Protein AF-A0A1G0YLA8-F1 (afdb_monomer)

Radius of gyration: 28.18 Å; Cα contacts (8 Å, |Δi|>4): 719; chains: 1; bounding box: 110×46×86 Å

pLDDT: mean 82.41, std 15.47, range [32.97, 98.0]

Foldseek 3Di:
DWKKKKWKWFDCVLPAFNLTFIKIFIWDADQFQFFFIWGPFMKGKAAFFDLDDCPDPVNVVCVVRVHRHAQDQFFIAIDGDWVSSAALLFRMWIAMEIADPVLSVVLVVVSVVLNVLVVVLVVVVCVVPVQDFDPDDDDDDRRSSCRSVSQVVQVVVCVVVVHDRSTHDAHQHWDQDPVGTDRLVGDARQLVVLVSCVVSDDPVVSCQQCVNSRRSHRNVPRHDIGRWHKRKDDDWDWDQDPVRWIFIDDGCPPTDMIMTGLAPDQNYDYPDPVVNLQRHDDCVCPCLLSLLLSLLSNVLRLLRTVVQCVLCVVPPCLSVLLNVVSCVLSSLNRGGDHDDPPPPPPPPDDPVVVVCCVPVPPPSSVVSNVSSVVSSVVSVVVLVLLLCCCAQVDPDPDDDSNVSSVSSSSTDPVSVCVSCVSSVHHRHHHDDPPPPPPPPPPPPDDDDDD

Mean predicted aligned error: 10.0 Å

Secondary structure (DSSP, 8-state):
-EEEEEEEEE-GGGT--TT-EEEEEEEEE-TTT-B--EEEEEEEEEEPPP-S-TTSHHHHHHHHHT--S-SSS-BEEEEPPPHHHHSSSSSEEEEEEEE-HHHHHHHHHHHHHHHHHHHHHHHHHHHHHTPPPPSS--SS-TTGGGHHHHHHHHHHHHHHTTS--SSPB-B---EEETTEEE-TT-B-HHHHHHHHHBTTB-HHHHHHHHTTTTSTT-GGGSSS-EEE-EEEES-EEEEE-TTS-EEEEE-TTTS--EEEESS--SSEE-S-HHHHHHHPPPGGGTTHHHHHHHHHHHHHHHHTBHHHHHHHTTSTTHHHHHHHHHHHHHHTTT-BPPP------S----HHHHHHHHHHS--HHHHHHHHHHHHHHHHHHHHHHHHHHHHH-------GGGHHHHTTTTS-HHHHHHHHHHHT----------------------PPP-

Sequence (450 aa):
MKYFVTFSAMDPNVEANRFWHASLLLSQWDEKAGGRIEVLDNYGFYGLPATDDPNSWSGQLKRKLRLDTDFQGNHGWLRHEEYRFLDRGIGLHGVTFEIDADRFSLLQAKCKQQCADQQQAVDDAVAEHNLKPKTEKIRIYPFEHHSADILKRELKKSAEQNRPARLFRFDLNVTLGLGGPSVATSHTCKSHIISLLNGILDEKHIARLTENDKHPTIPKHSGQMELISLHSEGPLCTHTKKNGEKIDFHDNYKDPIRLFWTMPPQELETESEETRAFFTIDAKYGNKPKNIVGKLQKLEWFFRNHAVYDDLKQYPGAIDQIVFQIQMHYKAFSEIPAKIENERSKDENTWGNWLKSLVLFPPAQNNLEAKLKENLRSSTLFLNMIYSAIVDGIERDLSGDDLAFSWFTHLSVANQKKVCTILERPYLEPLKPEVPDSAAVDFGLLSVNT

Nearest PDB structures (foldseek):
  6q6b-assembly1_A  TM=4.309E-01  e=7.742E+00  Streptomyces lividans 1326
  6r80-assembly1_A-2  TM=1.864E-01  e=5.655E+00  Homo sapiens

Structure (mmCIF, N/CA/C/O backbone):
data_AF-A0A1G0YLA8-F1
#
_entry.id   AF-A0A1G0YLA8-F1
#
loop_
_atom_site.group_PDB
_atom_site.id
_atom_site.type_symbol
_atom_site.label_atom_id
_atom_site.label_alt_id
_atom_site.label_comp_id
_atom_site.label_asym_id
_atom_site.label_entity_id
_atom_site.label_seq_id
_atom_site.pdbx_PDB_ins_code
_atom_site.Cartn_x
_atom_site.Cartn_y
_atom_site.Cartn_z
_atom_site.occupancy
_atom_site.B_iso_or_equiv
_atom_site.auth_seq_id
_atom_site.auth_comp_id
_atom_site.auth_asym_id
_atom_site.auth_atom_id
_atom_site.pdbx_PDB_model_num
ATOM 1 N N . MET A 1 1 ? -18.074 8.841 -12.638 1.00 91.06 1 MET A N 1
ATOM 2 C CA . MET A 1 1 ? -17.108 8.505 -11.575 1.00 91.06 1 MET A CA 1
ATOM 3 C C . MET A 1 1 ? -17.439 7.143 -11.006 1.00 91.06 1 MET A C 1
ATOM 5 O O . MET A 1 1 ? -18.612 6.856 -10.792 1.00 91.06 1 MET A O 1
ATOM 9 N N . LYS A 1 2 ? -16.413 6.323 -10.801 1.00 93.19 2 LYS A N 1
ATOM 10 C CA . LYS A 1 2 ? -16.452 5.034 -10.113 1.00 93.19 2 LYS A CA 1
ATOM 11 C C . LYS A 1 2 ? -15.596 5.130 -8.859 1.00 93.19 2 LYS A C 1
ATOM 13 O O . LYS A 1 2 ? -14.545 5.770 -8.901 1.00 93.19 2 LYS A O 1
ATOM 18 N N . TYR A 1 3 ? -16.048 4.507 -7.778 1.00 96.06 3 TYR A N 1
ATOM 19 C CA . TYR A 1 3 ? -15.391 4.560 -6.480 1.00 96.06 3 TYR A CA 1
ATOM 20 C C . TYR A 1 3 ? -15.054 3.154 -6.013 1.00 96.06 3 TYR A C 1
ATOM 22 O O . TYR A 1 3 ? -15.833 2.217 -6.185 1.00 96.06 3 TYR A O 1
ATOM 30 N N . PHE A 1 4 ? -13.872 3.017 -5.427 1.00 96.56 4 PHE A N 1
ATOM 31 C CA . PHE A 1 4 ? -13.353 1.736 -4.992 1.00 96.56 4 PHE A CA 1
ATOM 32 C C . PHE A 1 4 ? -12.800 1.840 -3.585 1.00 96.56 4 PHE A C 1
ATOM 34 O O . PHE A 1 4 ? -12.083 2.784 -3.245 1.00 96.56 4 PHE A O 1
ATOM 41 N N . VAL A 1 5 ? -13.071 0.811 -2.796 1.00 97.56 5 VAL A N 1
ATOM 42 C CA . VAL A 1 5 ? -12.388 0.572 -1.532 1.00 97.56 5 VAL A CA 1
ATOM 43 C C . VAL A 1 5 ? -11.569 -0.700 -1.656 1.00 97.56 5 VAL A C 1
ATOM 45 O O . VAL A 1 5 ? -12.052 -1.721 -2.136 1.00 97.56 5 VAL A O 1
ATOM 48 N N . THR A 1 6 ? -10.306 -0.644 -1.254 1.00 97.25 6 THR A N 1
ATOM 49 C CA . THR A 1 6 ? -9.424 -1.813 -1.251 1.00 97.25 6 THR A CA 1
ATOM 50 C C . THR A 1 6 ? -9.006 -2.118 0.168 1.00 97.25 6 THR A C 1
ATOM 52 O O . THR A 1 6 ? -8.390 -1.278 0.825 1.00 97.25 6 THR A O 1
ATOM 55 N N . PHE A 1 7 ? -9.327 -3.328 0.624 1.00 96.88 7 PHE A N 1
ATOM 56 C CA . PHE A 1 7 ? -8.646 -3.907 1.772 1.00 96.88 7 PHE A CA 1
ATOM 57 C C . PHE A 1 7 ? -7.283 -4.381 1.286 1.00 96.88 7 PHE A C 1
ATOM 59 O O . PHE A 1 7 ? -7.213 -5.229 0.393 1.00 96.88 7 PHE A O 1
ATOM 66 N N . SER A 1 8 ? -6.214 -3.848 1.863 1.00 95.38 8 SER A N 1
ATOM 67 C CA . SER A 1 8 ? -4.856 -4.226 1.505 1.00 95.38 8 SER A CA 1
ATOM 68 C C . SER A 1 8 ? -4.068 -4.730 2.708 1.00 95.38 8 SER A C 1
ATOM 70 O O . SER A 1 8 ? -4.379 -4.446 3.864 1.00 95.38 8 SER A O 1
ATOM 72 N N . ALA A 1 9 ? -3.045 -5.532 2.435 1.00 94.69 9 ALA A N 1
ATOM 73 C CA . ALA A 1 9 ? -2.135 -6.077 3.419 1.00 94.69 9 ALA A CA 1
ATOM 74 C C . ALA A 1 9 ? -0.690 -6.023 2.905 1.00 94.69 9 ALA A C 1
ATOM 76 O O . ALA A 1 9 ? -0.375 -6.500 1.817 1.00 94.69 9 ALA A O 1
ATOM 77 N N . MET A 1 10 ? 0.187 -5.447 3.717 1.00 94.25 10 MET A N 1
ATOM 78 C CA . MET A 1 10 ? 1.615 -5.293 3.476 1.00 94.25 10 MET A CA 1
ATOM 79 C C . MET A 1 10 ? 2.388 -6.470 4.064 1.00 94.25 10 MET A C 1
ATOM 81 O O . MET A 1 10 ? 2.298 -6.743 5.264 1.00 94.25 10 MET A O 1
ATOM 85 N N . ASP A 1 11 ? 3.163 -7.155 3.232 1.00 92.44 11 ASP A N 1
ATOM 86 C CA . ASP A 1 11 ? 3.988 -8.298 3.607 1.00 92.44 11 ASP A CA 1
ATOM 87 C C . ASP A 1 11 ? 5.435 -7.888 3.994 1.00 92.44 11 ASP A C 1
ATOM 89 O O . ASP A 1 11 ? 5.808 -6.711 3.941 1.00 92.44 11 ASP A O 1
ATOM 93 N N . PRO A 1 12 ? 6.299 -8.831 4.415 1.00 88.44 12 PRO A N 1
ATOM 94 C CA . PRO A 1 12 ? 7.670 -8.512 4.810 1.00 88.44 12 PRO A CA 1
ATOM 95 C C . PRO A 1 12 ? 8.563 -7.911 3.714 1.00 88.44 12 PRO A C 1
ATOM 97 O O . PRO A 1 12 ? 9.603 -7.344 4.050 1.00 88.44 12 PRO A O 1
ATOM 100 N N . ASN A 1 13 ? 8.198 -8.009 2.431 1.00 85.44 13 ASN A N 1
ATOM 101 C CA . ASN A 1 13 ? 8.942 -7.382 1.334 1.00 85.44 13 ASN A CA 1
ATOM 102 C C . ASN A 1 13 ? 8.842 -5.850 1.374 1.00 85.44 13 ASN A C 1
ATOM 104 O O . ASN A 1 13 ? 9.732 -5.172 0.864 1.00 85.44 13 ASN A O 1
ATOM 108 N N . VAL A 1 14 ? 7.812 -5.304 2.028 1.00 82.75 14 VAL A N 1
ATOM 109 C CA . VAL A 1 14 ? 7.660 -3.865 2.307 1.00 82.75 14 VAL A CA 1
ATOM 110 C C . VAL A 1 14 ? 7.956 -3.521 3.765 1.00 82.75 14 VAL A C 1
ATOM 112 O O . VAL A 1 14 ? 7.496 -2.509 4.274 1.00 82.75 14 VAL A O 1
ATOM 115 N N . GLU A 1 15 ? 8.778 -4.336 4.432 1.00 80.75 15 GLU A N 1
ATOM 116 C CA . GLU A 1 15 ? 9.233 -4.130 5.817 1.00 80.75 15 GLU A CA 1
ATOM 117 C C . GLU A 1 15 ? 8.149 -4.335 6.893 1.00 80.75 15 GLU A C 1
ATOM 119 O O . GLU A 1 15 ? 8.377 -4.025 8.066 1.00 80.75 15 GLU A O 1
ATOM 124 N N . ALA A 1 16 ? 7.011 -4.949 6.549 1.00 80.69 16 ALA A N 1
ATOM 125 C CA . ALA A 1 16 ? 6.030 -5.367 7.544 1.00 80.69 16 ALA A CA 1
ATOM 126 C C . ALA A 1 16 ? 6.533 -6.549 8.399 1.00 80.69 16 ALA A C 1
ATOM 128 O O . ALA A 1 16 ? 7.486 -7.267 8.071 1.00 80.69 16 ALA A O 1
ATOM 129 N N . ASN A 1 17 ? 5.868 -6.780 9.532 1.00 81.00 17 ASN A N 1
ATOM 130 C CA . ASN A 1 17 ? 6.161 -7.930 10.384 1.00 81.00 17 ASN A CA 1
ATOM 131 C C . ASN A 1 17 ? 5.614 -9.246 9.775 1.00 81.00 17 ASN A C 1
ATOM 133 O O . ASN A 1 17 ? 4.960 -9.271 8.733 1.00 81.00 17 ASN A O 1
ATOM 137 N N . ARG A 1 18 ? 5.866 -10.383 10.439 1.00 83.00 18 ARG A N 1
ATOM 138 C CA . ARG A 1 18 ? 5.463 -11.717 9.942 1.00 83.00 18 ARG A CA 1
ATOM 139 C C . ARG A 1 18 ? 3.949 -11.946 9.866 1.00 83.00 18 ARG A C 1
ATOM 141 O O . ARG A 1 18 ? 3.530 -12.857 9.154 1.00 83.00 18 ARG A O 1
ATOM 148 N N . PHE A 1 19 ? 3.161 -11.161 10.594 1.00 84.38 19 PHE A N 1
ATOM 149 C CA . PHE A 1 19 ? 1.699 -11.190 10.570 1.00 84.38 19 PHE A CA 1
ATOM 150 C C . PHE A 1 19 ? 1.105 -10.252 9.519 1.00 84.38 19 PHE A C 1
ATOM 152 O O . PHE A 1 19 ? -0.110 -10.283 9.329 1.00 84.38 19 PHE A O 1
ATOM 159 N N . TRP A 1 20 ? 1.964 -9.513 8.806 1.00 89.50 20 TRP A N 1
ATOM 160 C CA . TRP A 1 20 ? 1.614 -8.483 7.831 1.00 89.50 20 TRP A CA 1
ATOM 161 C C . TRP A 1 20 ? 0.941 -7.276 8.500 1.00 89.50 20 TRP A C 1
ATOM 163 O O . TRP A 1 20 ? 0.703 -7.265 9.710 1.00 89.50 20 TRP A O 1
ATOM 173 N N . HIS A 1 21 ? 0.678 -6.229 7.724 1.00 92.69 21 HIS A N 1
ATOM 174 C CA . HIS A 1 21 ? -0.008 -5.024 8.191 1.00 92.69 21 HIS A CA 1
ATOM 175 C C . HIS A 1 21 ? -1.179 -4.696 7.271 1.00 92.69 21 HIS A C 1
ATOM 177 O O . HIS A 1 21 ? -0.975 -4.581 6.070 1.00 92.69 21 HIS A O 1
ATOM 183 N N . ALA A 1 22 ? -2.393 -4.597 7.813 1.00 94.19 22 ALA A N 1
ATOM 184 C CA . ALA A 1 22 ? -3.578 -4.263 7.030 1.00 94.19 22 ALA A CA 1
ATOM 185 C C . ALA A 1 22 ? -3.758 -2.749 6.908 1.00 94.19 22 ALA A C 1
ATOM 187 O O . ALA A 1 22 ? -3.607 -2.021 7.893 1.00 94.19 22 ALA A O 1
ATOM 188 N N . SER A 1 23 ? -4.167 -2.317 5.723 1.00 95.56 23 SER A N 1
ATOM 189 C CA . SER A 1 23 ? -4.509 -0.939 5.415 1.00 95.56 23 SER A CA 1
ATOM 190 C C . SER A 1 23 ? -5.706 -0.857 4.468 1.00 95.56 23 SER A C 1
ATOM 192 O O . SER A 1 23 ? -6.270 -1.864 4.028 1.00 95.56 23 SER A O 1
ATOM 194 N N . LEU A 1 24 ? -6.154 0.369 4.242 1.00 96.62 24 LEU A N 1
ATOM 195 C CA . LEU A 1 24 ? -7.304 0.718 3.430 1.00 96.62 24 LEU A CA 1
ATOM 196 C C . LEU A 1 24 ? -6.857 1.689 2.343 1.00 96.62 24 LEU A C 1
ATOM 198 O O . LEU A 1 24 ? -6.179 2.667 2.655 1.00 96.62 24 LEU A O 1
ATOM 202 N N . LEU A 1 25 ? -7.277 1.459 1.099 1.00 97.56 25 LEU A N 1
ATOM 203 C CA . LEU A 1 25 ? -7.098 2.408 -0.003 1.00 97.56 25 LEU A CA 1
ATOM 204 C C . LEU A 1 25 ? -8.462 2.848 -0.530 1.00 97.56 25 LEU A C 1
ATOM 206 O O . LEU A 1 25 ? -9.317 2.010 -0.821 1.00 97.56 25 LEU A O 1
ATOM 210 N N . LEU A 1 26 ? -8.641 4.155 -0.692 1.00 98.00 26 LEU A N 1
ATOM 211 C CA . LEU A 1 26 ? -9.841 4.774 -1.247 1.00 98.00 26 LEU A CA 1
ATOM 212 C C . LEU A 1 26 ? -9.492 5.350 -2.610 1.00 98.00 26 LEU A C 1
ATOM 214 O O . LEU A 1 26 ? -8.713 6.295 -2.705 1.00 98.00 26 LEU A O 1
ATOM 218 N N . SER A 1 27 ? -10.028 4.748 -3.669 1.00 97.50 27 SER A N 1
ATOM 219 C CA . SER A 1 27 ? -9.677 5.096 -5.046 1.00 97.50 27 SER A CA 1
ATOM 220 C C . SER A 1 27 ? -10.876 5.570 -5.855 1.00 97.50 27 SER A C 1
ATOM 222 O O . SER A 1 27 ? -12.009 5.168 -5.593 1.00 97.50 27 SER A O 1
ATOM 224 N N . GLN A 1 28 ? -10.616 6.385 -6.873 1.00 96.12 28 GLN A N 1
ATOM 225 C CA . GLN A 1 28 ? -11.614 6.798 -7.851 1.00 96.12 28 GLN A CA 1
ATOM 226 C C . GLN A 1 28 ? -11.110 6.634 -9.282 1.00 96.12 28 GLN A C 1
ATOM 228 O O . GLN A 1 28 ? -9.906 6.635 -9.547 1.00 96.12 28 GLN A O 1
ATOM 233 N N . TRP A 1 29 ? -12.053 6.547 -10.212 1.00 94.31 29 TRP A N 1
ATOM 234 C CA . TRP A 1 29 ? -11.780 6.528 -11.642 1.00 94.31 29 TRP A CA 1
ATOM 235 C C . TRP A 1 29 ? -12.892 7.224 -12.427 1.00 94.31 29 TRP A C 1
ATOM 237 O O . TRP A 1 29 ? -14.084 7.023 -12.163 1.00 94.31 29 TRP A O 1
ATOM 247 N N . ASP A 1 30 ? -12.509 8.034 -13.412 1.00 90.81 30 ASP A N 1
ATOM 248 C CA . ASP A 1 30 ? -13.449 8.616 -14.363 1.00 90.81 30 ASP A CA 1
ATOM 249 C C . ASP A 1 30 ? -13.557 7.743 -15.616 1.00 90.81 30 ASP A C 1
ATOM 251 O O . ASP A 1 30 ? -12.760 7.840 -16.544 1.00 90.81 30 ASP A O 1
ATOM 255 N N . GLU A 1 31 ? -14.589 6.906 -15.660 1.00 84.31 31 GLU A N 1
ATOM 256 C CA . GLU A 1 31 ? -14.886 6.054 -16.814 1.00 84.31 31 GLU A CA 1
ATOM 257 C C . GLU A 1 31 ? -15.073 6.849 -18.124 1.00 84.31 31 GLU A C 1
ATOM 259 O O . GLU A 1 31 ? -14.728 6.354 -19.200 1.00 84.31 31 GLU A O 1
ATOM 264 N N . LYS A 1 32 ? -15.594 8.085 -18.059 1.00 81.56 32 LYS A N 1
ATOM 265 C CA . LYS A 1 32 ? -15.853 8.901 -19.257 1.00 81.56 32 LYS A CA 1
ATOM 266 C C . LYS A 1 32 ? -14.589 9.562 -19.784 1.00 81.56 32 LYS A C 1
ATOM 268 O O . LYS A 1 32 ? -14.397 9.612 -20.994 1.00 81.56 32 LYS A O 1
ATOM 273 N N . ALA A 1 33 ? -13.737 10.063 -18.895 1.00 82.88 33 ALA A N 1
ATOM 274 C CA . ALA A 1 33 ? -12.461 10.655 -19.290 1.00 82.88 33 ALA A CA 1
ATOM 275 C C . ALA A 1 33 ? -11.392 9.593 -19.600 1.00 82.88 33 ALA A C 1
ATOM 277 O O . ALA A 1 33 ? -10.444 9.867 -20.335 1.00 82.88 33 ALA A O 1
ATOM 278 N N . GLY A 1 34 ? -11.543 8.378 -19.065 1.00 83.75 34 GLY A N 1
ATOM 279 C CA . GLY A 1 34 ? -10.475 7.389 -19.042 1.00 83.75 34 GLY A CA 1
ATOM 280 C C . GLY A 1 34 ? -9.343 7.824 -18.108 1.00 83.75 34 GLY A C 1
ATOM 281 O O . GLY A 1 34 ? -9.552 8.524 -17.118 1.00 83.75 34 GLY A O 1
ATOM 282 N N . GLY A 1 35 ? -8.126 7.393 -18.415 1.00 88.31 35 GLY A N 1
ATOM 283 C CA . GLY A 1 35 ? -6.933 7.682 -17.627 1.00 88.31 35 GLY A CA 1
ATOM 284 C C . GLY A 1 35 ? -6.700 6.649 -16.529 1.00 88.31 35 GLY A C 1
ATOM 285 O O . GLY A 1 35 ? -6.950 5.461 -16.717 1.00 88.31 35 GLY A O 1
ATOM 286 N N . ARG A 1 36 ? -6.179 7.094 -15.385 1.00 93.31 36 ARG A N 1
ATOM 287 C CA . ARG A 1 36 ? -5.680 6.218 -14.316 1.00 93.31 36 ARG A CA 1
ATOM 288 C C . ARG A 1 36 ? -6.646 6.156 -13.141 1.00 93.31 36 ARG A C 1
ATOM 290 O O . ARG A 1 36 ? -7.355 7.120 -12.860 1.00 93.31 36 ARG A O 1
ATOM 297 N N . ILE A 1 37 ? -6.621 5.041 -12.418 1.00 95.44 37 ILE A N 1
ATOM 298 C CA . ILE A 1 37 ? -7.291 4.934 -11.119 1.00 95.44 37 ILE A CA 1
ATOM 299 C C . ILE A 1 37 ? -6.402 5.623 -10.080 1.00 95.44 37 ILE A C 1
ATOM 301 O O . ILE A 1 37 ? -5.259 5.210 -9.867 1.00 95.44 37 ILE A O 1
ATOM 305 N N . GLU A 1 38 ? -6.921 6.665 -9.438 1.00 96.56 38 GLU A N 1
ATOM 306 C CA . GLU A 1 38 ? -6.209 7.454 -8.429 1.00 96.56 38 GLU A CA 1
ATOM 307 C C . GLU A 1 38 ? -6.627 7.023 -7.025 1.00 96.56 38 GLU A C 1
ATOM 309 O O . GLU A 1 38 ? -7.818 6.919 -6.735 1.00 96.56 38 GLU A O 1
ATOM 314 N N . VAL A 1 39 ? -5.651 6.792 -6.150 1.00 96.38 39 VAL A N 1
ATOM 315 C CA . VAL A 1 39 ? -5.849 6.596 -4.714 1.00 96.38 39 VAL A CA 1
ATOM 316 C C . VAL A 1 39 ? -5.931 7.977 -4.072 1.00 96.38 39 VAL A C 1
ATOM 318 O O . VAL A 1 39 ? -4.925 8.669 -3.938 1.00 96.38 39 VAL A O 1
ATOM 321 N N . LEU A 1 40 ? -7.139 8.380 -3.689 1.00 95.38 40 LEU A N 1
ATOM 322 C CA . LEU A 1 40 ? -7.403 9.680 -3.072 1.00 95.38 40 LEU A CA 1
ATOM 323 C C . LEU A 1 40 ? -6.984 9.729 -1.611 1.00 95.38 40 LEU A C 1
ATOM 325 O O . LEU A 1 40 ? -6.645 10.793 -1.101 1.00 95.38 40 LEU A O 1
ATOM 329 N N . ASP A 1 41 ? -7.101 8.597 -0.926 1.00 94.62 41 ASP A N 1
ATOM 330 C CA . ASP A 1 41 ? -6.847 8.523 0.501 1.00 94.62 41 ASP A CA 1
ATOM 331 C C . ASP A 1 41 ? -6.454 7.100 0.908 1.00 94.62 41 ASP A C 1
ATOM 333 O O . ASP A 1 41 ? -6.781 6.121 0.226 1.00 94.62 41 ASP A O 1
ATOM 337 N N . ASN A 1 42 ? -5.731 6.979 2.013 1.00 95.12 42 ASN A N 1
ATOM 338 C CA . ASN A 1 42 ? -5.277 5.699 2.533 1.00 95.12 42 ASN A CA 1
ATOM 339 C C . ASN A 1 42 ? -5.133 5.739 4.054 1.00 95.12 42 ASN A C 1
ATOM 341 O O . ASN A 1 42 ? -4.752 6.758 4.621 1.00 95.12 42 ASN A O 1
ATOM 345 N N . TYR A 1 43 ? -5.415 4.618 4.715 1.00 95.81 43 TYR A N 1
ATOM 346 C CA . TYR A 1 43 ? -5.355 4.535 6.173 1.00 95.81 43 TYR A CA 1
ATOM 347 C C . TYR A 1 43 ? -4.780 3.208 6.651 1.00 95.81 43 TYR A C 1
ATOM 349 O O . TYR A 1 43 ? -5.189 2.137 6.207 1.00 95.81 43 TYR A O 1
ATOM 357 N N . GLY A 1 44 ? -3.888 3.296 7.630 1.00 95.06 44 GLY A N 1
ATOM 358 C CA . GLY A 1 44 ? -3.366 2.192 8.416 1.00 95.06 44 GLY A CA 1
ATOM 359 C C . GLY A 1 44 ? -3.676 2.372 9.890 1.00 95.06 44 GLY A C 1
ATOM 360 O O . GLY A 1 44 ? -3.678 3.492 10.407 1.00 95.06 44 GLY A O 1
ATOM 361 N N . PHE A 1 45 ? -3.896 1.261 10.589 1.00 93.81 45 PHE A N 1
ATOM 362 C CA . PHE A 1 45 ? -4.093 1.273 12.035 1.00 93.81 45 PHE A CA 1
ATOM 363 C C . PHE A 1 45 ? -2.894 0.660 12.750 1.00 93.81 45 PHE A C 1
ATOM 365 O O . PHE A 1 45 ? -2.614 -0.530 12.624 1.00 93.81 45 PHE A O 1
ATOM 372 N N . TYR A 1 46 ? -2.174 1.485 13.501 1.00 90.06 46 TYR A N 1
ATOM 373 C CA . TYR A 1 46 ? -0.874 1.143 14.061 1.00 90.06 46 TYR A CA 1
ATOM 374 C C . TYR A 1 46 ? -0.935 0.978 15.571 1.00 90.06 46 TYR A C 1
ATOM 376 O O . TYR A 1 46 ? -1.341 1.898 16.272 1.00 90.06 46 TYR A O 1
ATOM 384 N N . GLY A 1 47 ? -0.468 -0.159 16.084 1.00 87.31 47 GLY A N 1
ATOM 385 C CA . GLY A 1 47 ? -0.245 -0.324 17.518 1.00 87.31 47 GLY A CA 1
ATOM 386 C C . GLY A 1 47 ? 0.882 0.580 18.013 1.00 87.31 47 GLY A C 1
ATOM 387 O O . GLY A 1 47 ? 1.899 0.753 17.331 1.00 87.31 47 GLY A O 1
ATOM 388 N N . LEU A 1 48 ? 0.695 1.154 19.199 1.00 85.31 48 LEU A N 1
ATOM 389 C CA . LEU A 1 48 ? 1.706 1.983 19.850 1.00 85.31 48 LEU A CA 1
ATOM 390 C C . LEU A 1 48 ? 2.839 1.123 20.433 1.00 85.31 48 LEU A C 1
ATOM 392 O O . LEU A 1 48 ? 2.625 -0.070 20.681 1.00 85.31 48 LEU A O 1
ATOM 396 N N . PRO A 1 49 ? 4.049 1.700 20.612 1.00 75.56 49 PRO A N 1
ATOM 397 C CA . PRO A 1 49 ? 5.186 0.989 21.190 1.00 75.56 49 PRO A CA 1
ATOM 398 C C . PRO A 1 49 ? 4.818 0.285 22.488 1.00 75.56 49 PRO A C 1
ATOM 400 O O . PRO A 1 49 ? 4.040 0.817 23.285 1.00 75.56 49 PRO A O 1
ATOM 403 N N . ALA A 1 50 ? 5.412 -0.888 22.699 1.00 67.94 50 ALA A N 1
ATOM 404 C CA . ALA A 1 50 ? 5.181 -1.637 23.920 1.00 67.94 50 ALA A CA 1
ATOM 405 C C . ALA A 1 50 ? 5.596 -0.818 25.155 1.00 67.94 50 ALA A C 1
ATOM 407 O O . ALA A 1 50 ? 6.682 -0.235 25.186 1.00 67.94 50 ALA A O 1
ATOM 408 N N . THR A 1 51 ? 4.734 -0.799 26.166 1.00 63.38 51 THR A N 1
ATOM 409 C CA . THR A 1 51 ? 4.983 -0.178 27.477 1.00 63.38 51 THR A CA 1
ATOM 410 C C . THR A 1 51 ? 5.499 -1.180 28.518 1.00 63.38 51 THR A C 1
ATOM 412 O O . THR A 1 51 ? 5.977 -0.780 29.579 1.00 63.38 51 THR A O 1
ATOM 415 N N . ASP A 1 52 ? 5.460 -2.477 28.196 1.00 67.50 52 ASP A N 1
ATOM 416 C CA . ASP A 1 52 ? 5.967 -3.569 29.034 1.00 67.50 52 ASP A CA 1
ATOM 417 C C . ASP A 1 52 ? 7.511 -3.591 29.163 1.00 67.50 52 ASP A C 1
ATOM 419 O O . ASP A 1 52 ? 8.237 -3.228 28.235 1.00 67.50 52 ASP A O 1
ATOM 423 N N . ASP A 1 53 ? 8.029 -4.135 30.276 1.00 68.44 53 ASP A N 1
ATOM 424 C CA . ASP A 1 53 ? 9.473 -4.333 30.504 1.00 68.44 53 ASP A CA 1
ATOM 425 C C . ASP A 1 53 ? 10.111 -5.230 29.410 1.00 68.44 53 ASP A C 1
ATOM 427 O O . ASP A 1 53 ? 9.752 -6.413 29.298 1.00 68.44 53 ASP A O 1
ATOM 431 N N . PRO A 1 54 ? 11.104 -4.736 28.638 1.00 68.94 54 PRO A N 1
ATOM 432 C CA . PRO A 1 54 ? 11.791 -5.502 27.595 1.00 68.94 54 PRO A CA 1
ATOM 433 C C . PRO A 1 54 ? 12.485 -6.780 28.088 1.00 68.94 54 PRO A C 1
ATOM 435 O O . PRO A 1 54 ? 12.710 -7.702 27.291 1.00 68.94 54 PRO A O 1
ATOM 438 N N . ASN A 1 55 ? 12.860 -6.836 29.369 1.00 74.12 55 ASN A N 1
ATOM 439 C CA . ASN A 1 55 ? 13.590 -7.958 29.965 1.00 74.12 55 ASN A CA 1
ATOM 440 C C . ASN A 1 55 ? 12.681 -9.101 30.424 1.00 74.12 55 ASN A C 1
ATOM 442 O O . ASN A 1 55 ? 13.169 -10.209 30.660 1.00 74.12 55 ASN A O 1
ATOM 446 N N . SER A 1 56 ? 11.370 -8.867 30.482 1.00 75.56 56 SER A N 1
ATOM 447 C CA . SER A 1 56 ? 10.375 -9.898 30.767 1.00 75.56 56 SER A CA 1
ATOM 448 C C . SER A 1 56 ? 10.374 -11.013 29.709 1.00 75.56 56 SER A C 1
ATOM 450 O O . SER A 1 56 ? 10.782 -10.824 28.557 1.00 75.56 56 SER A O 1
ATOM 452 N N . TRP A 1 57 ? 9.872 -12.196 30.076 1.00 74.81 57 TRP A N 1
ATOM 453 C CA . TRP A 1 57 ? 9.702 -13.311 29.135 1.00 74.81 57 TRP A CA 1
ATOM 454 C C . TRP A 1 57 ? 8.823 -12.923 27.932 1.00 74.81 57 TRP A C 1
ATOM 456 O O . TRP A 1 57 ? 9.157 -13.230 26.785 1.00 74.81 57 TRP A O 1
ATOM 466 N N . SER A 1 58 ? 7.742 -12.176 28.177 1.00 71.75 58 SER A N 1
ATOM 467 C CA . SER A 1 58 ? 6.874 -11.619 27.136 1.00 71.75 58 SER A CA 1
ATOM 468 C C . SER A 1 58 ? 7.639 -10.645 26.232 1.00 71.75 58 SER A C 1
ATOM 470 O O . SER A 1 58 ? 7.526 -10.739 25.009 1.00 71.75 58 SER A O 1
ATOM 472 N N . GLY A 1 59 ? 8.486 -9.778 26.794 1.00 71.19 59 GLY A N 1
ATOM 473 C CA . GLY A 1 59 ? 9.374 -8.884 26.043 1.00 71.19 59 GLY A CA 1
ATOM 474 C C . GLY A 1 59 ? 10.393 -9.621 25.162 1.00 71.19 59 GLY A C 1
ATOM 475 O O . GLY A 1 59 ? 10.647 -9.224 24.020 1.00 71.19 59 GLY A O 1
ATOM 476 N N . GLN A 1 60 ? 10.949 -10.742 25.631 1.00 73.81 60 GLN A N 1
ATOM 477 C CA . GLN A 1 60 ? 11.845 -11.589 24.832 1.00 73.81 60 GLN A CA 1
ATOM 478 C C . GLN A 1 60 ? 11.113 -12.274 23.665 1.00 73.81 60 GLN A C 1
ATOM 480 O O . GLN A 1 60 ? 11.622 -12.296 22.538 1.00 73.81 60 GLN A O 1
ATOM 485 N N . LEU A 1 61 ? 9.899 -12.782 23.900 1.00 74.12 61 LEU A N 1
ATOM 486 C CA . LEU A 1 61 ? 9.065 -13.386 22.858 1.00 74.12 61 LEU A CA 1
ATOM 487 C C . LEU A 1 61 ? 8.652 -12.360 21.788 1.00 74.12 61 LEU A C 1
ATOM 489 O O . LEU A 1 61 ? 8.791 -12.638 20.594 1.00 74.12 61 LEU A O 1
ATOM 493 N N . LYS A 1 62 ? 8.224 -11.157 22.200 1.00 73.12 62 LYS A N 1
ATO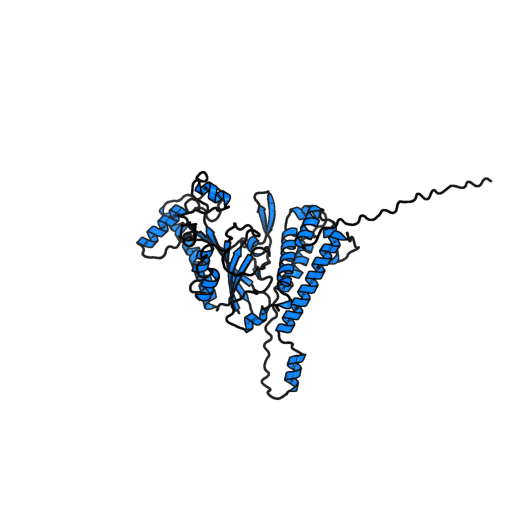M 494 C CA . LYS A 1 62 ? 7.902 -10.035 21.299 1.00 73.12 62 LYS A CA 1
ATOM 495 C C . LYS A 1 62 ? 9.079 -9.694 20.383 1.00 73.12 62 LYS A C 1
ATOM 497 O O . LYS A 1 62 ? 8.913 -9.653 19.163 1.00 73.12 62 LYS A O 1
ATOM 502 N N . ARG A 1 63 ? 10.292 -9.571 20.941 1.00 73.94 63 ARG A N 1
ATOM 503 C CA . ARG A 1 63 ? 11.525 -9.321 20.167 1.00 73.94 63 ARG A CA 1
ATOM 504 C C . ARG A 1 63 ? 11.799 -10.410 19.131 1.00 73.94 63 ARG A C 1
ATOM 506 O O . ARG A 1 63 ? 12.089 -10.091 17.979 1.00 73.94 63 ARG A O 1
ATOM 513 N N . LYS A 1 64 ? 11.651 -11.689 19.498 1.00 74.50 64 LYS A N 1
ATOM 514 C CA . LYS A 1 64 ? 11.824 -12.820 18.566 1.00 74.50 64 LYS A CA 1
ATOM 515 C C . LYS A 1 64 ? 10.827 -12.774 17.402 1.00 74.50 64 LYS A C 1
ATOM 517 O O . LYS A 1 64 ? 11.177 -13.137 16.279 1.00 74.50 64 LYS A O 1
ATOM 522 N N . LEU A 1 65 ? 9.601 -12.320 17.658 1.00 70.19 65 LEU A N 1
ATOM 523 C CA . LEU A 1 65 ? 8.537 -12.199 16.658 1.00 70.19 65 LEU A CA 1
ATOM 524 C C . LEU A 1 65 ? 8.532 -10.850 15.919 1.00 70.19 65 LEU A C 1
ATOM 526 O O . LEU A 1 65 ? 7.727 -10.676 15.006 1.00 70.19 65 LEU A O 1
ATOM 530 N N . ARG A 1 66 ? 9.444 -9.926 16.266 1.00 70.00 66 ARG A N 1
ATOM 531 C CA . ARG A 1 66 ? 9.467 -8.532 15.784 1.00 70.00 66 ARG A CA 1
ATOM 532 C C . ARG A 1 66 ? 8.137 -7.803 16.026 1.00 70.00 66 ARG A C 1
ATOM 534 O O . ARG A 1 66 ? 7.682 -7.035 15.182 1.00 70.00 66 ARG A O 1
ATOM 541 N N . LEU A 1 67 ? 7.513 -8.075 17.168 1.00 71.19 67 LEU A N 1
ATOM 542 C CA . LEU A 1 67 ? 6.329 -7.372 17.645 1.00 71.19 67 LEU A CA 1
ATOM 543 C C . LEU A 1 67 ? 6.770 -6.222 18.550 1.00 71.19 67 LEU A C 1
ATOM 545 O O . LEU A 1 67 ? 7.519 -6.440 19.498 1.00 71.19 67 LEU A O 1
ATOM 549 N N . ASP A 1 68 ? 6.300 -5.016 18.251 1.00 67.25 68 ASP A N 1
ATOM 550 C CA . ASP A 1 68 ? 6.542 -3.802 19.041 1.00 67.25 68 ASP A CA 1
ATOM 551 C C . ASP A 1 68 ? 5.202 -3.197 19.479 1.00 67.25 68 ASP A C 1
ATOM 553 O O . ASP A 1 68 ? 4.885 -2.051 19.162 1.00 67.25 68 ASP A O 1
ATOM 557 N N . THR A 1 69 ? 4.372 -4.046 20.093 1.00 68.25 69 THR A N 1
ATOM 558 C CA . THR A 1 69 ? 3.032 -3.731 20.605 1.00 68.25 69 THR A CA 1
ATOM 559 C C . THR A 1 69 ? 2.788 -4.483 21.909 1.00 68.25 69 THR A C 1
ATOM 561 O O . THR A 1 69 ? 3.386 -5.541 22.155 1.00 68.25 69 THR A O 1
ATOM 564 N N . ASP A 1 70 ? 1.905 -3.960 22.755 1.00 65.88 70 ASP A N 1
ATOM 565 C CA . ASP A 1 70 ? 1.537 -4.636 23.997 1.00 65.88 70 ASP A CA 1
ATOM 566 C C . ASP A 1 70 ? 0.644 -5.853 23.766 1.00 65.88 70 ASP A C 1
ATOM 568 O O . ASP A 1 70 ? -0.123 -5.929 22.803 1.00 65.88 70 ASP A O 1
ATOM 572 N N . PHE A 1 71 ? 0.784 -6.851 24.644 1.00 64.62 71 PHE A N 1
ATOM 573 C CA . PHE A 1 71 ? -0.111 -8.007 24.615 1.00 64.62 71 PHE A CA 1
ATOM 574 C C . PHE A 1 71 ? -1.494 -7.643 25.153 1.00 64.62 71 PHE A C 1
ATOM 576 O O . PHE A 1 71 ? -2.460 -8.281 24.753 1.00 64.62 71 PHE A O 1
ATOM 583 N N . GLN A 1 72 ? -1.589 -6.628 26.023 1.00 69.56 72 GLN A N 1
ATOM 584 C CA . GLN A 1 72 ? -2.833 -6.124 26.604 1.00 69.56 72 GLN A CA 1
ATOM 585 C C . GLN A 1 72 ? -2.719 -4.633 26.941 1.00 69.56 72 GLN A C 1
ATOM 587 O O . GLN A 1 72 ? -1.642 -4.145 27.263 1.00 69.56 72 GLN A O 1
ATOM 592 N N . GLY A 1 73 ? -3.855 -3.930 26.945 1.00 70.19 73 GLY A N 1
ATOM 593 C CA . GLY A 1 73 ? -3.983 -2.638 27.632 1.00 70.19 73 GLY A CA 1
ATOM 594 C C . GLY A 1 73 ? -3.456 -1.413 26.886 1.00 70.19 73 GLY A C 1
ATOM 595 O O . GLY A 1 73 ? -3.383 -0.346 27.489 1.00 70.19 73 GLY A O 1
ATOM 596 N N . ASN A 1 74 ? -3.147 -1.533 25.594 1.00 86.94 74 ASN A N 1
ATOM 597 C CA . ASN A 1 74 ? -2.722 -0.414 24.755 1.00 86.94 74 ASN A CA 1
ATOM 598 C C . ASN A 1 74 ? -3.729 -0.152 23.618 1.00 86.94 74 ASN A C 1
ATOM 600 O O . ASN A 1 74 ? -4.664 -0.928 23.395 1.00 86.94 74 ASN A O 1
ATOM 604 N N . HIS A 1 75 ? -3.584 0.981 22.937 1.00 91.06 75 HIS A N 1
ATOM 605 C CA . HIS A 1 75 ? -4.439 1.414 21.841 1.00 91.06 75 HIS A CA 1
ATOM 606 C C . HIS A 1 75 ? -3.664 1.529 20.531 1.00 91.06 75 HIS A C 1
ATOM 608 O O . HIS A 1 75 ? -2.431 1.543 20.501 1.00 91.06 75 HIS A O 1
ATOM 614 N N . GLY A 1 76 ? -4.410 1.571 19.433 1.00 92.38 76 GLY A N 1
ATOM 615 C CA . GLY A 1 76 ? -3.853 1.828 18.116 1.00 92.38 76 GLY A CA 1
ATOM 616 C C . GLY A 1 76 ? -4.195 3.225 17.622 1.00 92.38 76 GLY A C 1
ATOM 617 O O . GLY A 1 76 ? -5.066 3.909 18.164 1.00 92.38 76 GLY A O 1
ATOM 618 N N . TRP A 1 77 ? -3.507 3.629 16.565 1.00 94.62 77 TRP A N 1
ATOM 619 C CA . TRP A 1 77 ? -3.602 4.949 15.968 1.00 94.62 77 TRP A CA 1
ATOM 620 C C . TRP A 1 77 ? -3.927 4.836 14.484 1.00 94.62 77 TRP A C 1
ATOM 622 O O . TRP A 1 77 ? -3.192 4.171 13.747 1.00 94.62 77 TRP A O 1
ATOM 632 N N . LEU A 1 78 ? -5.020 5.466 14.049 1.00 95.81 78 LEU A N 1
ATOM 633 C CA . LEU A 1 78 ? -5.378 5.529 12.638 1.00 95.81 78 LEU A CA 1
ATOM 634 C C . LEU A 1 78 ? -4.620 6.694 12.003 1.00 95.81 78 LEU A C 1
ATOM 636 O O . LEU A 1 78 ? -4.682 7.827 12.480 1.00 95.81 78 LEU A O 1
ATOM 640 N N . ARG A 1 79 ? -3.879 6.418 10.935 1.00 93.62 79 ARG A N 1
ATOM 641 C CA . ARG A 1 79 ? -3.118 7.432 10.201 1.00 93.62 79 ARG A CA 1
ATOM 642 C C . ARG A 1 79 ? -2.960 7.034 8.7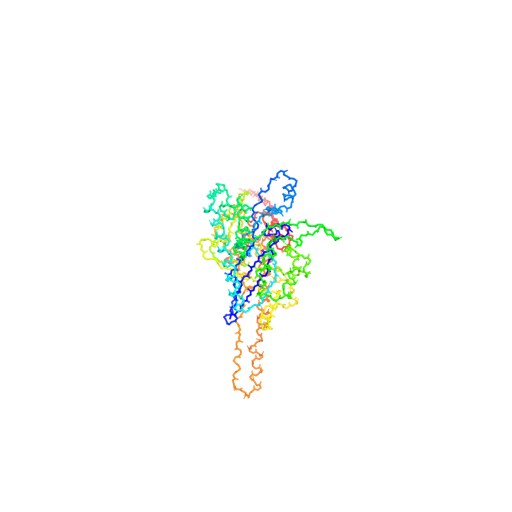47 1.00 93.62 79 ARG A C 1
ATOM 644 O O . ARG A 1 79 ? -3.071 5.857 8.417 1.00 93.62 79 ARG A O 1
ATOM 651 N N . HIS A 1 80 ? -2.620 8.006 7.915 1.00 93.25 80 HIS A N 1
ATOM 652 C CA . HIS A 1 80 ? -2.188 7.737 6.553 1.00 93.25 80 HIS A CA 1
ATOM 653 C C . HIS A 1 80 ? -0.927 6.866 6.543 1.00 93.25 80 HIS A C 1
ATOM 655 O O . HIS A 1 80 ? -0.041 7.011 7.399 1.00 93.25 80 HIS A O 1
ATOM 661 N N . GLU A 1 81 ? -0.878 5.963 5.572 1.00 91.50 81 GLU A N 1
ATOM 662 C CA . GLU A 1 81 ? 0.297 5.173 5.243 1.00 91.50 81 GLU A CA 1
ATOM 663 C C . GLU A 1 81 ? 1.378 6.051 4.616 1.00 91.50 81 GLU A C 1
ATOM 665 O O . GLU A 1 81 ? 1.108 7.045 3.939 1.00 91.50 81 GLU A O 1
ATOM 670 N N . GLU A 1 82 ? 2.635 5.669 4.822 1.00 86.75 82 GLU A N 1
ATOM 671 C CA . GLU A 1 82 ? 3.739 6.324 4.128 1.00 86.75 82 GLU A CA 1
ATOM 672 C C . GLU A 1 82 ? 3.807 5.802 2.685 1.00 86.75 82 GLU A C 1
ATOM 674 O O . GLU A 1 82 ? 3.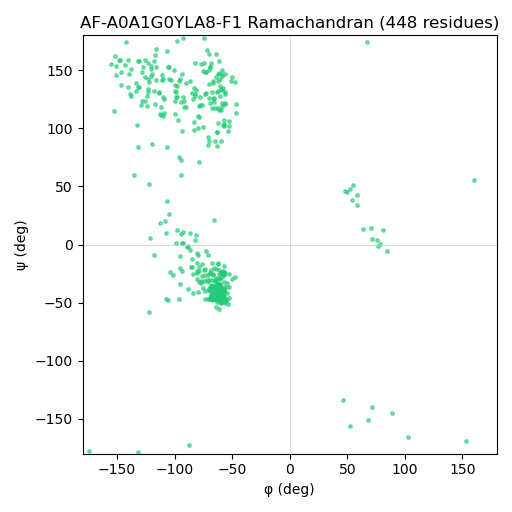916 4.594 2.455 1.00 86.75 82 GLU A O 1
ATOM 679 N N . TYR A 1 83 ? 3.800 6.712 1.704 1.00 87.75 83 TYR A N 1
ATOM 680 C CA . TYR A 1 83 ? 3.775 6.365 0.276 1.00 87.75 83 TYR A CA 1
ATOM 681 C C . TYR A 1 83 ? 4.909 5.425 -0.146 1.00 87.75 83 TYR A C 1
ATOM 683 O O . TYR A 1 83 ? 4.665 4.526 -0.945 1.00 87.75 83 TYR A O 1
ATOM 691 N N . ARG A 1 84 ? 6.093 5.536 0.476 1.00 83.44 84 ARG A N 1
ATOM 692 C CA . ARG A 1 84 ? 7.243 4.641 0.237 1.00 83.44 84 ARG A CA 1
ATOM 693 C C . ARG A 1 84 ? 6.973 3.154 0.469 1.00 83.44 84 ARG A C 1
ATOM 695 O O . ARG A 1 84 ? 7.786 2.323 0.075 1.00 83.44 84 ARG A O 1
ATOM 702 N N . PHE A 1 85 ? 5.917 2.806 1.203 1.00 86.38 85 PHE A N 1
ATOM 703 C CA . PHE A 1 85 ? 5.507 1.414 1.401 1.00 86.38 85 PHE A CA 1
ATOM 704 C C . PHE A 1 85 ? 4.421 0.987 0.410 1.00 86.38 85 PHE A C 1
ATOM 706 O O . PHE A 1 85 ? 4.262 -0.206 0.165 1.00 86.38 85 PHE A O 1
ATOM 713 N N . LEU A 1 86 ? 3.705 1.947 -0.180 1.00 90.06 86 LEU A N 1
ATOM 714 C CA . LEU A 1 86 ? 2.622 1.723 -1.135 1.00 90.06 86 LEU A CA 1
ATOM 715 C C . LEU A 1 86 ? 3.121 1.631 -2.583 1.00 90.06 86 LEU A C 1
ATOM 717 O O . LEU A 1 86 ? 2.618 0.816 -3.351 1.00 90.06 86 LEU A O 1
ATOM 721 N N . ASP A 1 87 ? 4.114 2.439 -2.958 1.00 84.62 87 ASP A N 1
ATOM 722 C CA . ASP A 1 87 ? 4.603 2.581 -4.339 1.00 84.62 87 ASP A CA 1
ATOM 723 C C . ASP A 1 87 ? 5.791 1.670 -4.703 1.00 84.62 87 ASP A C 1
ATOM 725 O O . ASP A 1 87 ? 6.268 1.675 -5.837 1.00 84.62 87 ASP A O 1
ATOM 729 N N . ARG A 1 88 ? 6.241 0.828 -3.765 1.00 75.19 88 ARG A N 1
ATOM 730 C CA . ARG A 1 88 ? 7.369 -0.107 -3.938 1.00 75.19 88 ARG A CA 1
ATOM 731 C C . ARG A 1 88 ? 7.164 -1.172 -5.018 1.00 75.19 88 ARG A C 1
ATOM 733 O O . ARG A 1 88 ? 8.119 -1.848 -5.400 1.00 75.19 88 ARG A O 1
ATOM 740 N N . GLY A 1 89 ? 5.923 -1.375 -5.458 1.00 64.56 89 GLY A N 1
ATOM 741 C CA . GLY A 1 89 ? 5.566 -2.322 -6.517 1.00 64.56 89 GLY A CA 1
ATOM 742 C C . GLY A 1 89 ? 5.662 -3.805 -6.154 1.00 64.56 89 GLY A C 1
ATOM 743 O O . GLY A 1 89 ? 5.455 -4.665 -7.010 1.00 64.56 89 GLY A O 1
ATOM 744 N N . ILE A 1 90 ? 5.962 -4.122 -4.894 1.00 76.31 90 ILE A N 1
ATOM 745 C CA . ILE A 1 90 ? 5.941 -5.474 -4.340 1.00 76.31 90 ILE A CA 1
ATOM 746 C C . ILE A 1 90 ? 5.387 -5.469 -2.933 1.00 76.31 90 ILE A C 1
ATOM 748 O O . ILE A 1 90 ? 5.446 -4.457 -2.254 1.00 76.31 90 ILE A O 1
ATOM 752 N N . GLY A 1 91 ? 4.903 -6.626 -2.488 1.00 86.56 91 GLY A N 1
ATOM 753 C CA . GLY A 1 91 ? 4.561 -6.871 -1.091 1.00 86.56 91 GLY A CA 1
ATOM 754 C C . GLY A 1 91 ? 3.249 -6.259 -0.616 1.00 86.56 91 GLY A C 1
ATOM 755 O O . GLY A 1 91 ? 2.874 -6.479 0.531 1.00 86.56 91 GLY A O 1
ATOM 756 N N . LEU A 1 92 ? 2.532 -5.544 -1.483 1.00 93.19 92 LEU A N 1
ATOM 757 C CA . LEU A 1 92 ? 1.167 -5.110 -1.235 1.00 93.19 92 LEU A CA 1
ATOM 758 C C . LEU A 1 92 ? 0.197 -6.124 -1.842 1.00 93.19 92 LEU A C 1
ATOM 760 O O . LEU A 1 92 ? 0.238 -6.400 -3.039 1.00 93.19 92 LEU A O 1
ATOM 764 N N . HIS A 1 93 ? -0.678 -6.671 -1.011 1.00 94.06 93 HIS A N 1
ATOM 765 C CA . HIS A 1 93 ? -1.727 -7.602 -1.414 1.00 94.06 93 HIS A CA 1
ATOM 766 C C . HIS A 1 93 ? -3.084 -6.973 -1.142 1.00 94.06 93 HIS A C 1
ATOM 768 O O . HIS A 1 93 ? -3.182 -6.166 -0.224 1.00 94.06 93 HIS A O 1
ATOM 774 N N . GLY A 1 94 ? -4.139 -7.329 -1.865 1.00 94.50 94 GLY A N 1
ATOM 775 C CA . GLY A 1 94 ? -5.474 -6.881 -1.480 1.00 94.50 94 GLY A CA 1
ATOM 776 C C . GLY A 1 94 ? -6.623 -7.441 -2.298 1.00 94.50 94 GLY A C 1
ATOM 777 O O . GLY A 1 94 ? -6.443 -8.286 -3.172 1.00 94.50 94 GLY A O 1
ATOM 778 N N . VAL A 1 95 ? -7.816 -6.970 -1.943 1.00 94.69 95 VAL A N 1
ATOM 779 C CA . VAL A 1 95 ? -9.084 -7.218 -2.636 1.00 94.69 95 VAL A CA 1
ATOM 780 C C . VAL A 1 95 ? -9.794 -5.882 -2.765 1.00 94.69 95 VAL A C 1
ATOM 782 O O . VAL A 1 95 ? -9.900 -5.138 -1.781 1.00 94.69 95 VAL A O 1
ATOM 785 N N . THR A 1 96 ? -10.273 -5.582 -3.966 1.00 95.81 96 THR A N 1
ATOM 786 C CA . THR A 1 96 ? -10.956 -4.326 -4.257 1.00 95.81 96 THR A CA 1
ATOM 787 C C . THR A 1 96 ? -12.457 -4.554 -4.383 1.00 95.81 96 THR A C 1
ATOM 789 O O . THR A 1 96 ? -12.912 -5.561 -4.922 1.00 95.81 96 THR A O 1
ATOM 792 N N . PHE A 1 97 ? -13.230 -3.593 -3.891 1.00 95.50 97 PHE A N 1
ATOM 793 C CA . PHE A 1 97 ? -14.684 -3.572 -3.951 1.00 95.50 97 PHE A CA 1
ATOM 794 C C . PHE A 1 97 ? -15.122 -2.277 -4.633 1.00 95.50 97 PHE A C 1
ATOM 796 O O . PHE A 1 97 ? -14.686 -1.191 -4.238 1.00 95.50 97 PHE A O 1
ATOM 803 N N . GLU A 1 98 ? -15.964 -2.388 -5.659 1.00 95.44 98 GLU A N 1
ATOM 804 C CA . GLU A 1 98 ? -16.683 -1.234 -6.204 1.00 95.44 98 GLU A CA 1
ATOM 805 C C . GLU A 1 98 ? -17.770 -0.830 -5.204 1.00 95.44 98 GLU A C 1
ATOM 807 O O . GLU A 1 98 ? -18.523 -1.678 -4.729 1.00 95.44 98 GLU A O 1
ATOM 812 N N . ILE A 1 99 ? -17.829 0.457 -4.862 1.00 95.38 99 ILE A N 1
ATOM 813 C CA . ILE A 1 99 ? -18.853 1.015 -3.973 1.00 95.38 99 ILE A CA 1
ATOM 814 C C . ILE A 1 99 ? -19.453 2.279 -4.586 1.00 95.38 99 ILE A C 1
ATOM 816 O O . ILE A 1 99 ? -18.842 2.931 -5.436 1.00 95.38 99 ILE A O 1
ATOM 820 N N . ASP A 1 100 ? -20.657 2.638 -4.151 1.00 94.50 100 ASP A N 1
ATOM 821 C CA . ASP A 1 100 ? -21.286 3.895 -4.545 1.00 94.50 100 ASP A CA 1
ATOM 822 C C . ASP A 1 100 ? -20.622 5.122 -3.880 1.00 94.50 100 ASP A C 1
ATOM 824 O O . ASP A 1 100 ? -19.806 5.023 -2.954 1.00 94.50 100 ASP A O 1
ATOM 828 N N . ALA A 1 101 ? -20.967 6.308 -4.385 1.00 96.12 101 ALA A N 1
ATOM 829 C CA . ALA A 1 101 ? -20.403 7.577 -3.933 1.00 96.12 101 ALA A CA 1
ATOM 830 C C . ALA A 1 101 ? -20.762 7.919 -2.475 1.00 96.12 101 ALA A C 1
ATOM 832 O O . ALA A 1 101 ? -19.962 8.558 -1.781 1.00 96.12 101 ALA A O 1
ATOM 833 N N . ASP A 1 102 ? -21.938 7.494 -2.008 1.00 97.00 102 ASP A N 1
ATOM 834 C CA . ASP A 1 102 ? -22.438 7.787 -0.665 1.00 97.00 102 ASP A CA 1
ATOM 835 C C . ASP A 1 102 ? -21.677 6.950 0.367 1.00 97.00 102 ASP A C 1
ATOM 837 O O . ASP A 1 102 ? -21.152 7.488 1.343 1.00 97.00 102 ASP A O 1
ATOM 841 N N . ARG A 1 103 ? -21.520 5.646 0.110 1.00 96.69 103 ARG A N 1
ATOM 842 C CA . ARG A 1 103 ? -20.689 4.712 0.883 1.00 96.69 103 ARG A CA 1
ATOM 843 C C . ARG A 1 103 ? -19.227 5.150 0.898 1.00 96.69 103 ARG A C 1
ATOM 845 O O . ARG A 1 103 ? -18.591 5.113 1.953 1.00 96.69 103 ARG A O 1
ATOM 852 N N . PHE A 1 104 ? -18.701 5.610 -0.237 1.00 97.62 104 PHE A N 1
ATOM 853 C CA . PHE A 1 104 ? -17.335 6.127 -0.329 1.00 97.62 104 PHE A CA 1
ATOM 854 C C . PHE A 1 104 ? -17.141 7.383 0.533 1.00 97.62 104 PHE A C 1
ATOM 856 O O . PHE A 1 104 ? -16.222 7.444 1.353 1.00 97.62 104 PHE A O 1
ATOM 863 N N . SER A 1 105 ? -18.045 8.358 0.404 1.00 97.81 105 SER A N 1
ATOM 864 C CA . SER A 1 105 ? -18.016 9.607 1.178 1.00 97.81 105 SER A CA 1
ATOM 865 C C . SER A 1 105 ? -18.214 9.355 2.675 1.00 97.81 105 SER A C 1
ATOM 867 O O . SER A 1 105 ? -17.533 9.958 3.507 1.00 97.81 105 SER A O 1
ATOM 869 N N . LEU A 1 106 ? -19.097 8.418 3.034 1.00 97.81 106 LEU A N 1
ATOM 870 C CA . LEU A 1 106 ? -19.311 7.981 4.411 1.00 97.81 106 LEU A CA 1
ATOM 871 C C . LEU A 1 106 ? -18.042 7.364 5.004 1.00 97.81 106 LEU A C 1
ATOM 873 O O . LEU A 1 106 ? -17.686 7.682 6.137 1.00 97.81 106 LEU A O 1
ATOM 877 N N . LEU A 1 107 ? -17.341 6.506 4.258 1.00 98.00 107 LEU A N 1
ATOM 878 C CA . LEU A 1 107 ? -16.091 5.901 4.718 1.00 98.00 107 LEU A CA 1
ATOM 879 C C . LEU A 1 107 ? -14.992 6.955 4.918 1.00 98.00 107 LEU A C 1
ATOM 881 O O . LEU A 1 107 ? -14.342 6.957 5.962 1.00 98.00 107 LEU A O 1
ATOM 885 N N . GLN A 1 108 ? -14.843 7.907 3.992 1.00 97.50 108 GLN A N 1
ATOM 886 C CA . GLN A 1 108 ? -13.922 9.037 4.172 1.00 97.50 108 GLN A CA 1
ATOM 887 C C . GLN A 1 108 ? -14.249 9.850 5.431 1.00 97.50 108 GLN A C 1
ATOM 889 O O . GLN A 1 108 ? -13.350 10.189 6.204 1.00 97.50 108 GLN A O 1
ATOM 894 N N . ALA A 1 109 ? -15.530 10.152 5.657 1.00 97.19 109 ALA A N 1
ATOM 895 C CA . ALA A 1 109 ? -15.972 10.875 6.843 1.00 97.19 109 ALA A CA 1
ATOM 896 C C . ALA A 1 109 ? -15.690 10.083 8.129 1.00 97.19 109 ALA A C 1
ATOM 898 O O . ALA A 1 109 ? -15.161 10.655 9.080 1.00 97.19 109 ALA A O 1
ATOM 899 N N . LYS A 1 110 ? -15.964 8.768 8.144 1.00 96.44 110 LYS A N 1
ATOM 900 C CA . LYS A 1 110 ? -15.650 7.879 9.276 1.00 96.44 110 LYS A CA 1
ATOM 901 C C . LYS A 1 110 ? -14.159 7.911 9.617 1.00 96.44 110 LYS A C 1
ATOM 903 O O . LYS A 1 110 ? -13.817 8.107 10.779 1.00 96.44 110 LYS A O 1
ATOM 908 N N . CYS A 1 111 ? -13.276 7.763 8.628 1.00 97.12 111 CYS A N 1
ATOM 909 C CA . CYS A 1 111 ? -11.829 7.773 8.856 1.00 97.12 111 CYS A CA 1
ATOM 910 C C . CYS A 1 111 ? -11.344 9.122 9.408 1.00 97.12 111 CYS A C 1
ATOM 912 O O . CYS A 1 111 ? -10.645 9.155 10.422 1.00 97.12 111 CYS A O 1
ATOM 914 N N . LYS A 1 112 ? -11.770 10.239 8.801 1.00 96.44 112 LYS A N 1
ATOM 915 C CA . LYS A 1 112 ? -11.408 11.593 9.255 1.00 96.44 112 LYS A CA 1
ATOM 916 C C . LYS A 1 112 ? -11.908 11.886 10.665 1.00 96.44 112 LYS A C 1
ATOM 918 O O . LYS A 1 112 ? -11.140 12.381 11.490 1.00 96.44 112 LYS A O 1
ATOM 923 N N . GLN A 1 113 ? -13.169 11.554 10.942 1.00 96.56 113 GLN A N 1
ATOM 924 C CA . GLN A 1 113 ? -13.756 11.720 12.267 1.00 96.56 113 GLN A CA 1
ATOM 925 C C . GLN A 1 113 ? -12.978 10.909 13.298 1.00 96.56 113 GLN A C 1
ATOM 927 O O . GLN A 1 113 ? -12.636 11.435 14.349 1.00 96.56 113 GLN A O 1
ATOM 932 N N . GLN A 1 114 ? -12.621 9.666 12.979 1.00 96.00 114 GLN A N 1
ATOM 933 C CA . GLN A 1 114 ? -11.887 8.832 13.916 1.00 96.00 114 GLN A CA 1
ATOM 934 C C . GLN A 1 114 ? -10.483 9.373 14.212 1.00 96.00 114 GLN A C 1
ATOM 936 O O . GLN A 1 114 ? -10.074 9.381 15.370 1.00 96.00 114 GLN A O 1
ATOM 941 N N . CYS A 1 115 ? -9.748 9.862 13.209 1.00 95.69 115 CYS A N 1
ATOM 942 C CA . CYS A 1 115 ? -8.463 10.524 13.448 1.00 95.69 115 CYS A CA 1
ATOM 943 C C . CYS A 1 115 ? -8.620 11.747 14.371 1.00 95.69 115 CYS A C 1
ATOM 945 O O . CYS A 1 115 ? -7.822 11.926 15.293 1.00 95.69 115 CYS A O 1
ATOM 947 N N . ALA A 1 116 ? -9.659 12.562 14.157 1.00 96.62 116 ALA A N 1
ATOM 948 C CA . ALA A 1 116 ? -9.955 13.716 15.004 1.00 96.62 116 ALA A CA 1
ATOM 949 C C . ALA A 1 116 ? -10.331 13.301 16.438 1.00 96.62 116 ALA A C 1
ATOM 951 O O . ALA A 1 116 ? -9.805 13.858 17.400 1.00 96.62 116 ALA A O 1
ATOM 952 N N . ASP A 1 117 ? -11.171 12.279 16.586 1.00 96.56 117 ASP A N 1
ATOM 953 C CA . ASP A 1 117 ? -11.602 11.733 17.873 1.00 96.56 117 ASP A CA 1
ATOM 954 C C . ASP A 1 117 ? -10.427 11.161 18.673 1.00 96.56 117 ASP A C 1
ATOM 956 O O . ASP A 1 117 ? -10.327 11.387 19.882 1.00 96.56 117 ASP A O 1
ATOM 960 N N . GLN A 1 118 ? -9.518 10.440 18.007 1.00 96.06 118 GLN A N 1
ATOM 961 C CA . GLN A 1 118 ? -8.304 9.903 18.623 1.00 96.06 118 GLN A CA 1
ATOM 962 C C . GLN A 1 118 ? -7.395 11.022 19.126 1.00 96.06 118 GLN A C 1
ATOM 964 O O . GLN A 1 118 ? -6.938 10.971 20.271 1.00 96.06 118 GLN A O 1
ATOM 969 N N . GLN A 1 119 ? -7.176 12.052 18.303 1.00 96.00 119 GLN A N 1
ATOM 970 C CA . GLN A 1 119 ? -6.392 13.220 18.693 1.00 96.00 119 GLN A CA 1
ATOM 971 C C . GLN A 1 119 ? -7.023 13.932 19.893 1.00 96.00 119 GLN A C 1
ATOM 973 O O . GLN A 1 119 ? -6.353 14.158 20.898 1.00 96.00 119 GLN A O 1
ATOM 978 N N . GLN A 1 120 ? -8.331 14.184 19.846 1.00 95.88 120 GLN A N 1
ATOM 979 C CA . GLN A 1 120 ? -9.037 14.864 20.925 1.00 95.88 120 GLN A CA 1
ATOM 980 C C . GLN A 1 120 ? -9.038 14.059 22.232 1.00 95.88 120 GLN A C 1
ATOM 982 O O . GLN A 1 120 ? -8.940 14.632 23.314 1.00 95.88 120 GLN A O 1
ATOM 987 N N . ALA A 1 121 ? -9.118 12.728 22.164 1.00 95.31 121 ALA A N 1
ATOM 988 C CA . ALA A 1 121 ? -9.024 11.881 23.350 1.00 95.31 121 ALA A CA 1
ATOM 989 C C . ALA A 1 121 ? -7.645 11.955 24.023 1.00 95.31 121 ALA A C 1
ATOM 991 O O . ALA A 1 121 ? -7.564 11.947 25.254 1.00 95.31 121 ALA A O 1
ATOM 992 N N . VAL A 1 122 ? -6.571 12.048 23.233 1.00 94.44 122 VAL A N 1
ATOM 993 C CA . VAL A 1 122 ? -5.216 12.268 23.756 1.00 94.44 122 VAL A CA 1
ATOM 994 C C . VAL A 1 122 ? -5.097 13.663 24.362 1.00 94.44 122 VAL A C 1
ATOM 996 O O . VAL A 1 122 ? -4.624 13.779 25.490 1.00 94.44 122 VAL A O 1
ATOM 999 N N . ASP A 1 123 ? -5.556 14.698 23.661 1.00 94.31 123 ASP A N 1
ATOM 1000 C CA . ASP A 1 123 ? -5.453 16.087 24.120 1.00 94.31 123 ASP A CA 1
ATOM 1001 C C . ASP A 1 123 ? -6.215 16.311 25.435 1.00 94.31 123 ASP A C 1
ATOM 1003 O O . ASP A 1 123 ? -5.674 16.910 26.367 1.00 94.31 123 ASP A O 1
ATOM 1007 N N . ASP A 1 124 ? -7.420 15.739 25.560 1.00 93.38 124 ASP A N 1
ATOM 1008 C CA . ASP A 1 124 ? -8.194 15.726 26.806 1.00 93.38 124 ASP A CA 1
ATOM 1009 C C . ASP A 1 124 ? -7.379 15.116 27.961 1.00 93.38 124 ASP A C 1
ATOM 1011 O O . ASP A 1 124 ? -7.294 15.693 29.045 1.00 93.38 124 ASP A O 1
ATOM 1015 N N . ALA A 1 125 ? -6.766 13.949 27.735 1.00 92.69 125 ALA A N 1
ATOM 1016 C CA . ALA A 1 125 ? -6.006 13.238 28.761 1.00 92.69 125 ALA A CA 1
ATOM 1017 C C . ALA A 1 125 ? -4.717 13.979 29.156 1.00 92.69 125 ALA A C 1
ATOM 1019 O O . ALA A 1 125 ? -4.319 13.955 30.325 1.00 92.69 125 ALA A O 1
ATOM 1020 N N . VAL A 1 126 ? -4.066 14.641 28.196 1.00 91.25 126 VAL A N 1
ATOM 1021 C CA . VAL A 1 126 ? -2.878 15.471 28.426 1.00 91.25 126 VAL A CA 1
ATOM 1022 C C . VAL A 1 126 ? -3.234 16.691 29.268 1.00 91.25 126 VAL A C 1
ATOM 1024 O O . VAL A 1 126 ? -2.539 16.961 30.249 1.00 91.25 126 VAL A O 1
ATOM 1027 N N . ALA A 1 127 ? -4.319 17.390 28.925 1.00 91.06 127 ALA A N 1
ATOM 1028 C CA . ALA A 1 127 ? -4.774 18.579 29.638 1.00 91.06 127 ALA A CA 1
ATOM 1029 C C . ALA A 1 127 ? -5.235 18.259 31.069 1.00 91.06 127 ALA A C 1
ATOM 1031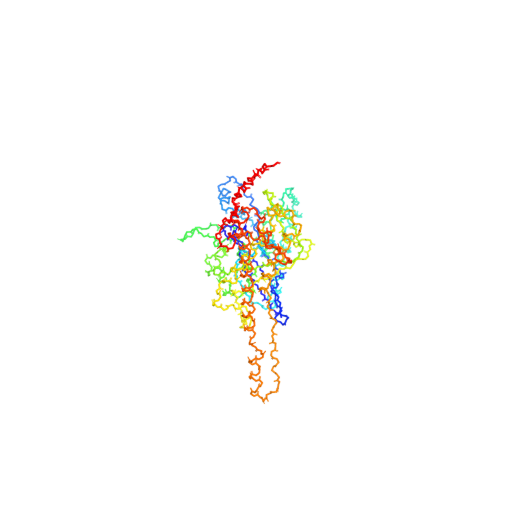 O O . ALA A 1 127 ? -4.884 18.972 32.006 1.00 91.06 127 ALA A O 1
ATOM 1032 N N . GLU A 1 128 ? -5.976 17.165 31.260 1.00 91.31 128 GLU A N 1
ATOM 1033 C CA . GLU A 1 128 ? -6.518 16.780 32.569 1.00 91.31 128 GLU A CA 1
ATOM 1034 C C . GLU A 1 128 ? -5.424 16.370 33.571 1.00 91.31 128 GLU A C 1
ATOM 1036 O O . GLU A 1 128 ? -5.569 16.552 34.782 1.00 91.31 128 GLU A O 1
ATOM 1041 N N . HIS A 1 129 ? -4.309 15.818 33.083 1.00 86.06 129 HIS A N 1
ATOM 1042 C CA . HIS A 1 129 ? -3.285 15.213 33.940 1.00 86.06 129 HIS A CA 1
ATOM 1043 C C . HIS A 1 129 ? -1.892 15.822 33.808 1.00 86.06 129 HIS A C 1
ATOM 1045 O O . HIS A 1 129 ? -0.961 15.320 34.437 1.00 86.06 129 HIS A O 1
ATOM 1051 N N . ASN A 1 130 ? -1.742 16.903 33.038 1.00 88.50 130 ASN A N 1
ATOM 1052 C CA . ASN A 1 130 ? -0.460 17.563 32.787 1.00 88.50 130 ASN A CA 1
ATOM 1053 C C . ASN A 1 130 ? 0.631 16.563 32.360 1.00 88.50 130 ASN A C 1
ATOM 1055 O O . ASN A 1 130 ? 1.752 16.576 32.882 1.00 88.50 130 ASN A O 1
ATOM 1059 N N . LEU A 1 131 ? 0.277 15.652 31.442 1.00 89.81 131 LEU A N 1
ATOM 1060 C CA . LEU A 1 131 ? 1.207 14.640 30.940 1.00 89.81 131 LEU A CA 1
ATOM 1061 C C . LEU A 1 131 ? 2.381 15.321 30.237 1.00 89.81 131 LEU A C 1
ATOM 1063 O O . LEU A 1 131 ? 2.210 16.309 29.520 1.00 89.81 131 LEU A O 1
ATOM 1067 N N . LYS A 1 132 ? 3.588 14.787 30.430 1.00 88.88 132 LYS A N 1
ATOM 1068 C CA . LYS A 1 132 ? 4.786 15.340 29.798 1.00 88.88 132 LYS A CA 1
ATOM 1069 C C . LYS A 1 132 ? 5.019 14.667 28.449 1.00 88.88 132 LYS A C 1
ATOM 1071 O O . LYS A 1 132 ? 4.854 13.454 28.344 1.00 88.88 132 LYS A O 1
ATOM 1076 N N . PRO A 1 133 ? 5.403 15.424 27.411 1.00 88.81 133 PRO A N 1
ATOM 1077 C CA . PRO A 1 133 ? 5.763 14.827 26.139 1.00 88.81 133 PRO A CA 1
ATOM 1078 C C . PRO A 1 133 ? 7.075 14.052 26.276 1.00 88.81 133 PRO A C 1
ATOM 1080 O O . PRO A 1 133 ? 7.939 14.373 27.096 1.00 88.81 133 PRO A O 1
ATOM 1083 N N . LYS A 1 134 ? 7.233 13.037 25.430 1.00 85.31 134 LYS A N 1
ATOM 1084 C CA . LYS A 1 134 ? 8.480 12.295 25.279 1.00 85.31 134 LYS A CA 1
ATOM 1085 C C . LYS A 1 134 ? 9.556 13.246 24.755 1.00 85.31 134 LYS A C 1
ATOM 1087 O O . LYS A 1 134 ? 9.333 13.957 23.781 1.00 85.31 134 LYS A O 1
ATOM 1092 N N . THR A 1 135 ? 10.720 13.249 25.395 1.00 79.75 135 THR A N 1
ATOM 1093 C CA . THR A 1 135 ? 11.883 14.054 24.978 1.00 79.75 135 THR A CA 1
ATOM 1094 C C . THR A 1 135 ? 12.728 13.361 23.907 1.00 79.75 135 THR A C 1
ATOM 1096 O O . THR A 1 135 ? 13.509 14.002 23.211 1.00 79.75 135 THR A O 1
ATOM 1099 N N . GLU A 1 136 ? 12.578 12.046 23.781 1.00 82.31 136 GLU A N 1
ATOM 1100 C CA . GLU A 1 136 ? 13.263 11.209 22.801 1.00 82.31 136 GLU A CA 1
ATOM 1101 C C . GLU A 1 136 ? 12.500 11.129 21.468 1.00 82.31 136 GLU A C 1
ATOM 1103 O O . GLU A 1 136 ? 11.487 11.792 21.249 1.00 82.31 136 GLU A O 1
ATOM 1108 N N . LYS A 1 137 ? 12.969 10.261 20.562 1.00 78.44 137 LYS A N 1
ATOM 1109 C CA . LYS A 1 137 ? 12.333 10.024 19.264 1.00 78.44 137 LYS A CA 1
ATOM 1110 C C . LYS A 1 137 ? 10.863 9.604 19.425 1.00 78.44 137 LYS A C 1
ATOM 1112 O O . LYS A 1 137 ? 10.566 8.567 20.021 1.00 78.44 137 LYS A O 1
ATOM 1117 N N . ILE A 1 138 ? 9.980 10.391 18.816 1.00 83.00 138 ILE A N 1
ATOM 1118 C CA . ILE A 1 138 ? 8.543 10.132 18.688 1.00 83.00 138 ILE A CA 1
ATOM 1119 C C . ILE A 1 138 ? 8.316 9.169 17.515 1.00 83.00 138 ILE A C 1
ATOM 1121 O O . ILE A 1 138 ? 8.891 9.369 16.440 1.00 83.00 138 ILE A O 1
ATOM 1125 N N . ARG A 1 139 ? 7.503 8.121 17.705 1.00 81.19 139 ARG A N 1
ATOM 1126 C CA . ARG A 1 139 ? 7.113 7.191 16.631 1.00 81.19 139 ARG A CA 1
ATOM 1127 C C . ARG A 1 139 ? 5.763 7.568 16.022 1.00 81.19 139 ARG A C 1
ATOM 1129 O O . ARG A 1 139 ? 5.647 7.583 14.798 1.00 81.19 139 ARG A O 1
ATOM 1136 N N . ILE A 1 140 ? 4.757 7.848 16.851 1.00 85.88 140 ILE A N 1
ATOM 1137 C CA . ILE A 1 140 ? 3.396 8.180 16.400 1.00 85.88 140 ILE A CA 1
ATOM 1138 C C . ILE A 1 140 ? 2.963 9.555 16.913 1.00 85.88 140 ILE A C 1
ATOM 1140 O O . ILE A 1 140 ? 2.677 10.423 16.096 1.00 85.88 140 ILE A O 1
ATOM 1144 N N . TYR A 1 141 ? 2.947 9.778 18.230 1.00 88.69 141 TYR A N 1
ATOM 1145 C CA . TYR A 1 141 ? 2.570 11.069 18.819 1.00 88.69 141 TYR A CA 1
ATOM 1146 C C . TYR A 1 141 ? 3.351 11.348 20.120 1.00 88.69 141 TYR A C 1
ATOM 1148 O O . TYR A 1 141 ? 3.864 10.410 20.740 1.00 88.69 141 TYR A O 1
ATOM 1156 N N . PRO A 1 142 ? 3.470 12.616 20.570 1.00 89.81 142 PRO A N 1
ATOM 1157 C CA . PRO A 1 142 ? 4.393 13.000 21.647 1.00 89.81 142 PRO A CA 1
ATOM 1158 C C . PRO A 1 142 ? 4.183 12.293 22.996 1.00 89.81 142 PRO A C 1
ATOM 1160 O O . PRO A 1 142 ? 5.121 12.183 23.782 1.00 89.81 142 PRO A O 1
ATOM 1163 N N . PHE A 1 143 ? 2.982 11.783 23.273 1.00 90.06 143 PHE A N 1
ATOM 1164 C CA . PHE A 1 143 ? 2.624 11.145 24.547 1.00 90.06 143 PHE A CA 1
ATOM 1165 C C . PHE A 1 143 ? 2.462 9.617 24.428 1.00 90.06 143 PHE A C 1
ATOM 1167 O O . PHE A 1 143 ? 1.844 8.992 25.284 1.00 90.06 143 PHE A O 1
ATOM 1174 N N . GLU A 1 144 ? 3.034 8.995 23.388 1.00 87.38 144 GLU A N 1
ATOM 1175 C CA . GLU A 1 144 ? 2.927 7.547 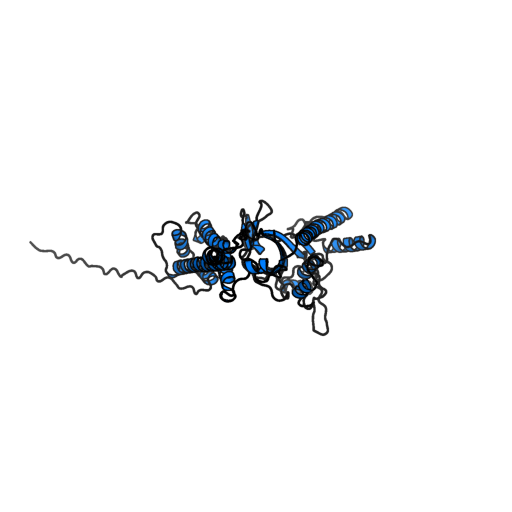23.109 1.00 87.38 144 GLU A CA 1
ATOM 1176 C C . GLU A 1 144 ? 3.396 6.634 24.259 1.00 87.38 144 GLU A C 1
ATOM 1178 O O . GLU A 1 144 ? 2.942 5.500 24.379 1.00 87.38 144 GLU A O 1
ATOM 1183 N N . HIS A 1 145 ? 4.275 7.122 25.138 1.00 86.75 145 HIS A N 1
ATOM 1184 C CA . HIS A 1 145 ? 4.756 6.390 26.316 1.00 86.75 145 HIS A CA 1
ATOM 1185 C C . HIS A 1 145 ? 3.729 6.338 27.463 1.00 86.75 145 HIS A C 1
ATOM 1187 O O . HIS A 1 145 ? 3.838 5.491 28.341 1.00 86.75 145 HIS A O 1
ATOM 1193 N N . HIS A 1 146 ? 2.709 7.201 27.434 1.00 89.06 146 HIS A N 1
ATOM 1194 C CA . HIS A 1 146 ? 1.555 7.176 28.339 1.00 89.06 146 HIS A CA 1
ATOM 1195 C C . HIS A 1 146 ? 0.335 6.480 27.710 1.00 89.06 146 HIS A C 1
ATOM 1197 O O . HIS A 1 146 ? -0.780 6.590 28.215 1.00 89.06 146 HIS A O 1
ATOM 1203 N N . SER A 1 147 ? 0.516 5.783 26.587 1.00 90.44 147 SER A N 1
ATOM 1204 C CA . SER A 1 147 ? -0.574 5.253 25.761 1.00 90.44 147 SER A CA 1
ATOM 1205 C C . SER A 1 147 ? -1.539 4.317 26.496 1.00 90.44 147 SER A C 1
ATOM 1207 O O . SER A 1 147 ? -2.755 4.441 26.321 1.00 90.44 147 SER A O 1
ATOM 1209 N N . ALA A 1 148 ? -1.028 3.440 27.361 1.00 89.19 148 ALA A N 1
ATOM 1210 C CA . ALA A 1 148 ? -1.850 2.555 28.184 1.00 89.19 148 ALA A CA 1
ATOM 1211 C C . ALA A 1 148 ? -2.704 3.328 29.211 1.00 89.19 148 ALA A C 1
ATOM 1213 O O . ALA A 1 148 ? -3.903 3.074 29.360 1.00 89.19 148 ALA A O 1
ATOM 1214 N N . ASP A 1 149 ? -2.114 4.325 29.878 1.00 90.25 149 ASP A N 1
ATOM 1215 C CA . ASP A 1 149 ? -2.816 5.167 30.853 1.00 90.25 149 ASP A CA 1
ATOM 1216 C C . ASP A 1 149 ? -3.895 6.025 30.189 1.00 90.25 149 ASP A C 1
ATOM 1218 O O . ASP A 1 149 ? -5.009 6.133 30.707 1.00 90.25 149 ASP A O 1
ATOM 1222 N N . ILE A 1 150 ? -3.580 6.612 29.030 1.00 92.81 150 ILE A N 1
ATOM 1223 C CA . ILE A 1 150 ? -4.520 7.406 28.233 1.00 92.81 150 ILE A CA 1
ATOM 1224 C C . ILE A 1 150 ? -5.721 6.540 27.829 1.00 92.81 150 ILE A C 1
ATOM 1226 O O . ILE A 1 150 ? -6.865 6.937 28.059 1.00 92.81 150 ILE A O 1
ATOM 1230 N N . LEU A 1 151 ? -5.485 5.329 27.309 1.00 93.94 151 LEU A N 1
ATOM 1231 C CA . LEU A 1 151 ? -6.566 4.408 26.951 1.00 93.94 151 LEU A CA 1
ATOM 1232 C C . LEU A 1 151 ? -7.436 4.060 28.164 1.00 93.94 151 LEU A C 1
ATOM 1234 O O . LEU A 1 151 ? -8.662 4.115 28.082 1.00 93.94 151 LEU A O 1
ATOM 1238 N N . LYS A 1 152 ? -6.825 3.702 29.299 1.00 92.88 152 LYS A N 1
ATOM 1239 C CA . LYS A 1 152 ? -7.562 3.333 30.516 1.00 92.88 152 LYS A CA 1
ATOM 1240 C C . LYS A 1 152 ? -8.501 4.453 30.972 1.00 92.88 152 LYS A C 1
ATOM 1242 O O . LYS A 1 152 ? -9.628 4.181 31.389 1.00 92.88 152 LYS A O 1
ATOM 1247 N N . ARG A 1 153 ? -8.044 5.704 30.880 1.00 91.94 153 ARG A N 1
ATOM 1248 C CA . ARG A 1 153 ? -8.827 6.896 31.232 1.00 91.94 153 ARG A CA 1
ATOM 1249 C C . ARG A 1 153 ? -9.962 7.139 30.248 1.00 91.94 153 ARG A C 1
ATOM 1251 O O . ARG A 1 153 ? -11.093 7.322 30.685 1.00 91.94 153 ARG A O 1
ATOM 1258 N N . GLU A 1 154 ? -9.692 7.067 28.948 1.00 95.38 154 GLU A N 1
ATOM 1259 C CA . GLU A 1 154 ? -10.724 7.221 27.919 1.00 95.38 154 GLU A CA 1
ATOM 1260 C C . GLU A 1 154 ? -11.815 6.153 28.055 1.00 95.38 154 GLU A C 1
ATOM 1262 O O . GLU A 1 154 ? -12.997 6.484 28.006 1.00 95.38 154 GLU A O 1
ATOM 1267 N N . LEU A 1 155 ? -11.449 4.893 28.314 1.00 94.69 155 LEU A N 1
ATOM 1268 C CA . LEU A 1 155 ? -12.422 3.825 28.563 1.00 94.69 155 LEU A CA 1
ATOM 1269 C C . LEU A 1 155 ? -13.297 4.135 29.784 1.00 94.69 155 LEU A C 1
ATOM 1271 O O . LEU A 1 155 ? -14.519 4.027 29.698 1.00 94.69 155 LEU A O 1
ATOM 1275 N N . LYS A 1 156 ? -12.698 4.584 30.895 1.00 93.69 156 LYS A N 1
ATOM 1276 C CA . LYS A 1 156 ? -13.442 4.983 32.099 1.00 93.69 156 LYS A CA 1
ATOM 1277 C C . LYS A 1 156 ? -14.399 6.149 31.814 1.00 93.69 156 LYS A C 1
ATOM 1279 O O . LYS A 1 156 ? -15.582 6.047 32.119 1.00 93.69 156 LYS A O 1
ATOM 1284 N N . LYS A 1 157 ? -13.909 7.210 31.167 1.00 93.81 157 LYS A N 1
ATOM 1285 C CA . LYS A 1 157 ? -14.693 8.403 30.810 1.00 93.81 157 LYS A CA 1
ATOM 1286 C C . LYS A 1 157 ? -15.836 8.064 29.853 1.00 93.81 157 LYS A C 1
ATOM 1288 O O . LYS A 1 157 ? -16.951 8.538 30.033 1.00 93.81 157 LYS A O 1
ATOM 1293 N N . SER A 1 158 ? -15.576 7.217 28.857 1.00 95.00 158 SER A N 1
ATOM 1294 C CA . SER A 1 158 ? -16.593 6.767 27.901 1.00 95.00 158 SER A CA 1
ATOM 1295 C C . SER A 1 158 ? -17.718 5.980 28.584 1.00 95.00 158 SER A C 1
ATOM 1297 O O . SER A 1 158 ? -18.887 6.213 28.284 1.00 95.00 158 SER A O 1
ATOM 1299 N N . ALA A 1 159 ? -17.384 5.146 29.576 1.00 94.69 159 ALA A N 1
ATOM 1300 C CA . ALA A 1 159 ? -18.360 4.418 30.381 1.00 94.69 159 ALA A CA 1
ATOM 1301 C C . ALA A 1 159 ? -19.181 5.352 31.287 1.00 94.69 159 ALA A C 1
ATOM 1303 O O . ALA A 1 159 ? -20.401 5.234 31.335 1.00 94.69 159 ALA A O 1
ATOM 1304 N N . GLU A 1 160 ? -18.538 6.313 31.960 1.00 94.44 160 GLU A N 1
ATOM 1305 C CA . GLU A 1 160 ? -19.217 7.312 32.805 1.00 94.44 160 GLU A CA 1
ATOM 1306 C C . GLU A 1 160 ? -20.171 8.211 32.003 1.00 94.44 160 GLU A C 1
ATOM 1308 O O . GLU A 1 160 ? -21.223 8.607 32.499 1.00 94.44 160 GLU A O 1
ATOM 1313 N N . GLN A 1 161 ? -19.821 8.512 30.751 1.00 94.12 161 GLN A N 1
ATOM 1314 C CA . GLN A 1 161 ? -20.601 9.360 29.845 1.00 94.12 161 GLN A CA 1
ATOM 1315 C C . GLN A 1 161 ? -21.570 8.573 28.947 1.00 94.12 161 GLN A C 1
ATOM 1317 O O . GLN A 1 161 ? -22.244 9.178 28.117 1.00 94.12 161 GLN A O 1
ATOM 1322 N N . ASN A 1 162 ? -21.630 7.244 29.088 1.00 93.94 162 ASN A N 1
ATOM 1323 C CA . ASN A 1 162 ? -22.426 6.340 28.253 1.00 93.94 162 ASN A CA 1
ATOM 1324 C C . ASN A 1 162 ? -22.262 6.592 26.737 1.00 93.94 162 ASN A C 1
ATOM 1326 O O . ASN A 1 162 ? -23.237 6.669 25.987 1.00 93.94 162 ASN A O 1
ATOM 1330 N N . ARG A 1 163 ? -21.013 6.747 26.288 1.00 93.94 163 ARG A N 1
ATOM 1331 C CA . ARG A 1 163 ? -20.648 6.959 24.879 1.00 93.94 163 ARG A CA 1
ATOM 1332 C C . ARG A 1 163 ? -19.624 5.916 24.421 1.00 93.94 163 ARG A C 1
ATOM 1334 O O . ARG A 1 163 ? -18.911 5.368 25.263 1.00 93.94 163 ARG A O 1
ATOM 1341 N N . PRO A 1 164 ? -19.478 5.658 23.110 1.00 92.06 164 PRO A N 1
ATOM 1342 C CA . PRO A 1 164 ? -18.367 4.853 22.617 1.00 92.06 164 PRO A CA 1
ATOM 1343 C C . PRO A 1 164 ? -17.018 5.511 22.940 1.00 92.06 164 PRO A C 1
ATOM 1345 O O . PRO A 1 164 ? -16.887 6.742 22.977 1.00 92.06 164 PRO A O 1
ATOM 1348 N N . ALA A 1 165 ? -16.007 4.678 23.179 1.00 94.31 165 ALA A N 1
ATOM 1349 C CA . ALA A 1 165 ? -14.634 5.132 23.347 1.00 94.31 165 ALA A CA 1
ATOM 1350 C C . ALA A 1 165 ? -14.073 5.632 22.010 1.00 94.31 165 ALA A C 1
ATOM 1352 O O . ALA A 1 165 ? -14.270 5.002 20.974 1.00 94.31 165 ALA A O 1
ATOM 1353 N N . ARG A 1 166 ? -13.341 6.747 22.053 1.00 95.38 166 ARG A N 1
ATOM 1354 C CA . ARG A 1 166 ? -12.667 7.336 20.884 1.00 95.38 166 ARG A CA 1
ATOM 1355 C C . ARG A 1 166 ? -11.347 6.633 20.556 1.00 95.38 166 ARG A C 1
ATOM 1357 O O . ARG A 1 166 ? -10.880 6.663 19.422 1.00 95.38 166 ARG A O 1
ATOM 1364 N N . LEU A 1 167 ? -10.741 5.991 21.558 1.00 94.25 167 LEU A N 1
ATOM 1365 C CA . LEU A 1 167 ? -9.520 5.205 21.411 1.00 94.25 167 LEU A CA 1
ATOM 1366 C C . LEU A 1 167 ? -9.851 3.718 21.312 1.00 94.25 167 LEU A C 1
ATOM 1368 O O . LEU A 1 167 ? -10.513 3.149 22.181 1.00 94.25 167 LEU A O 1
ATOM 1372 N N . PHE A 1 168 ? -9.333 3.086 20.263 1.00 92.88 168 PHE A N 1
ATOM 1373 C CA . PHE A 1 168 ? -9.538 1.672 19.976 1.00 92.88 168 PHE A CA 1
ATOM 1374 C C . PHE A 1 168 ? -8.353 0.858 20.466 1.00 92.88 168 PHE A C 1
ATOM 1376 O O . PHE A 1 168 ? -7.199 1.231 20.250 1.00 92.88 168 PHE A O 1
ATOM 1383 N N . ARG A 1 169 ? -8.636 -0.278 21.101 1.00 91.38 169 ARG A N 1
ATOM 1384 C CA . ARG A 1 169 ? -7.598 -1.189 21.588 1.00 91.38 169 ARG A CA 1
ATOM 1385 C C . ARG A 1 169 ? -6.714 -1.675 20.443 1.00 91.38 169 ARG A C 1
ATOM 1387 O O . ARG A 1 169 ? -7.192 -1.909 19.335 1.00 91.38 169 ARG A O 1
ATOM 1394 N N . PHE A 1 170 ? -5.436 -1.856 20.748 1.00 90.44 170 PHE A N 1
ATOM 1395 C CA . PHE A 1 170 ? -4.510 -2.612 19.922 1.00 90.44 170 PHE A CA 1
ATOM 1396 C C . PHE A 1 170 ? -3.749 -3.563 20.836 1.00 90.44 170 PHE A C 1
ATOM 1398 O O . PHE A 1 170 ? -2.858 -3.151 21.578 1.00 90.44 170 PHE A O 1
ATOM 1405 N N . ASP A 1 171 ? -4.139 -4.830 20.807 1.00 86.19 171 ASP A N 1
ATOM 1406 C CA . ASP A 1 171 ? -3.605 -5.871 21.668 1.00 86.19 171 ASP A CA 1
ATOM 1407 C C . ASP A 1 171 ? -3.576 -7.231 20.956 1.00 86.19 171 ASP A C 1
ATOM 1409 O O . ASP A 1 171 ? -4.392 -7.535 20.085 1.00 86.19 171 ASP A O 1
ATOM 1413 N N . LEU A 1 172 ? -2.590 -8.054 21.312 1.00 80.62 172 LEU A N 1
ATOM 1414 C CA . LEU A 1 172 ? -2.445 -9.422 20.814 1.00 80.62 172 LEU A CA 1
ATOM 1415 C C . LEU A 1 172 ? -2.812 -10.411 21.924 1.00 80.62 172 LEU A C 1
ATOM 1417 O O . LEU A 1 172 ? -1.949 -10.939 22.627 1.00 80.62 172 LEU A O 1
ATOM 1421 N N . ASN A 1 173 ? -4.110 -10.668 22.060 1.00 81.31 173 ASN A N 1
ATOM 1422 C CA . ASN A 1 173 ? -4.660 -11.637 23.001 1.00 81.31 173 ASN A CA 1
ATOM 1423 C C . ASN A 1 173 ? -4.506 -13.063 22.463 1.00 81.31 173 ASN A C 1
ATOM 1425 O O . ASN A 1 173 ? -5.211 -13.464 21.536 1.00 81.31 173 ASN A O 1
ATOM 1429 N N . VAL A 1 174 ? -3.620 -13.847 23.081 1.00 78.38 174 VAL A N 1
ATOM 1430 C CA . VAL A 1 174 ? -3.484 -15.285 22.815 1.00 78.38 174 VAL A CA 1
ATOM 1431 C C . VAL A 1 174 ? -4.369 -16.057 23.792 1.00 78.38 174 VAL A C 1
ATOM 1433 O O . VAL A 1 174 ? -4.166 -16.007 25.002 1.00 78.38 174 VAL A O 1
ATOM 1436 N N . THR A 1 175 ? -5.339 -16.793 23.265 1.00 78.75 175 THR A N 1
ATOM 1437 C CA . THR A 1 175 ? -6.227 -17.686 24.020 1.00 78.75 175 THR A CA 1
ATOM 1438 C C . THR A 1 175 ? -5.922 -19.138 23.666 1.00 78.75 175 THR A C 1
ATOM 1440 O O . THR A 1 175 ? -5.543 -19.436 22.538 1.00 78.75 175 THR A O 1
ATOM 1443 N N . LEU A 1 176 ? -6.052 -20.061 24.618 1.00 74.75 176 LEU A N 1
ATOM 1444 C CA . LEU A 1 176 ? -5.911 -21.499 24.368 1.00 74.75 176 LEU A CA 1
ATOM 1445 C C . LEU A 1 176 ? -7.304 -22.102 24.189 1.00 74.75 176 LEU A C 1
ATOM 1447 O O . LEU A 1 176 ? -8.056 -22.222 25.153 1.00 74.75 176 LEU A O 1
ATOM 1451 N N . GLY A 1 177 ? -7.649 -22.446 22.950 1.00 70.06 177 GLY A N 1
ATOM 1452 C CA . GLY A 1 177 ? -8.876 -23.165 22.624 1.00 70.06 177 GLY A CA 1
ATOM 1453 C C . GLY A 1 177 ? -8.636 -24.665 22.453 1.00 70.06 177 GLY A C 1
ATOM 1454 O O . GLY A 1 177 ? -7.501 -25.138 22.437 1.00 70.06 177 GLY A O 1
ATOM 1455 N N . LEU A 1 178 ? -9.720 -25.417 22.244 1.00 73.25 178 LEU A N 1
ATOM 1456 C CA . LEU A 1 178 ? -9.673 -26.863 21.970 1.00 73.25 178 LEU A CA 1
ATOM 1457 C C . LEU A 1 178 ? -8.861 -27.218 20.706 1.00 73.25 178 LEU A C 1
ATOM 1459 O O . LEU A 1 178 ? -8.349 -28.326 20.602 1.00 73.25 178 LEU A O 1
ATOM 1463 N N . GLY A 1 179 ? -8.713 -26.277 19.767 1.00 72.81 179 GLY A N 1
ATOM 1464 C CA . GLY A 1 179 ? -7.893 -26.414 18.555 1.00 72.81 179 GLY A CA 1
ATOM 1465 C C . GLY A 1 179 ? -6.465 -25.863 18.673 1.00 72.81 179 GLY A C 1
ATOM 1466 O O . GLY A 1 179 ? -5.785 -25.751 17.657 1.00 72.81 179 GLY A O 1
ATOM 1467 N N . GLY A 1 180 ? -6.014 -25.489 19.876 1.00 78.31 180 GLY A N 1
ATOM 1468 C CA . GLY A 1 180 ? -4.709 -24.868 20.114 1.00 78.31 180 GLY A CA 1
ATOM 1469 C C . GLY A 1 180 ? -4.776 -23.349 20.347 1.00 78.31 180 GLY A C 1
ATOM 1470 O O . GLY A 1 180 ? -5.847 -22.805 20.636 1.00 78.31 180 GLY A O 1
ATOM 1471 N N . PRO A 1 181 ? -3.628 -22.648 20.287 1.00 76.56 181 PRO A N 1
ATOM 1472 C CA . PRO A 1 181 ? -3.565 -21.209 20.520 1.00 76.56 181 PRO A CA 1
ATOM 1473 C C . PRO A 1 181 ? -4.287 -20.429 19.411 1.00 76.56 181 PRO A C 1
ATOM 1475 O O . PRO A 1 181 ? -4.045 -20.641 18.226 1.00 76.56 181 PRO A O 1
ATOM 1478 N N . SER A 1 182 ? -5.145 -19.492 19.807 1.00 79.44 182 SER A N 1
ATOM 1479 C CA . SER A 1 182 ? -5.930 -18.617 18.941 1.00 79.44 182 SER A CA 1
ATOM 1480 C C . SER A 1 182 ? -5.700 -17.155 19.306 1.00 79.44 182 SER A C 1
ATOM 1482 O O . SER A 1 182 ? -5.579 -16.804 20.477 1.00 79.44 182 SER A O 1
ATOM 1484 N N . VAL A 1 183 ? -5.683 -16.292 18.293 1.00 82.19 183 VAL A N 1
ATOM 1485 C CA . VAL A 1 183 ? -5.627 -14.830 18.453 1.00 82.19 183 VAL A CA 1
ATOM 1486 C C . VAL A 1 183 ? -6.914 -14.147 17.992 1.00 82.19 183 VAL A C 1
ATOM 1488 O O . VAL A 1 183 ? -6.920 -12.949 17.719 1.00 82.19 183 VAL A O 1
ATOM 1491 N N . ALA A 1 184 ? -8.016 -14.895 17.884 1.00 82.56 184 ALA A N 1
ATOM 1492 C CA . ALA A 1 184 ? -9.286 -14.381 17.368 1.00 82.56 184 ALA A CA 1
ATOM 1493 C C . ALA A 1 184 ? -9.870 -13.228 18.208 1.00 82.56 184 ALA A C 1
ATOM 1495 O O . ALA A 1 184 ? -10.582 -12.388 17.675 1.00 82.56 184 ALA A O 1
ATOM 1496 N N . THR A 1 185 ? -9.523 -13.147 19.495 1.00 83.00 185 THR A N 1
ATOM 1497 C CA . THR A 1 185 ? -9.956 -12.084 20.421 1.00 83.00 185 THR A CA 1
ATOM 1498 C C . THR A 1 185 ? -8.971 -10.908 20.506 1.00 83.00 185 THR A C 1
ATOM 1500 O O . THR A 1 185 ? -9.038 -10.107 21.439 1.00 83.00 185 THR A O 1
ATOM 1503 N N . SER A 1 186 ? -7.986 -10.845 19.608 1.00 86.75 186 SER A N 1
ATOM 1504 C CA . SER A 1 186 ? -7.033 -9.730 19.523 1.00 86.75 186 SER A CA 1
ATOM 1505 C C . SER A 1 186 ? -7.662 -8.513 18.845 1.00 86.75 186 SER A C 1
ATOM 1507 O O . SER A 1 186 ? -8.556 -8.656 18.015 1.00 86.75 186 SER A O 1
ATOM 1509 N N . HIS A 1 187 ? -7.144 -7.323 19.134 1.00 89.88 187 HIS A N 1
ATOM 1510 C CA . HIS A 1 187 ? -7.477 -6.105 18.401 1.00 89.88 187 HIS A CA 1
ATOM 1511 C C . HIS A 1 187 ? -6.238 -5.654 17.631 1.00 89.88 187 HIS A C 1
ATOM 1513 O O . HIS A 1 187 ? -5.231 -5.271 18.217 1.00 89.88 187 HIS A O 1
ATOM 1519 N N . THR A 1 188 ? -6.276 -5.736 16.308 1.00 91.31 188 THR A N 1
ATOM 1520 C CA . THR A 1 188 ? -5.119 -5.481 15.442 1.00 91.31 188 THR A CA 1
ATOM 1521 C C . THR A 1 188 ? -5.490 -4.542 14.299 1.00 91.31 188 THR A C 1
ATOM 1523 O O . THR A 1 188 ? -6.637 -4.109 14.169 1.00 91.31 188 THR A O 1
ATOM 1526 N N . CYS A 1 189 ? -4.522 -4.258 13.422 1.00 92.31 189 CYS A N 1
ATOM 1527 C CA . CYS A 1 189 ? -4.769 -3.521 12.188 1.00 92.31 189 CYS A CA 1
ATOM 1528 C C . CYS A 1 189 ? -5.908 -4.142 11.367 1.00 92.31 189 CYS A C 1
ATOM 1530 O O . CYS A 1 189 ? -6.826 -3.427 10.980 1.00 92.31 189 CYS A O 1
ATOM 1532 N N . LYS A 1 190 ? -5.925 -5.471 11.183 1.00 94.38 190 LYS A N 1
ATOM 1533 C CA . LYS A 1 190 ? -6.978 -6.148 10.411 1.00 94.38 190 LYS A CA 1
ATOM 1534 C C . LYS A 1 190 ? -8.354 -5.954 11.033 1.00 94.38 190 LYS A C 1
ATOM 1536 O O . LYS A 1 190 ? -9.249 -5.469 10.351 1.00 94.38 190 LYS A O 1
ATOM 1541 N N . SER A 1 191 ? -8.530 -6.315 12.305 1.00 93.06 191 SER A N 1
ATOM 1542 C CA . SER A 1 191 ? -9.851 -6.244 12.943 1.00 93.06 191 SER A CA 1
ATOM 1543 C C . SER A 1 191 ? -10.396 -4.816 12.944 1.00 93.06 191 SER A C 1
ATOM 1545 O O . SER A 1 191 ? -11.596 -4.609 12.795 1.00 93.06 191 SER A O 1
ATOM 1547 N N . HIS A 1 192 ? -9.509 -3.825 13.067 1.00 94.88 192 HIS A N 1
ATOM 1548 C CA . HIS A 1 192 ? -9.894 -2.426 13.016 1.00 94.88 192 HIS A CA 1
ATOM 1549 C C . HIS A 1 192 ? -10.306 -1.969 11.609 1.00 94.88 192 HIS A C 1
ATOM 1551 O O . HIS A 1 192 ? -11.368 -1.368 11.462 1.00 94.88 192 HIS A O 1
ATOM 1557 N N . ILE A 1 193 ? -9.535 -2.300 10.565 1.00 95.75 193 ILE A N 1
ATOM 1558 C CA . ILE A 1 193 ? -9.932 -1.997 9.179 1.00 95.75 193 ILE A CA 1
ATOM 1559 C C . ILE A 1 193 ? -11.266 -2.679 8.837 1.00 95.75 193 ILE A C 1
ATOM 1561 O O . ILE A 1 193 ? -12.142 -2.047 8.254 1.00 95.75 193 ILE A O 1
ATOM 1565 N N . ILE A 1 194 ? -11.478 -3.928 9.266 1.00 94.69 194 ILE A N 1
ATOM 1566 C CA . ILE A 1 194 ? -12.772 -4.612 9.111 1.00 94.69 194 ILE A CA 1
ATOM 1567 C C . ILE A 1 194 ? -13.896 -3.854 9.831 1.00 94.69 194 ILE A C 1
ATOM 1569 O O . ILE A 1 194 ? -14.969 -3.667 9.265 1.00 94.69 194 ILE A O 1
ATOM 1573 N N . SER A 1 195 ? -13.646 -3.343 11.039 1.00 94.06 195 SER A N 1
ATOM 1574 C CA . SER A 1 195 ? -14.620 -2.515 11.759 1.00 94.06 195 SER A CA 1
ATOM 1575 C C . SER A 1 195 ? -14.984 -1.224 11.018 1.00 94.06 195 SER A C 1
ATOM 1577 O O . SER A 1 195 ? -16.128 -0.788 11.120 1.00 94.06 195 SER A O 1
ATOM 1579 N N . LEU A 1 196 ? -14.048 -0.606 10.291 1.00 95.69 196 LEU A N 1
ATOM 1580 C CA . LEU A 1 196 ? -14.326 0.573 9.458 1.00 95.69 196 LEU A CA 1
ATOM 1581 C C . LEU A 1 196 ? -15.176 0.217 8.231 1.00 95.69 196 LEU A C 1
ATOM 1583 O O . LEU A 1 196 ? -16.063 0.982 7.848 1.00 95.69 196 LEU A O 1
ATOM 1587 N N . LEU A 1 197 ? -14.917 -0.953 7.644 1.00 96.25 197 LEU A N 1
ATOM 1588 C CA . LEU A 1 197 ? -15.644 -1.481 6.489 1.00 96.25 197 LEU A CA 1
ATOM 1589 C C . LEU A 1 197 ? -17.051 -1.983 6.843 1.00 96.25 197 LEU A C 1
ATOM 1591 O O . LEU A 1 197 ? -17.910 -2.047 5.963 1.00 96.25 197 LEU A O 1
ATOM 1595 N N . ASN A 1 198 ? -17.323 -2.294 8.113 1.00 93.69 198 ASN A N 1
ATOM 1596 C CA . ASN A 1 198 ? -18.663 -2.659 8.565 1.00 93.69 198 ASN A CA 1
ATOM 1597 C C . ASN A 1 198 ? -19.666 -1.517 8.317 1.00 93.69 198 ASN A C 1
ATOM 1599 O O . ASN A 1 198 ? -19.463 -0.355 8.692 1.00 93.69 198 ASN A O 1
ATOM 1603 N N . GLY A 1 199 ? -20.773 -1.863 7.658 1.00 91.81 199 GLY A N 1
ATOM 1604 C CA . GLY A 1 199 ? -21.783 -0.907 7.201 1.00 91.81 199 GLY A CA 1
ATOM 1605 C C . GLY A 1 199 ? -21.378 -0.102 5.960 1.00 91.81 199 GLY A C 1
ATOM 1606 O O . GLY A 1 199 ? -22.118 0.794 5.572 1.00 91.81 199 GLY A O 1
ATOM 1607 N N . ILE A 1 200 ? -20.215 -0.390 5.363 1.00 96.06 200 ILE A N 1
ATOM 1608 C CA . ILE A 1 200 ? -19.822 0.075 4.024 1.00 96.06 200 ILE A CA 1
ATOM 1609 C C . ILE A 1 200 ? -19.903 -1.087 3.034 1.00 96.06 200 ILE A C 1
ATOM 1611 O O . ILE A 1 200 ? -20.481 -0.943 1.962 1.00 96.06 200 ILE A O 1
ATOM 1615 N N . LEU A 1 201 ? -19.337 -2.234 3.411 1.00 95.12 201 LEU A N 1
ATOM 1616 C CA . LEU A 1 201 ? -19.414 -3.478 2.656 1.00 95.12 201 LEU A CA 1
ATOM 1617 C C . LEU A 1 201 ? -20.474 -4.408 3.251 1.00 95.12 201 LEU A C 1
ATOM 1619 O O . LEU A 1 201 ? -20.701 -4.414 4.463 1.00 95.12 201 LEU A O 1
ATOM 1623 N N . ASP A 1 202 ? -21.069 -5.231 2.392 1.00 92.44 202 ASP A N 1
ATOM 1624 C CA . ASP A 1 202 ? -22.008 -6.273 2.804 1.00 92.44 202 ASP A CA 1
ATOM 1625 C C . ASP A 1 202 ? -21.310 -7.391 3.599 1.00 92.44 202 ASP A C 1
ATOM 1627 O O . ASP A 1 202 ? -20.118 -7.667 3.424 1.00 92.44 202 ASP A O 1
ATOM 1631 N N . GLU A 1 203 ? -22.075 -8.111 4.425 1.00 92.00 203 GLU A N 1
ATOM 1632 C CA . GLU A 1 203 ? -21.565 -9.170 5.312 1.00 92.00 203 GLU A CA 1
ATOM 1633 C C . GLU A 1 203 ? -20.774 -10.254 4.566 1.00 92.00 203 GLU A C 1
ATOM 1635 O O . GLU A 1 203 ? -19.748 -10.726 5.052 1.00 92.00 203 GLU A O 1
ATOM 1640 N N . LYS A 1 204 ? -21.195 -10.607 3.344 1.00 91.88 204 LYS A N 1
ATOM 1641 C CA . LYS A 1 204 ? -20.489 -11.572 2.488 1.00 91.88 204 LYS A CA 1
ATOM 1642 C C . LYS A 1 204 ? -19.066 -11.108 2.151 1.00 91.88 204 LYS A C 1
ATOM 1644 O O . LYS A 1 204 ? -18.137 -11.916 2.156 1.00 91.88 204 LYS A O 1
ATOM 1649 N N . HIS A 1 205 ? -18.890 -9.820 1.857 1.00 92.31 205 HIS A N 1
ATOM 1650 C CA . HIS A 1 205 ? -17.583 -9.244 1.541 1.00 92.31 205 HIS A CA 1
ATOM 1651 C C . HIS A 1 205 ? -16.695 -9.185 2.786 1.00 92.31 205 HIS A C 1
ATOM 1653 O O . HIS A 1 205 ? -15.516 -9.524 2.711 1.00 92.31 205 HIS A O 1
ATOM 1659 N N . ILE A 1 206 ? -17.269 -8.856 3.947 1.00 92.56 206 ILE A N 1
ATOM 1660 C CA . ILE A 1 206 ? -16.554 -8.893 5.228 1.00 92.56 206 ILE A CA 1
ATOM 1661 C C . ILE A 1 206 ? -16.104 -10.320 5.577 1.00 92.56 206 ILE A C 1
ATOM 1663 O O . ILE A 1 206 ? -14.930 -10.533 5.887 1.00 92.56 206 ILE A O 1
ATOM 1667 N N . ALA A 1 207 ? -16.990 -11.311 5.449 1.00 90.25 207 ALA A N 1
ATOM 1668 C CA . ALA A 1 207 ? -16.693 -12.714 5.743 1.00 90.25 207 ALA A CA 1
ATOM 1669 C C . ALA A 1 207 ? -15.558 -13.279 4.869 1.00 90.25 207 ALA A C 1
ATOM 1671 O O . ALA A 1 207 ? -14.734 -14.068 5.345 1.00 90.25 207 ALA A O 1
ATOM 1672 N N . ARG A 1 208 ? -15.455 -12.838 3.604 1.00 89.81 208 ARG A N 1
ATOM 1673 C CA . ARG A 1 208 ? -14.327 -13.180 2.718 1.00 89.81 208 ARG A CA 1
ATOM 1674 C C . ARG A 1 208 ? -12.993 -12.718 3.310 1.00 89.81 208 ARG A C 1
ATOM 1676 O O . ARG A 1 208 ? -12.018 -13.466 3.265 1.00 89.81 208 ARG A O 1
ATOM 1683 N N . LEU A 1 209 ? -12.946 -11.520 3.892 1.00 90.38 209 LEU A N 1
ATOM 1684 C CA . LEU A 1 209 ? -11.722 -10.955 4.463 1.00 90.38 209 LEU A CA 1
ATOM 1685 C C . LEU A 1 209 ? -11.327 -11.615 5.794 1.00 90.38 209 LEU A C 1
ATOM 1687 O O . LEU A 1 209 ? -10.155 -11.569 6.167 1.00 90.38 209 LEU A O 1
ATOM 1691 N N . THR A 1 210 ? -12.256 -12.256 6.511 1.00 85.00 210 THR A N 1
ATOM 1692 C CA . THR A 1 210 ? -11.987 -12.954 7.787 1.00 85.00 210 THR A CA 1
ATOM 1693 C C . THR A 1 210 ? -11.810 -14.472 7.648 1.00 85.00 210 THR A C 1
ATOM 1695 O O . THR A 1 210 ? -11.566 -15.144 8.654 1.00 85.00 210 THR A O 1
ATOM 1698 N N . GLU A 1 211 ? -11.881 -15.008 6.422 1.00 81.69 211 GLU A N 1
ATOM 1699 C CA . GLU A 1 211 ? -11.970 -16.449 6.133 1.00 81.69 211 GLU A CA 1
ATOM 1700 C C . GLU A 1 211 ? -13.110 -17.136 6.905 1.00 81.69 211 GLU A C 1
ATOM 1702 O O . GLU A 1 211 ? -12.921 -18.192 7.514 1.00 81.69 211 GLU A O 1
ATOM 1707 N N . ASN A 1 212 ? -14.305 -16.533 6.883 1.00 79.06 212 ASN A N 1
ATOM 1708 C CA . ASN A 1 212 ? -15.456 -16.946 7.695 1.00 79.06 212 ASN A CA 1
ATOM 1709 C C . ASN A 1 212 ? -15.098 -16.994 9.192 1.00 79.06 212 ASN A C 1
ATOM 1711 O O . ASN A 1 212 ? -15.261 -18.018 9.856 1.00 79.06 212 ASN A O 1
ATOM 1715 N N . ASP A 1 213 ? -14.527 -15.894 9.686 1.00 79.06 213 ASP A N 1
ATOM 1716 C CA . ASP A 1 213 ? -14.166 -15.649 11.090 1.00 79.06 213 ASP A CA 1
ATOM 1717 C C . ASP A 1 213 ? -13.100 -16.573 11.693 1.00 79.06 213 ASP A C 1
ATOM 1719 O O . ASP A 1 213 ? -12.852 -16.552 12.901 1.00 79.06 213 ASP A O 1
ATOM 1723 N N . LYS A 1 214 ? -12.383 -17.335 10.861 1.00 77.56 214 LYS A N 1
ATOM 1724 C CA . LYS A 1 214 ? -11.253 -18.161 11.316 1.00 77.56 214 LYS A CA 1
ATOM 1725 C C . LYS A 1 214 ? -10.053 -17.321 11.735 1.00 77.56 214 LYS A C 1
ATOM 1727 O O . LYS A 1 214 ? -9.378 -17.645 12.714 1.00 77.56 214 LYS A O 1
ATOM 1732 N N . HIS A 1 215 ? -9.779 -16.244 11.000 1.00 80.12 215 HIS A N 1
ATOM 1733 C CA . HIS A 1 215 ? -8.588 -15.420 11.206 1.00 80.12 215 HIS A CA 1
ATOM 1734 C C . HIS A 1 215 ? -8.899 -13.917 11.171 1.00 80.12 215 HIS A C 1
ATOM 1736 O O . HIS A 1 215 ? -8.322 -13.183 10.363 1.00 80.12 215 HIS A O 1
ATOM 1742 N N . PRO A 1 216 ? -9.770 -13.413 12.063 1.00 84.19 216 PRO A N 1
ATOM 1743 C CA . PRO A 1 216 ? -10.254 -12.032 12.003 1.00 84.19 216 PRO A CA 1
ATOM 1744 C C . PRO A 1 216 ? -9.166 -10.983 12.286 1.00 84.19 216 PRO A C 1
ATOM 1746 O O . PRO A 1 216 ? -9.337 -9.811 11.967 1.00 84.19 216 PRO A O 1
ATOM 1749 N N . THR A 1 217 ? -8.026 -11.389 12.851 1.00 85.88 217 THR A N 1
ATOM 1750 C CA . THR A 1 217 ? -7.025 -10.475 13.423 1.00 85.88 217 THR A CA 1
ATOM 1751 C C . THR A 1 217 ? -5.656 -10.530 12.746 1.00 85.88 217 THR A C 1
ATOM 1753 O O . THR A 1 217 ? -4.819 -9.670 13.011 1.00 85.88 217 THR A O 1
ATOM 1756 N N . ILE A 1 218 ? -5.400 -11.489 11.851 1.00 88.25 218 ILE A N 1
ATOM 1757 C CA . ILE A 1 218 ? -4.112 -11.607 11.149 1.00 88.25 218 ILE A CA 1
ATOM 1758 C C . ILE A 1 218 ? -4.303 -11.316 9.648 1.00 88.25 218 ILE A C 1
ATOM 1760 O O . ILE A 1 218 ? -4.929 -12.129 8.963 1.00 88.25 218 ILE A O 1
ATOM 1764 N N . PRO A 1 219 ? -3.748 -10.207 9.112 1.00 88.69 219 PRO A N 1
ATOM 1765 C CA . PRO A 1 219 ? -3.848 -9.849 7.689 1.00 88.69 219 PRO A CA 1
ATOM 1766 C C . PRO A 1 219 ? -3.325 -10.919 6.726 1.00 88.69 219 PRO A C 1
ATOM 1768 O O . PRO A 1 219 ? -3.908 -11.142 5.673 1.00 88.69 219 PRO A O 1
ATOM 1771 N N . LYS A 1 220 ? -2.255 -11.631 7.096 1.00 88.75 220 LYS A N 1
ATOM 1772 C CA . LYS A 1 220 ? -1.701 -12.728 6.284 1.00 88.75 220 LYS A CA 1
ATOM 1773 C C . LYS A 1 220 ? -2.714 -13.845 5.971 1.00 88.75 220 LYS A C 1
ATOM 1775 O O . LYS A 1 220 ? -2.553 -14.554 4.985 1.00 88.75 220 LYS A O 1
ATOM 1780 N N . HIS A 1 221 ? -3.726 -14.017 6.816 1.00 87.81 221 HIS A N 1
ATOM 1781 C CA . HIS A 1 221 ? -4.769 -15.036 6.682 1.00 87.81 221 HIS A CA 1
ATOM 1782 C C . HIS A 1 221 ? -6.098 -14.405 6.238 1.00 87.81 221 HIS A C 1
ATOM 1784 O O . HIS A 1 221 ? -7.165 -14.713 6.765 1.00 87.81 221 HIS A O 1
ATOM 1790 N N . SER A 1 222 ? -6.025 -13.409 5.355 1.00 84.75 222 SER A N 1
ATOM 1791 C CA . SER A 1 222 ? -7.187 -12.768 4.738 1.00 84.75 222 SER A CA 1
ATOM 1792 C C . SER A 1 222 ? -7.514 -13.412 3.390 1.00 84.75 222 SER A C 1
ATOM 1794 O O . SER A 1 222 ? -7.475 -12.731 2.376 1.00 84.75 222 SER A O 1
ATOM 1796 N N . GLY A 1 223 ? -7.815 -14.711 3.348 1.00 84.62 223 GLY A N 1
ATOM 1797 C CA . GLY A 1 223 ? -8.290 -15.382 2.134 1.00 84.62 223 GLY A CA 1
ATOM 1798 C C . GLY A 1 223 ? -7.398 -15.166 0.903 1.00 84.62 223 GLY A C 1
ATOM 1799 O O . GLY A 1 223 ? -6.202 -14.888 1.004 1.00 84.62 223 GLY A O 1
ATOM 1800 N N . GLN A 1 224 ? -7.985 -15.306 -0.287 1.00 88.75 224 GLN A N 1
ATOM 1801 C CA . GLN A 1 224 ? -7.294 -14.996 -1.537 1.00 88.75 224 GLN A CA 1
ATOM 1802 C C . GLN A 1 224 ? -7.259 -13.479 -1.766 1.00 88.75 224 GLN A C 1
ATOM 1804 O O . GLN A 1 224 ? -8.308 -12.843 -1.903 1.00 88.75 224 GLN A O 1
ATOM 1809 N N . MET A 1 225 ? -6.041 -12.942 -1.855 1.00 91.25 225 MET A N 1
ATOM 1810 C CA . MET A 1 225 ? -5.733 -11.554 -2.203 1.00 91.25 225 MET A CA 1
ATOM 1811 C C . MET A 1 225 ? -4.801 -11.528 -3.416 1.00 91.25 225 MET A C 1
ATOM 1813 O O . MET A 1 225 ? -3.899 -12.363 -3.522 1.00 91.25 225 MET A O 1
ATOM 1817 N N . GLU A 1 226 ? -4.991 -10.571 -4.322 1.00 91.19 226 GLU A N 1
ATOM 1818 C CA . GLU A 1 226 ? -4.044 -10.355 -5.416 1.00 91.19 226 GLU A CA 1
ATOM 1819 C C . GLU A 1 226 ? -2.848 -9.519 -4.975 1.00 91.19 226 GLU A C 1
ATOM 1821 O O . GLU A 1 226 ? -2.959 -8.699 -4.070 1.00 91.19 226 GLU A O 1
ATOM 1826 N N . LEU A 1 227 ? -1.724 -9.662 -5.683 1.00 91.50 227 LEU A N 1
ATOM 1827 C CA . LEU A 1 227 ? -0.645 -8.680 -5.626 1.00 91.50 227 LEU A CA 1
ATOM 1828 C C . LEU A 1 227 ? -1.096 -7.386 -6.317 1.00 91.50 227 LEU A C 1
ATOM 1830 O O . LEU A 1 227 ? -1.487 -7.412 -7.488 1.00 91.50 227 LEU A O 1
ATOM 1834 N N . ILE A 1 228 ? -0.990 -6.277 -5.592 1.00 92.75 228 ILE A N 1
ATOM 1835 C CA . ILE A 1 228 ? -1.316 -4.927 -6.045 1.00 92.75 228 ILE A CA 1
ATOM 1836 C C . ILE A 1 228 ? -0.021 -4.176 -6.359 1.00 92.75 228 ILE A C 1
ATOM 1838 O O . ILE A 1 228 ? 0.971 -4.275 -5.635 1.00 92.75 228 ILE A O 1
ATOM 1842 N N . SER A 1 229 ? -0.055 -3.382 -7.426 1.00 93.12 229 SER A N 1
ATOM 1843 C CA . SER A 1 229 ? 1.039 -2.504 -7.834 1.00 93.12 229 SER A CA 1
ATOM 1844 C C . SER A 1 229 ? 0.527 -1.075 -7.941 1.00 93.12 229 SER A C 1
ATOM 1846 O O . SER A 1 229 ? -0.355 -0.795 -8.754 1.00 93.12 229 SER A O 1
ATOM 1848 N N . LEU A 1 230 ? 1.097 -0.174 -7.143 1.00 95.25 230 LEU A N 1
ATOM 1849 C CA . LEU A 1 230 ? 0.820 1.261 -7.176 1.00 95.25 230 LEU A CA 1
ATOM 1850 C C . LEU A 1 230 ? 2.097 2.023 -7.530 1.00 95.25 230 LEU A C 1
ATOM 1852 O O . LEU A 1 230 ? 3.195 1.506 -7.327 1.00 95.25 230 LEU A O 1
ATOM 1856 N N . HIS A 1 231 ? 1.961 3.243 -8.036 1.00 94.00 231 HIS A N 1
ATOM 1857 C CA . HIS A 1 231 ? 3.069 4.173 -8.227 1.00 94.00 231 HIS A CA 1
ATOM 1858 C C . HIS A 1 231 ? 2.644 5.583 -7.844 1.00 94.00 231 HIS A C 1
ATOM 1860 O O . HIS A 1 231 ? 1.492 5.976 -8.030 1.00 94.00 231 HIS A O 1
ATOM 1866 N N . SER A 1 232 ? 3.590 6.343 -7.318 1.00 92.62 232 SER A N 1
ATOM 1867 C CA . SER A 1 232 ? 3.390 7.721 -6.898 1.00 92.62 232 SER A CA 1
ATOM 1868 C C . SER A 1 232 ? 4.035 8.697 -7.885 1.00 92.62 232 SER A C 1
ATOM 1870 O O . SER A 1 232 ? 4.983 8.368 -8.604 1.00 92.62 232 SER A O 1
ATOM 1872 N N . GLU A 1 233 ? 3.489 9.906 -7.945 1.00 91.06 233 GLU A N 1
ATOM 1873 C CA . GLU A 1 233 ? 4.011 11.024 -8.724 1.00 91.06 233 GLU A CA 1
ATOM 1874 C C . GLU A 1 233 ? 4.074 12.275 -7.848 1.00 91.06 233 GLU A C 1
ATOM 1876 O O . GLU A 1 233 ? 3.124 12.588 -7.127 1.00 91.06 233 GLU A O 1
ATOM 1881 N N . GLY A 1 234 ? 5.188 12.998 -7.926 1.00 88.75 234 GLY A N 1
ATOM 1882 C CA . GLY A 1 234 ? 5.420 14.220 -7.167 1.00 88.75 234 GLY A CA 1
ATOM 1883 C C . GLY A 1 234 ? 6.912 14.454 -6.928 1.00 88.75 234 GLY A C 1
ATOM 1884 O O . GLY A 1 234 ? 7.752 13.790 -7.539 1.00 88.75 234 GLY A O 1
ATOM 1885 N N . PRO A 1 235 ? 7.266 15.404 -6.055 1.00 87.50 235 PRO A N 1
ATOM 1886 C CA . PRO A 1 235 ? 8.648 15.616 -5.659 1.00 87.50 235 PRO A CA 1
ATOM 1887 C C . PRO A 1 235 ? 9.133 14.532 -4.690 1.00 87.50 235 PRO A C 1
ATOM 1889 O O . PRO A 1 235 ? 8.381 13.977 -3.886 1.00 87.50 235 PRO A O 1
ATOM 1892 N N . LEU A 1 236 ? 10.432 14.255 -4.766 1.00 86.06 236 LEU A N 1
ATOM 1893 C CA . LEU A 1 236 ? 11.105 13.258 -3.943 1.00 86.06 236 LEU A CA 1
ATOM 1894 C C . LEU A 1 236 ? 11.704 13.893 -2.687 1.00 86.06 236 LEU A C 1
ATOM 1896 O O . LEU A 1 236 ? 12.195 15.021 -2.693 1.00 86.06 236 LEU A O 1
ATOM 1900 N N . CYS A 1 237 ? 11.714 13.114 -1.616 1.00 84.62 237 CYS A N 1
ATOM 1901 C CA . CYS A 1 237 ? 12.399 13.374 -0.362 1.00 84.62 237 CYS A CA 1
ATOM 1902 C C . CYS A 1 237 ? 13.400 12.249 -0.081 1.00 84.62 237 CYS A C 1
ATOM 1904 O O . CYS A 1 237 ? 13.167 11.100 -0.438 1.00 84.62 237 CYS A O 1
ATOM 1906 N N . THR A 1 238 ? 14.488 12.548 0.629 1.00 85.94 238 THR A N 1
ATOM 1907 C CA . THR A 1 238 ? 15.488 11.535 0.999 1.00 85.94 238 THR A CA 1
ATOM 1908 C C . THR A 1 238 ? 15.289 11.074 2.443 1.00 85.94 238 THR A C 1
ATOM 1910 O O . THR A 1 238 ? 15.349 11.868 3.384 1.00 85.94 238 THR A O 1
ATOM 1913 N N . HIS A 1 239 ? 15.109 9.769 2.648 1.00 81.50 239 HIS A N 1
ATOM 1914 C CA . HIS A 1 239 ? 15.115 9.126 3.961 1.00 81.50 239 HIS A CA 1
ATOM 1915 C C . HIS A 1 239 ? 16.473 8.487 4.228 1.00 81.50 239 HIS A C 1
ATOM 1917 O O . HIS A 1 239 ? 16.962 7.706 3.418 1.00 81.50 239 HIS A O 1
ATOM 1923 N N . THR A 1 240 ? 17.048 8.738 5.405 1.00 85.12 240 THR A N 1
ATOM 1924 C CA . THR A 1 240 ? 18.229 8.002 5.876 1.00 85.12 240 THR A CA 1
ATOM 1925 C C . THR A 1 240 ? 17.790 6.924 6.863 1.00 85.12 240 THR A C 1
ATOM 1927 O O . THR A 1 240 ? 17.317 7.222 7.963 1.00 85.12 240 THR A O 1
ATOM 1930 N N . LYS A 1 241 ? 17.940 5.658 6.468 1.00 81.06 241 LYS A N 1
ATOM 1931 C CA . LYS A 1 241 ? 17.708 4.493 7.326 1.00 81.06 241 LYS A CA 1
ATOM 1932 C C . LYS A 1 241 ? 18.702 4.474 8.494 1.00 81.06 241 LYS A C 1
ATOM 1934 O O . LYS A 1 241 ? 19.763 5.092 8.463 1.00 81.06 241 LYS A O 1
ATOM 1939 N N . LYS A 1 242 ? 18.398 3.676 9.526 1.00 77.31 242 LYS A N 1
ATOM 1940 C CA . LYS A 1 242 ? 19.269 3.508 10.711 1.00 77.31 242 LYS A CA 1
ATOM 1941 C C . LYS A 1 242 ? 20.677 2.991 10.382 1.00 77.31 242 LYS A C 1
ATOM 1943 O O . LYS A 1 242 ? 21.604 3.270 11.127 1.00 77.31 242 LYS A O 1
ATOM 1948 N N . ASN A 1 243 ? 20.825 2.229 9.300 1.00 79.31 243 ASN A N 1
ATOM 1949 C CA . ASN A 1 243 ? 22.106 1.711 8.810 1.00 79.31 243 ASN A CA 1
ATOM 1950 C C . ASN A 1 243 ? 22.893 2.738 7.964 1.00 79.31 243 ASN A C 1
ATOM 1952 O O . ASN A 1 243 ? 23.928 2.380 7.415 1.00 79.31 243 ASN A O 1
ATOM 1956 N N . GLY A 1 244 ? 22.407 3.978 7.827 1.00 80.81 244 GLY A N 1
ATOM 1957 C CA . GLY A 1 244 ? 23.024 5.028 7.010 1.00 80.81 244 GLY A CA 1
ATOM 1958 C C . GLY A 1 244 ? 22.645 4.987 5.527 1.00 80.81 244 GLY A C 1
ATOM 1959 O O . GLY A 1 244 ? 22.990 5.906 4.790 1.00 80.81 244 GLY A O 1
ATOM 1960 N N . GLU A 1 245 ? 21.908 3.965 5.086 1.00 80.12 245 GLU A N 1
ATOM 1961 C CA . GLU A 1 245 ? 21.423 3.856 3.711 1.00 80.12 245 GLU A CA 1
ATOM 1962 C C . GLU A 1 245 ? 20.408 4.970 3.425 1.00 80.12 245 GLU A C 1
ATOM 1964 O O . GLU A 1 245 ? 19.426 5.139 4.155 1.00 80.12 245 GLU A O 1
ATOM 1969 N N . LYS A 1 246 ? 20.648 5.730 2.358 1.00 82.31 246 LYS A N 1
ATOM 1970 C CA . LYS A 1 246 ? 19.753 6.789 1.896 1.00 82.31 246 LYS A CA 1
ATOM 1971 C C . LYS A 1 246 ? 18.851 6.266 0.785 1.00 82.31 246 LYS A C 1
ATOM 1973 O O . LYS A 1 246 ? 19.305 5.505 -0.070 1.00 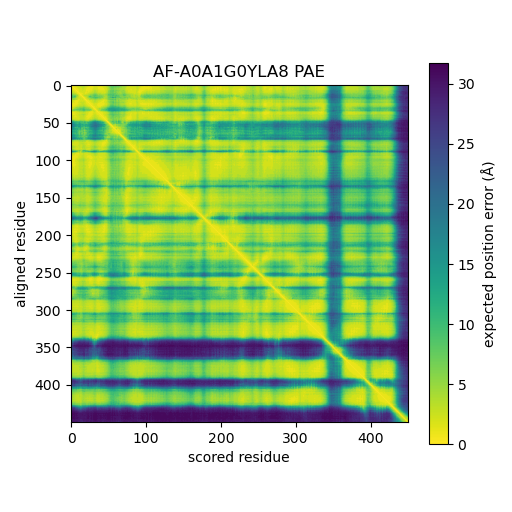82.31 246 LYS A O 1
ATOM 1978 N N . ILE A 1 247 ? 17.589 6.675 0.806 1.00 79.19 247 ILE A N 1
ATOM 1979 C CA . ILE A 1 247 ? 16.573 6.272 -0.167 1.00 79.19 247 ILE A CA 1
ATOM 1980 C C . ILE A 1 247 ? 15.728 7.483 -0.516 1.00 79.19 247 ILE A C 1
ATOM 1982 O O . ILE A 1 247 ? 15.196 8.125 0.391 1.00 79.19 247 ILE A O 1
ATOM 1986 N N . ASP A 1 248 ? 15.566 7.734 -1.809 1.00 83.31 248 ASP A N 1
ATOM 1987 C CA . ASP A 1 248 ? 14.627 8.734 -2.300 1.00 83.31 248 ASP A CA 1
ATOM 1988 C C . ASP A 1 248 ? 13.224 8.137 -2.419 1.00 83.31 248 ASP A C 1
ATOM 1990 O O . ASP A 1 248 ? 13.031 7.051 -2.968 1.00 83.31 248 ASP A O 1
ATOM 1994 N N . PHE A 1 249 ? 12.243 8.839 -1.862 1.00 83.44 249 PHE A N 1
ATOM 1995 C CA . PHE A 1 249 ? 10.851 8.417 -1.786 1.00 83.44 249 PHE A CA 1
ATOM 1996 C C . PHE A 1 249 ? 9.913 9.623 -1.835 1.00 83.44 249 PHE A C 1
ATOM 1998 O O . PHE A 1 249 ? 10.309 10.740 -1.514 1.00 83.44 249 PHE A O 1
ATOM 2005 N N . HIS A 1 250 ? 8.656 9.408 -2.207 1.00 83.38 250 HIS A N 1
ATOM 2006 C CA . HIS A 1 250 ? 7.647 10.461 -2.180 1.00 83.38 250 HIS A CA 1
ATOM 2007 C C . HIS A 1 250 ? 7.078 10.622 -0.763 1.00 83.38 250 HIS A C 1
ATOM 2009 O O . HIS A 1 250 ? 6.677 9.640 -0.134 1.00 83.38 250 HIS A O 1
ATOM 2015 N N . ASP A 1 251 ? 7.043 11.857 -0.261 1.00 80.19 251 ASP A N 1
ATOM 2016 C CA . ASP A 1 251 ? 6.514 12.194 1.061 1.00 80.19 251 ASP A CA 1
ATOM 2017 C C . ASP A 1 251 ? 5.492 13.341 1.028 1.00 80.19 251 ASP A C 1
ATOM 2019 O O . ASP A 1 251 ? 5.809 14.463 0.634 1.00 80.19 251 ASP A O 1
ATOM 2023 N N . ASN A 1 252 ? 4.266 13.075 1.478 1.00 72.44 252 ASN A N 1
ATOM 2024 C CA . ASN A 1 252 ? 3.130 14.000 1.375 1.00 72.44 252 ASN A CA 1
ATOM 2025 C C . ASN A 1 252 ? 3.109 15.074 2.478 1.00 72.44 252 ASN A C 1
ATOM 2027 O O . ASN A 1 252 ? 2.129 15.800 2.621 1.00 72.44 252 ASN A O 1
ATOM 2031 N N . TYR A 1 253 ? 4.167 15.175 3.291 1.00 68.38 253 TYR A N 1
ATOM 2032 C CA . TYR A 1 253 ? 4.277 16.218 4.316 1.00 68.38 253 TYR A CA 1
ATOM 2033 C C . TYR A 1 253 ? 4.637 17.602 3.755 1.00 68.38 253 TYR A C 1
ATOM 2035 O O . TYR A 1 253 ? 4.318 18.599 4.402 1.00 68.38 253 TYR A O 1
ATOM 2043 N N . LYS A 1 254 ? 5.327 17.684 2.608 1.00 65.81 254 LYS A N 1
ATOM 2044 C CA . LYS A 1 254 ? 5.824 18.964 2.062 1.00 65.81 254 LYS A CA 1
ATOM 2045 C C . LYS A 1 254 ? 5.050 19.442 0.846 1.00 65.81 254 LYS A C 1
ATOM 2047 O O . LYS A 1 254 ? 4.670 20.605 0.791 1.00 65.81 254 LYS A O 1
ATOM 2052 N N . ASP A 1 255 ? 4.823 18.538 -0.094 1.00 73.75 255 ASP A N 1
ATOM 2053 C CA . ASP A 1 255 ? 4.294 18.843 -1.414 1.00 73.75 255 ASP A CA 1
ATOM 2054 C C . ASP A 1 255 ? 3.247 17.795 -1.809 1.00 73.75 255 ASP A C 1
ATOM 2056 O O . ASP A 1 255 ? 3.339 16.644 -1.367 1.00 73.75 255 ASP A O 1
ATOM 2060 N N . PRO A 1 256 ? 2.256 18.162 -2.642 1.00 82.69 256 PRO A N 1
ATOM 2061 C CA . PRO A 1 256 ? 1.199 17.245 -3.033 1.00 82.69 256 PRO A CA 1
ATOM 2062 C C . PRO A 1 256 ? 1.766 16.093 -3.866 1.00 82.69 256 PRO A C 1
ATOM 2064 O O . PRO A 1 256 ? 2.355 16.302 -4.929 1.00 82.69 256 PRO A O 1
ATOM 2067 N N . ILE A 1 257 ? 1.538 14.871 -3.393 1.00 88.50 257 ILE A N 1
ATOM 2068 C CA . ILE A 1 257 ? 1.839 13.634 -4.117 1.00 88.50 257 ILE A CA 1
ATOM 2069 C C . ILE A 1 257 ? 0.543 12.959 -4.518 1.00 88.50 257 ILE A C 1
ATOM 2071 O O . ILE A 1 257 ? -0.428 12.934 -3.762 1.00 88.50 257 ILE A O 1
ATOM 2075 N N . ARG A 1 258 ? 0.549 12.386 -5.718 1.00 92.50 258 ARG A N 1
ATOM 2076 C CA . ARG A 1 258 ? -0.558 11.591 -6.245 1.00 92.50 258 ARG A CA 1
ATOM 2077 C C . ARG A 1 258 ? -0.140 10.135 -6.298 1.00 92.50 258 ARG A C 1
ATOM 2079 O O . ARG A 1 258 ? 1.008 9.836 -6.614 1.00 92.50 258 ARG A O 1
ATOM 2086 N N . LEU A 1 259 ? -1.061 9.232 -5.998 1.00 94.75 259 LEU A N 1
ATOM 2087 C CA . LEU A 1 259 ? -0.827 7.792 -6.019 1.00 94.75 259 LEU A CA 1
ATOM 2088 C C . LEU A 1 259 ? -1.828 7.143 -6.956 1.00 94.75 259 LEU A C 1
ATOM 2090 O O . LEU A 1 259 ? -3.026 7.388 -6.868 1.00 94.75 259 LEU A O 1
ATOM 2094 N N . PHE A 1 260 ? -1.330 6.301 -7.846 1.00 95.69 260 PHE A N 1
ATOM 2095 C CA . PHE A 1 260 ? -2.131 5.655 -8.869 1.00 95.69 260 PHE A CA 1
ATOM 2096 C C . PHE A 1 260 ? -1.926 4.155 -8.841 1.00 95.69 260 PHE A C 1
ATOM 2098 O O . PHE A 1 260 ? -0.849 3.653 -8.513 1.00 95.69 260 PHE A O 1
ATOM 2105 N N . TRP A 1 261 ? -2.948 3.436 -9.276 1.00 95.75 261 TRP A N 1
ATOM 2106 C CA . TRP A 1 261 ? -2.795 2.036 -9.628 1.00 95.75 261 TRP A CA 1
ATOM 2107 C C . TRP A 1 261 ? -1.902 1.918 -10.858 1.00 95.75 261 TRP A C 1
ATOM 2109 O O . TRP A 1 261 ? -2.173 2.529 -11.887 1.00 95.75 261 TRP A O 1
ATOM 2119 N N . THR A 1 262 ? -0.833 1.129 -10.771 1.00 94.75 262 THR A N 1
ATOM 2120 C CA . THR A 1 262 ? 0.008 0.806 -11.933 1.00 94.75 262 THR A CA 1
ATOM 2121 C C . THR A 1 262 ? -0.686 -0.186 -12.859 1.00 94.75 262 THR A C 1
ATOM 2123 O O . THR A 1 262 ? -0.497 -0.150 -14.067 1.00 94.75 262 THR A O 1
ATOM 2126 N N . MET A 1 263 ? -1.500 -1.063 -12.282 1.00 90.44 263 MET A N 1
ATOM 2127 C CA . MET A 1 263 ? -2.358 -2.013 -12.978 1.00 90.44 263 MET A CA 1
ATOM 2128 C C . MET A 1 263 ? -3.751 -1.924 -12.359 1.00 90.44 263 MET A C 1
ATOM 2130 O O . MET A 1 263 ? -3.824 -1.934 -11.132 1.00 90.44 263 MET A O 1
ATOM 2134 N N . PRO A 1 264 ? -4.841 -1.891 -13.142 1.00 90.38 264 PRO A N 1
ATOM 2135 C CA . PRO A 1 264 ? -6.188 -1.994 -12.588 1.00 90.38 264 PRO A CA 1
ATOM 2136 C C . PRO A 1 264 ? -6.363 -3.278 -11.754 1.00 90.38 264 PRO A C 1
ATOM 2138 O O . PRO A 1 264 ? -5.756 -4.304 -12.100 1.00 90.38 264 PRO A O 1
ATOM 2141 N N . PRO A 1 265 ? -7.181 -3.253 -10.685 1.00 90.81 265 PRO A N 1
ATOM 2142 C CA . PRO A 1 265 ? -7.407 -4.424 -9.840 1.00 90.81 265 PRO A CA 1
ATOM 2143 C C . PRO A 1 265 ? -8.016 -5.570 -10.655 1.00 90.81 265 PRO A C 1
ATOM 2145 O O . PRO A 1 265 ? -8.907 -5.353 -11.477 1.00 90.81 265 PRO A O 1
ATOM 2148 N N . GLN A 1 266 ? -7.514 -6.787 -10.447 1.00 88.12 266 GLN A N 1
ATOM 2149 C CA . GLN A 1 266 ? -8.014 -8.002 -11.103 1.00 88.12 266 GLN A CA 1
ATOM 2150 C C . GLN A 1 266 ? -8.911 -8.825 -10.170 1.00 88.12 266 GLN A C 1
ATOM 2152 O O . GLN A 1 266 ? -9.791 -9.539 -10.641 1.00 88.12 266 GLN A O 1
ATOM 2157 N N . GLU A 1 267 ? -8.718 -8.713 -8.854 1.00 88.62 267 GLU A N 1
ATOM 2158 C CA . GLU A 1 267 ? -9.610 -9.246 -7.820 1.00 88.62 267 GLU A CA 1
ATOM 2159 C C . GLU A 1 267 ? -10.573 -8.134 -7.393 1.00 88.62 267 GLU A C 1
ATOM 2161 O O . GLU A 1 267 ? -10.448 -7.540 -6.317 1.00 88.62 267 GLU A O 1
ATOM 2166 N N . LEU A 1 268 ? -11.519 -7.833 -8.285 1.00 88.94 268 LEU A N 1
ATOM 2167 C CA . LEU A 1 268 ? -12.527 -6.799 -8.090 1.00 88.94 268 LEU A CA 1
ATOM 2168 C C . LEU A 1 268 ? -13.924 -7.409 -7.933 1.00 88.94 268 LEU A C 1
ATOM 2170 O O . LEU A 1 268 ? -14.473 -8.004 -8.862 1.00 88.94 268 LEU A O 1
ATOM 2174 N N . GLU A 1 269 ? -14.529 -7.183 -6.772 1.00 89.25 269 GLU A N 1
ATOM 2175 C CA . GLU A 1 269 ? -15.953 -7.428 -6.547 1.00 89.25 269 GLU A CA 1
ATOM 2176 C C . GLU A 1 269 ? -16.733 -6.204 -7.053 1.00 89.25 269 GLU A C 1
ATOM 2178 O O . GLU A 1 269 ? -16.790 -5.158 -6.403 1.00 89.25 269 GLU A O 1
ATOM 2183 N N . THR A 1 270 ? -17.265 -6.318 -8.270 1.00 82.88 270 THR A N 1
ATOM 2184 C CA . THR A 1 270 ? -18.058 -5.273 -8.935 1.00 82.88 270 THR A CA 1
ATOM 2185 C C . THR A 1 270 ? -19.550 -5.483 -8.737 1.00 82.88 270 THR A C 1
ATOM 2187 O O . THR A 1 270 ? -20.040 -6.601 -8.913 1.00 82.88 270 THR A O 1
ATOM 2190 N N . GLU A 1 271 ? -20.292 -4.392 -8.565 1.00 71.81 271 GLU A N 1
ATOM 2191 C CA . GLU A 1 271 ? -21.746 -4.391 -8.776 1.00 71.81 271 GLU A CA 1
ATOM 2192 C C . GLU A 1 271 ? -22.102 -4.279 -10.272 1.00 71.81 271 GLU A C 1
ATOM 2194 O O . GLU A 1 271 ? -23.168 -4.724 -10.691 1.00 71.81 271 GLU A O 1
ATOM 2199 N N . SER A 1 272 ? -21.193 -3.743 -11.102 1.00 75.00 272 SER A N 1
ATOM 2200 C CA . SER A 1 272 ? -21.399 -3.543 -12.542 1.00 75.00 272 SER A CA 1
ATOM 2201 C C . SER A 1 272 ? -20.561 -4.491 -13.407 1.00 75.00 272 SER A C 1
ATOM 2203 O O . SER A 1 272 ? -19.329 -4.497 -13.339 1.00 75.00 272 SER A O 1
ATOM 2205 N N . GLU A 1 273 ? -21.217 -5.241 -14.300 1.00 75.62 273 GLU A N 1
ATOM 2206 C CA . GLU A 1 273 ? -20.537 -6.042 -15.332 1.00 75.62 273 GLU A CA 1
ATOM 2207 C C . GLU A 1 273 ? -19.688 -5.177 -16.277 1.00 75.62 273 GLU A C 1
ATOM 2209 O O . GLU A 1 273 ? -18.651 -5.621 -16.771 1.00 75.62 273 GLU A O 1
ATOM 2214 N N . GLU A 1 274 ? -20.084 -3.920 -16.487 1.00 75.69 274 GLU A N 1
ATOM 2215 C CA . GLU A 1 274 ? -19.356 -2.980 -17.340 1.00 75.69 274 GLU A CA 1
ATOM 2216 C C . GLU A 1 274 ? -17.998 -2.626 -16.730 1.00 75.69 274 GLU A C 1
ATOM 2218 O O . GLU A 1 274 ? -16.979 -2.712 -17.414 1.00 75.69 274 GLU A O 1
ATOM 2223 N N . THR A 1 275 ? -17.958 -2.314 -15.427 1.00 79.12 275 THR A N 1
ATOM 2224 C CA . THR A 1 275 ? -16.704 -2.037 -14.705 1.00 79.12 275 THR A CA 1
ATOM 2225 C C . THR A 1 275 ? -15.768 -3.243 -14.785 1.00 79.12 275 THR A C 1
ATOM 2227 O O . THR A 1 275 ? -14.574 -3.101 -15.055 1.00 79.12 275 THR A O 1
ATOM 2230 N N . ARG A 1 276 ? -16.317 -4.454 -14.627 1.00 80.44 276 ARG A N 1
ATOM 2231 C CA . ARG A 1 276 ? -15.549 -5.700 -14.721 1.00 80.44 276 ARG A CA 1
ATOM 2232 C C . ARG A 1 276 ? -14.904 -5.868 -16.096 1.00 80.44 276 ARG A C 1
ATOM 2234 O O . ARG A 1 276 ? -13.745 -6.278 -16.175 1.00 80.44 276 ARG A O 1
ATOM 2241 N N . ALA A 1 277 ? -15.614 -5.525 -17.168 1.00 77.62 277 ALA A N 1
ATOM 2242 C CA . ALA A 1 277 ? -15.107 -5.647 -18.532 1.00 77.62 277 ALA A CA 1
ATOM 2243 C C . ALA A 1 277 ? -13.898 -4.735 -18.819 1.00 77.62 277 ALA A C 1
ATOM 2245 O O . ALA A 1 277 ? -13.038 -5.113 -19.613 1.00 77.62 277 ALA A O 1
ATOM 2246 N N . PHE A 1 278 ? -13.794 -3.571 -18.163 1.00 77.12 278 PHE A N 1
ATOM 2247 C CA . PHE A 1 278 ? -12.652 -2.664 -18.335 1.00 77.12 278 PHE A CA 1
ATOM 2248 C C . PHE A 1 278 ? -11.358 -3.184 -17.711 1.00 77.12 278 PHE A C 1
ATOM 2250 O O . PHE A 1 278 ? -10.276 -2.875 -18.210 1.00 77.12 278 PHE A O 1
ATOM 2257 N N . PHE A 1 279 ? -11.451 -3.929 -16.608 1.00 82.12 279 PHE A N 1
ATOM 2258 C CA . PHE A 1 279 ? -10.266 -4.305 -15.833 1.00 82.12 279 PHE A CA 1
ATOM 2259 C C . PHE A 1 279 ? -9.843 -5.753 -16.042 1.00 82.12 279 PHE A C 1
ATOM 2261 O O . PHE A 1 279 ? -8.669 -6.059 -15.850 1.00 82.12 279 PHE A O 1
ATOM 2268 N N . THR A 1 280 ? -10.762 -6.634 -16.447 1.00 78.19 280 THR A N 1
ATOM 2269 C CA . THR A 1 280 ? -10.472 -8.066 -16.579 1.00 78.19 280 THR A CA 1
ATOM 2270 C C . THR A 1 280 ? -9.440 -8.321 -17.673 1.00 78.19 280 THR A C 1
ATOM 2272 O O . THR A 1 280 ? -9.689 -8.097 -18.859 1.00 78.19 280 THR A O 1
ATOM 2275 N N . ILE A 1 281 ? -8.292 -8.860 -17.276 1.00 81.69 281 ILE A N 1
ATOM 2276 C CA . ILE A 1 281 ? -7.285 -9.372 -18.200 1.00 81.69 281 ILE A CA 1
ATOM 2277 C C . ILE A 1 281 ? -7.661 -10.795 -18.615 1.00 81.69 281 ILE A C 1
ATOM 2279 O O . ILE A 1 281 ? -7.989 -11.640 -17.783 1.00 81.69 281 ILE A O 1
ATOM 2283 N N . ASP A 1 282 ? -7.572 -11.074 -19.915 1.00 77.81 282 ASP A N 1
ATOM 2284 C CA . ASP A 1 282 ? -7.788 -12.417 -20.451 1.00 77.81 282 ASP A CA 1
ATOM 2285 C C . ASP A 1 282 ? -6.841 -13.428 -19.777 1.00 77.81 282 ASP A C 1
ATOM 2287 O O . ASP A 1 282 ? -5.619 -13.231 -19.725 1.00 77.81 282 ASP A O 1
ATOM 2291 N N . ALA A 1 283 ? -7.411 -14.534 -19.291 1.00 80.62 283 ALA A N 1
ATOM 2292 C CA . ALA A 1 283 ? -6.701 -15.601 -18.595 1.00 80.62 283 ALA A CA 1
ATOM 2293 C C . ALA A 1 283 ? -5.490 -16.142 -19.379 1.00 80.62 283 ALA A C 1
ATOM 2295 O O . ALA A 1 283 ? -4.531 -16.606 -18.759 1.00 80.62 283 ALA A O 1
ATOM 2296 N N . LYS A 1 284 ? -5.469 -16.024 -20.718 1.00 82.06 284 LYS A N 1
ATOM 2297 C CA . LYS A 1 284 ? -4.319 -16.406 -21.560 1.00 82.06 284 LYS A CA 1
ATOM 2298 C C . LYS A 1 284 ? -3.029 -15.645 -21.233 1.00 82.06 284 LYS A C 1
ATOM 2300 O O . LYS A 1 284 ? -1.940 -16.149 -21.498 1.00 82.06 284 LYS A O 1
ATOM 2305 N N . TYR A 1 285 ? -3.129 -14.441 -20.666 1.00 79.88 285 TYR A N 1
ATOM 2306 C CA . TYR A 1 285 ? -1.970 -13.676 -20.198 1.00 79.88 285 TYR A CA 1
ATOM 2307 C C . TYR A 1 285 ? -1.552 -14.045 -18.775 1.00 79.88 285 TYR A C 1
ATOM 2309 O O . TYR A 1 285 ? -0.411 -13.773 -18.388 1.00 79.88 285 TYR A O 1
ATOM 2317 N N . GLY A 1 286 ? -2.454 -14.658 -18.004 1.00 80.56 286 GLY A N 1
ATOM 2318 C CA . GLY A 1 286 ? -2.256 -14.999 -16.600 1.00 80.56 286 GLY A CA 1
ATOM 2319 C C . GLY A 1 286 ? -1.663 -13.837 -15.798 1.00 80.56 286 GLY A C 1
ATOM 2320 O O . GLY A 1 286 ? -2.043 -12.679 -15.952 1.00 80.56 286 GLY A O 1
ATOM 2321 N N . ASN A 1 287 ? -0.649 -14.140 -14.985 1.00 86.69 287 ASN A N 1
ATOM 2322 C CA . ASN A 1 287 ? 0.049 -13.157 -14.149 1.00 86.69 287 ASN A CA 1
ATOM 2323 C C . ASN A 1 287 ? 1.203 -12.426 -14.864 1.00 86.69 287 ASN A C 1
ATOM 2325 O O . ASN A 1 287 ? 1.981 -11.726 -14.213 1.00 86.69 287 ASN A O 1
ATOM 2329 N N . LYS A 1 288 ? 1.349 -12.575 -16.190 1.00 90.56 288 LYS A N 1
ATOM 2330 C CA . LYS A 1 288 ? 2.476 -11.997 -16.942 1.00 90.56 288 LYS A CA 1
ATOM 2331 C C . LYS A 1 288 ? 2.566 -10.465 -16.827 1.00 90.56 288 LYS A C 1
ATOM 2333 O O . LYS A 1 288 ? 3.671 -9.990 -16.562 1.00 90.56 288 LYS A O 1
ATOM 2338 N N . PRO A 1 289 ? 1.470 -9.685 -16.958 1.00 91.69 289 PRO A N 1
ATOM 2339 C CA . PRO A 1 289 ? 1.530 -8.230 -16.790 1.00 91.69 289 PRO A CA 1
ATOM 2340 C C . PRO A 1 289 ? 2.011 -7.824 -15.393 1.00 91.69 289 PRO A C 1
ATOM 2342 O O . PRO A 1 289 ? 2.940 -7.031 -15.274 1.00 91.69 289 PRO A O 1
ATOM 2345 N N . LYS A 1 290 ? 1.462 -8.448 -14.340 1.00 90.19 290 LYS A N 1
ATOM 2346 C CA . LYS A 1 290 ? 1.857 -8.191 -12.945 1.00 90.19 290 LYS A CA 1
ATOM 2347 C C . LYS A 1 290 ? 3.328 -8.516 -12.690 1.00 90.19 290 LYS A C 1
ATOM 2349 O O . LYS A 1 290 ? 4.010 -7.754 -12.015 1.00 90.19 290 LYS A O 1
ATOM 2354 N N . ASN A 1 291 ? 3.838 -9.615 -13.254 1.00 90.94 291 ASN A N 1
ATOM 2355 C CA . ASN A 1 291 ? 5.257 -9.964 -13.141 1.00 90.94 291 ASN A CA 1
ATOM 2356 C C . ASN A 1 291 ? 6.150 -8.896 -13.799 1.00 90.94 291 ASN A C 1
ATOM 2358 O O . ASN A 1 291 ? 7.096 -8.434 -13.168 1.00 90.94 291 ASN A O 1
ATOM 2362 N N . ILE A 1 292 ? 5.828 -8.458 -15.022 1.00 94.06 292 ILE A N 1
ATOM 2363 C CA . ILE A 1 292 ? 6.603 -7.426 -15.732 1.00 94.06 292 ILE A CA 1
ATOM 2364 C C . ILE A 1 292 ? 6.572 -6.091 -14.983 1.00 94.06 292 ILE A C 1
ATOM 2366 O O . ILE A 1 292 ? 7.627 -5.501 -14.757 1.00 94.06 292 ILE A O 1
ATOM 2370 N N . VAL A 1 293 ? 5.391 -5.641 -14.552 1.00 93.94 293 VAL A N 1
ATOM 2371 C CA . VAL A 1 293 ? 5.241 -4.411 -13.761 1.00 93.94 293 VAL A CA 1
ATOM 2372 C C . VAL A 1 293 ? 6.037 -4.503 -12.460 1.00 93.94 293 VAL A C 1
ATOM 2374 O O . VAL A 1 293 ? 6.818 -3.603 -12.160 1.00 93.94 293 VAL A O 1
ATOM 2377 N N . GLY A 1 294 ? 5.938 -5.623 -11.740 1.00 91.81 294 GLY A N 1
ATOM 2378 C CA . GLY A 1 294 ? 6.713 -5.850 -10.522 1.00 91.81 294 GLY A CA 1
ATOM 2379 C C . GLY A 1 294 ? 8.227 -5.818 -10.760 1.00 91.81 294 GLY A C 1
ATOM 2380 O O . GLY A 1 294 ? 8.965 -5.297 -9.927 1.00 91.81 294 GLY A O 1
ATOM 2381 N N . LYS A 1 295 ? 8.718 -6.323 -11.901 1.00 93.56 295 LYS A N 1
ATOM 2382 C CA . LYS A 1 295 ? 10.138 -6.214 -12.284 1.00 93.56 295 LYS A CA 1
ATOM 2383 C C . LYS A 1 295 ? 10.548 -4.768 -12.534 1.00 93.56 295 LYS A C 1
ATOM 2385 O O . LYS A 1 295 ? 11.564 -4.338 -12.000 1.00 93.56 295 LYS A O 1
ATOM 2390 N N . LEU A 1 296 ? 9.756 -4.018 -13.297 1.00 95.31 296 LEU A N 1
ATOM 2391 C CA . LEU A 1 296 ? 10.026 -2.609 -13.597 1.00 95.31 296 LEU A CA 1
ATOM 2392 C C . LEU A 1 296 ? 10.060 -1.758 -12.320 1.00 95.31 296 LEU A C 1
ATOM 2394 O O . LEU A 1 296 ? 11.018 -1.026 -12.103 1.00 95.31 296 LEU A O 1
ATOM 2398 N N . GLN A 1 297 ? 9.087 -1.911 -11.424 1.00 92.88 297 GLN A N 1
ATOM 2399 C CA . GLN A 1 297 ? 9.053 -1.146 -10.173 1.00 92.88 297 GLN A CA 1
ATOM 2400 C C . GLN A 1 297 ? 10.193 -1.534 -9.214 1.00 92.88 297 GLN A C 1
ATOM 2402 O O . GLN A 1 297 ? 10.791 -0.666 -8.580 1.00 92.88 297 GLN A O 1
ATOM 2407 N N . LYS A 1 298 ? 10.585 -2.818 -9.165 1.00 90.56 298 LYS A N 1
ATOM 2408 C CA . LYS A 1 298 ? 11.805 -3.244 -8.453 1.00 90.56 298 LYS A CA 1
ATOM 2409 C C . LYS A 1 298 ? 13.068 -2.608 -9.035 1.00 90.56 298 LYS A C 1
ATOM 2411 O O . LYS A 1 298 ? 13.970 -2.280 -8.268 1.00 90.56 298 LYS A O 1
ATOM 2416 N N . LEU A 1 299 ? 13.159 -2.469 -10.361 1.00 92.62 299 LEU A N 1
ATOM 2417 C CA . LEU A 1 299 ? 14.288 -1.793 -11.006 1.00 92.62 299 LEU A CA 1
ATOM 2418 C C . LEU A 1 299 ? 14.315 -0.313 -10.639 1.00 92.62 299 LEU A C 1
ATOM 2420 O O . LEU A 1 299 ? 15.361 0.168 -10.221 1.00 92.62 299 LEU A O 1
ATOM 2424 N N . GLU A 1 300 ? 13.184 0.390 -10.718 1.00 91.44 300 GLU A N 1
ATOM 2425 C CA . GLU A 1 300 ? 13.105 1.782 -10.264 1.00 91.44 300 GLU A CA 1
ATOM 2426 C C . GLU A 1 300 ? 13.593 1.903 -8.817 1.00 91.44 300 GLU A C 1
ATOM 2428 O O . GLU A 1 300 ? 14.489 2.695 -8.533 1.00 91.44 300 GLU A O 1
ATOM 2433 N N . TRP A 1 301 ? 13.065 1.073 -7.913 1.00 87.56 301 TRP A N 1
ATOM 2434 C CA . TRP A 1 301 ? 13.476 1.078 -6.511 1.00 87.56 301 TRP A CA 1
ATOM 2435 C C . TRP A 1 301 ? 14.980 0.831 -6.337 1.00 87.56 301 TRP A C 1
ATOM 2437 O O . TRP A 1 301 ? 15.632 1.453 -5.498 1.00 87.56 301 TRP A O 1
ATOM 2447 N N . PHE A 1 302 ? 15.540 -0.083 -7.129 1.00 88.81 302 PHE A N 1
ATOM 2448 C CA . PHE A 1 302 ? 16.966 -0.370 -7.134 1.00 88.81 302 PHE A CA 1
ATOM 2449 C C . PHE A 1 302 ? 17.794 0.849 -7.565 1.00 88.81 302 PHE A C 1
ATOM 2451 O O . PHE A 1 302 ? 18.741 1.198 -6.866 1.00 88.81 302 PHE A O 1
ATOM 2458 N N . PHE A 1 303 ? 17.417 1.528 -8.651 1.00 89.31 303 PHE A N 1
ATOM 2459 C CA . PHE A 1 303 ? 18.133 2.708 -9.151 1.00 89.31 303 PHE A CA 1
ATOM 2460 C C . PHE A 1 303 ? 17.969 3.946 -8.266 1.00 89.31 303 PHE A C 1
ATOM 2462 O O . PHE A 1 303 ? 18.880 4.764 -8.193 1.00 89.31 303 PHE A O 1
ATOM 2469 N N . ARG A 1 304 ? 16.867 4.048 -7.518 1.00 84.25 304 ARG A N 1
ATOM 2470 C CA . ARG A 1 304 ? 16.671 5.077 -6.481 1.00 84.25 304 ARG A CA 1
ATOM 2471 C C . ARG A 1 304 ? 17.515 4.854 -5.222 1.00 84.25 304 ARG A C 1
ATOM 2473 O O . ARG A 1 304 ? 17.506 5.680 -4.311 1.00 84.25 304 ARG A O 1
ATOM 2480 N N . ASN A 1 305 ? 18.233 3.735 -5.126 1.00 78.44 305 ASN A N 1
ATOM 2481 C CA . ASN A 1 305 ? 19.122 3.468 -4.006 1.00 78.44 305 ASN A CA 1
ATOM 2482 C C . ASN A 1 305 ? 20.475 4.161 -4.207 1.00 78.44 305 ASN A C 1
ATOM 2484 O O . ASN A 1 305 ? 21.160 3.925 -5.202 1.00 78.44 305 ASN A O 1
ATOM 2488 N N . HIS A 1 306 ? 20.920 4.934 -3.214 1.00 70.31 306 HIS A N 1
ATOM 2489 C CA . HIS A 1 306 ? 22.185 5.670 -3.294 1.00 70.31 306 HIS A CA 1
ATOM 2490 C C . HIS A 1 306 ? 23.427 4.793 -3.533 1.00 70.31 306 HIS A C 1
ATOM 2492 O O . HIS A 1 306 ? 24.403 5.288 -4.083 1.00 70.31 306 HIS A O 1
ATOM 2498 N N . ALA A 1 307 ? 23.405 3.496 -3.206 1.00 75.12 307 ALA A N 1
ATOM 2499 C CA . ALA A 1 307 ? 24.524 2.601 -3.521 1.00 75.12 307 ALA A CA 1
ATOM 2500 C C . ALA A 1 307 ? 24.759 2.420 -5.036 1.00 75.12 307 ALA A C 1
ATOM 2502 O O . ALA A 1 307 ? 25.842 2.011 -5.442 1.00 75.12 307 ALA A O 1
ATOM 2503 N N . VAL A 1 308 ? 23.754 2.696 -5.873 1.00 83.00 308 VAL A N 1
ATOM 2504 C CA . VAL A 1 308 ? 23.876 2.667 -7.340 1.00 83.00 308 VAL A CA 1
ATOM 2505 C C . VAL A 1 308 ? 24.435 3.989 -7.877 1.00 83.00 308 VAL A C 1
ATOM 2507 O O . VAL A 1 308 ? 25.089 4.005 -8.916 1.00 83.00 308 VAL A O 1
ATOM 2510 N N . TYR A 1 309 ? 24.253 5.094 -7.145 1.00 83.12 309 TYR A N 1
ATOM 2511 C CA . TYR A 1 309 ? 24.775 6.405 -7.543 1.00 83.12 309 TYR A CA 1
ATOM 2512 C C . TYR A 1 309 ? 26.302 6.407 -7.589 1.00 83.12 309 TYR A C 1
ATOM 2514 O O . TYR A 1 309 ? 26.875 7.059 -8.454 1.00 83.12 309 TYR A O 1
ATOM 2522 N N . ASP A 1 310 ? 26.964 5.665 -6.699 1.00 84.62 310 ASP A N 1
ATOM 2523 C CA . ASP A 1 310 ? 28.426 5.583 -6.682 1.00 84.62 310 ASP A CA 1
ATOM 2524 C C . ASP A 1 310 ? 28.998 4.968 -7.970 1.00 84.62 310 ASP A C 1
ATOM 2526 O O . ASP A 1 310 ? 30.038 5.435 -8.445 1.00 84.62 310 ASP A O 1
ATOM 2530 N N . ASP A 1 311 ? 28.300 3.987 -8.556 1.00 86.06 311 ASP A N 1
ATOM 2531 C CA . ASP A 1 311 ? 28.680 3.353 -9.827 1.00 86.06 311 ASP A CA 1
ATOM 2532 C C . ASP A 1 311 ? 28.531 4.332 -11.005 1.00 86.06 311 ASP A C 1
ATOM 2534 O O . ASP A 1 311 ? 29.357 4.349 -11.914 1.00 86.06 311 ASP A O 1
ATOM 2538 N N . LEU A 1 312 ? 27.503 5.190 -10.975 1.00 87.38 312 LEU A N 1
ATOM 2539 C CA . LEU A 1 312 ? 27.137 6.074 -12.090 1.00 87.38 312 LEU A CA 1
ATOM 2540 C C . LEU A 1 312 ? 27.464 7.555 -11.864 1.00 87.38 312 LEU A C 1
ATOM 2542 O O . LEU A 1 312 ? 27.099 8.401 -12.676 1.00 87.38 312 LEU A O 1
ATOM 2546 N N . LYS A 1 313 ? 28.211 7.895 -10.808 1.00 85.69 313 LYS A N 1
ATOM 2547 C CA . LYS A 1 313 ? 28.536 9.285 -10.431 1.00 85.69 313 LYS A CA 1
ATOM 2548 C C . LYS A 1 313 ? 29.233 10.099 -11.526 1.00 85.69 313 LYS A C 1
ATOM 2550 O O . LYS A 1 313 ? 29.200 11.324 -11.489 1.00 85.69 313 LYS A O 1
ATOM 2555 N N . GLN A 1 314 ? 29.902 9.424 -12.463 1.00 85.50 314 GLN A N 1
ATOM 2556 C CA . GLN A 1 314 ? 30.615 10.048 -13.583 1.00 85.50 314 GLN A CA 1
ATOM 2557 C C . GLN A 1 314 ? 29.680 10.453 -14.734 1.00 85.50 314 GLN A C 1
ATOM 2559 O O . GLN A 1 314 ? 30.114 11.163 -15.637 1.00 85.50 314 GLN A O 1
ATOM 2564 N N . TYR A 1 315 ? 28.407 10.047 -14.683 1.00 86.19 315 TYR A N 1
ATOM 2565 C CA . TYR A 1 315 ? 27.399 10.293 -15.711 1.00 86.19 315 TYR A CA 1
ATOM 2566 C C . TYR A 1 315 ? 26.235 11.109 -15.117 1.00 86.19 315 TYR A C 1
ATOM 2568 O O . TYR A 1 315 ? 25.252 10.542 -14.629 1.00 86.19 315 TYR A O 1
ATOM 2576 N N . PRO A 1 316 ? 26.327 12.454 -15.110 1.00 83.62 316 PRO A N 1
ATOM 2577 C CA . PRO A 1 316 ? 25.272 13.309 -14.573 1.00 83.62 316 PRO A CA 1
ATOM 2578 C C . PRO A 1 316 ? 23.923 13.048 -15.257 1.00 83.62 316 PRO A C 1
ATOM 2580 O O . PRO A 1 316 ? 23.839 13.019 -16.482 1.00 83.62 316 PRO A O 1
ATOM 2583 N N . GLY A 1 317 ? 22.865 12.867 -14.464 1.00 85.88 317 GLY A N 1
ATOM 2584 C CA . GLY A 1 317 ? 21.510 12.604 -14.965 1.00 85.88 317 GLY A CA 1
ATOM 2585 C C . GLY A 1 317 ? 21.247 11.164 -15.422 1.00 85.88 317 GLY A C 1
ATOM 2586 O O . GLY A 1 317 ? 20.124 10.869 -15.827 1.00 85.88 317 GLY A O 1
ATOM 2587 N N . ALA A 1 318 ? 22.226 10.254 -15.328 1.00 88.06 318 ALA A N 1
ATOM 2588 C CA . ALA A 1 318 ? 22.053 8.867 -15.760 1.00 88.06 318 ALA A CA 1
ATOM 2589 C C . ALA A 1 318 ? 20.945 8.133 -14.995 1.00 88.06 318 ALA A C 1
ATOM 2591 O O . ALA A 1 318 ? 20.074 7.508 -15.596 1.00 88.06 318 ALA A O 1
ATOM 2592 N N . ILE A 1 319 ? 20.943 8.257 -13.664 1.00 88.81 319 ILE A N 1
ATOM 2593 C CA . ILE A 1 319 ? 19.915 7.648 -12.810 1.00 88.81 319 ILE A CA 1
ATOM 2594 C C . ILE A 1 319 ? 18.527 8.180 -13.166 1.00 88.81 319 ILE A C 1
ATOM 2596 O O . ILE A 1 319 ? 17.610 7.385 -13.351 1.00 88.81 319 ILE A O 1
ATOM 2600 N N . ASP A 1 320 ? 18.380 9.497 -13.317 1.00 88.44 320 ASP A N 1
ATOM 2601 C CA . ASP A 1 320 ? 17.090 10.120 -13.623 1.00 88.44 320 ASP A CA 1
ATOM 2602 C C . ASP A 1 320 ? 16.544 9.649 -14.974 1.00 88.44 320 ASP A C 1
ATOM 2604 O O . ASP A 1 320 ? 15.360 9.339 -15.086 1.00 88.44 320 ASP A O 1
ATOM 2608 N N . GLN A 1 321 ? 17.406 9.524 -15.986 1.00 89.44 321 GLN A N 1
ATOM 2609 C CA . GLN A 1 321 ? 17.022 9.015 -17.302 1.00 89.44 321 GLN A CA 1
ATOM 2610 C C . GLN A 1 321 ? 16.665 7.521 -17.273 1.00 89.44 321 GLN A C 1
ATOM 2612 O O . GLN A 1 321 ? 15.639 7.137 -17.833 1.00 89.44 321 GLN A O 1
ATOM 2617 N N . ILE A 1 322 ? 17.448 6.679 -16.586 1.00 91.19 322 ILE A N 1
ATOM 2618 C CA . ILE A 1 322 ? 17.127 5.250 -16.410 1.00 91.19 322 ILE A CA 1
ATOM 2619 C C . ILE A 1 322 ? 15.775 5.098 -15.711 1.00 91.19 322 ILE A C 1
ATOM 2621 O O . ILE A 1 322 ? 14.907 4.356 -16.175 1.00 91.19 322 ILE A O 1
ATOM 2625 N N . VAL A 1 323 ? 15.587 5.819 -14.604 1.00 91.19 323 VAL A N 1
ATOM 2626 C CA . VAL A 1 323 ? 14.339 5.817 -13.841 1.00 91.19 323 VAL A CA 1
ATOM 2627 C C . VAL A 1 323 ? 13.189 6.280 -14.728 1.00 91.19 323 VAL A C 1
ATOM 2629 O O . VAL A 1 323 ? 12.182 5.584 -14.794 1.00 91.19 323 VAL A O 1
ATOM 2632 N N . PHE A 1 324 ? 13.339 7.379 -15.468 1.00 91.62 324 PHE A N 1
ATOM 2633 C CA . PHE A 1 324 ? 12.312 7.875 -16.382 1.00 91.62 324 PHE A CA 1
ATOM 2634 C C . PHE A 1 324 ? 11.883 6.819 -17.414 1.00 91.62 324 PHE A C 1
ATOM 2636 O O . PHE A 1 324 ? 10.687 6.569 -17.563 1.00 91.62 324 PHE A O 1
ATOM 2643 N N . GLN A 1 325 ? 12.829 6.137 -18.066 1.00 92.56 325 GLN A N 1
ATOM 2644 C CA . GLN A 1 325 ? 12.519 5.076 -19.033 1.00 92.56 325 GLN A CA 1
ATOM 2645 C C . GLN A 1 325 ? 11.771 3.905 -18.374 1.00 92.56 325 GLN A C 1
ATOM 2647 O O . GLN A 1 325 ? 10.746 3.445 -18.882 1.00 92.56 325 GLN A O 1
ATOM 2652 N N . ILE A 1 326 ? 12.213 3.467 -17.189 1.00 94.44 326 ILE A N 1
ATOM 2653 C CA . ILE A 1 326 ? 11.510 2.439 -16.404 1.00 94.44 326 ILE A CA 1
ATOM 2654 C C . ILE A 1 326 ? 10.069 2.879 -16.100 1.00 94.44 326 ILE A C 1
ATOM 2656 O O . ILE A 1 326 ? 9.133 2.090 -16.276 1.00 94.44 326 ILE A O 1
ATOM 2660 N N . GLN A 1 327 ? 9.887 4.134 -15.677 1.00 93.69 327 GLN A N 1
ATOM 2661 C CA . GLN A 1 327 ? 8.582 4.711 -15.367 1.00 93.69 327 GLN A CA 1
ATOM 2662 C C . GLN A 1 327 ? 7.658 4.736 -16.578 1.00 93.69 327 GLN A C 1
ATOM 2664 O O . GLN A 1 327 ? 6.509 4.314 -16.462 1.00 93.69 327 GLN A O 1
ATOM 2669 N N . MET A 1 328 ? 8.148 5.160 -17.742 1.00 94.31 328 MET A N 1
ATOM 2670 C CA . MET A 1 328 ? 7.366 5.171 -18.980 1.00 94.31 328 MET A CA 1
ATOM 2671 C C . MET A 1 328 ? 6.774 3.792 -19.290 1.00 94.31 328 MET A C 1
ATOM 2673 O O . MET A 1 328 ? 5.592 3.682 -19.625 1.00 94.31 328 MET A O 1
ATOM 2677 N N . HIS A 1 329 ? 7.556 2.727 -19.100 1.00 95.44 329 HIS A N 1
ATOM 2678 C CA . HIS A 1 329 ? 7.104 1.367 -19.371 1.00 95.44 329 HIS A CA 1
ATOM 2679 C C . HIS A 1 329 ? 6.032 0.866 -18.402 1.00 95.44 329 HIS A C 1
ATOM 2681 O O . HIS A 1 329 ? 5.050 0.284 -18.862 1.00 95.44 329 HIS A O 1
ATOM 2687 N N . TYR A 1 330 ? 6.178 1.057 -17.085 1.00 94.94 330 TYR A N 1
ATOM 2688 C CA . TYR A 1 330 ? 5.148 0.561 -16.165 1.00 94.94 330 TYR A CA 1
ATOM 2689 C C . TYR A 1 330 ? 3.923 1.483 -16.110 1.00 94.94 330 TYR A C 1
ATOM 2691 O O . TYR A 1 330 ? 2.809 0.987 -15.961 1.00 94.94 330 TYR A O 1
ATOM 2699 N N . LYS A 1 331 ? 4.084 2.807 -16.267 1.00 95.00 331 LYS A N 1
ATOM 2700 C CA . LYS A 1 331 ? 2.957 3.758 -16.267 1.00 95.00 331 LYS A CA 1
ATOM 2701 C C . LYS A 1 331 ? 2.051 3.559 -17.478 1.00 95.00 331 LYS A C 1
ATOM 2703 O O . LYS A 1 331 ? 0.859 3.801 -17.385 1.00 95.00 331 LYS A O 1
ATOM 2708 N N . ALA A 1 332 ? 2.557 3.030 -18.591 1.00 93.88 332 ALA A N 1
ATOM 2709 C CA . ALA A 1 332 ? 1.712 2.688 -19.734 1.00 93.88 332 ALA A CA 1
ATOM 2710 C C . ALA A 1 332 ? 0.589 1.684 -19.390 1.00 93.88 332 ALA A C 1
ATOM 2712 O O . ALA A 1 332 ? -0.448 1.670 -20.061 1.00 93.88 332 ALA A O 1
ATOM 2713 N N . PHE A 1 333 ? 0.774 0.855 -18.354 1.00 93.25 333 PHE A N 1
ATOM 2714 C CA . PHE A 1 333 ? -0.225 -0.112 -17.891 1.00 93.25 333 PHE A CA 1
ATOM 2715 C C . PHE A 1 333 ? -1.343 0.496 -17.034 1.00 93.25 333 PHE A C 1
ATOM 2717 O O . PHE A 1 333 ? -2.406 -0.115 -16.929 1.00 93.25 333 PHE A O 1
ATOM 2724 N N . SER A 1 334 ? -1.138 1.682 -16.453 1.00 92.81 334 SER A N 1
ATOM 2725 C CA . SER A 1 334 ? -2.152 2.340 -15.617 1.00 92.81 334 SER A CA 1
ATOM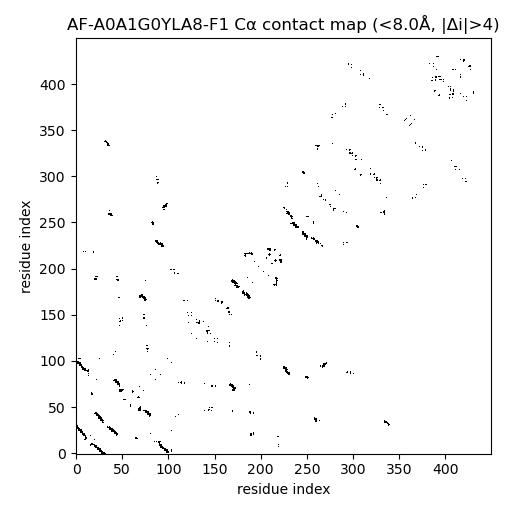 2726 C C . SER A 1 334 ? -3.209 3.074 -16.434 1.00 92.81 334 SER A C 1
ATOM 2728 O O . SER A 1 334 ? -4.263 3.428 -15.914 1.00 92.81 334 SER A O 1
ATOM 2730 N N . GLU A 1 335 ? -2.925 3.316 -17.712 1.00 90.88 335 GLU A N 1
ATOM 2731 C CA . GLU A 1 335 ? -3.765 4.102 -18.600 1.00 90.88 335 GLU A CA 1
ATOM 2732 C C . GLU A 1 335 ? -4.948 3.281 -19.129 1.00 90.88 335 GLU A C 1
ATOM 2734 O O . GLU A 1 335 ? -4.790 2.420 -20.004 1.00 90.88 335 GLU A O 1
ATOM 2739 N N . ILE A 1 336 ? -6.152 3.614 -18.681 1.00 87.06 336 ILE A N 1
ATOM 2740 C CA . ILE A 1 336 ? -7.410 2.997 -19.103 1.00 87.06 336 ILE A CA 1
ATOM 2741 C C . ILE A 1 336 ? -8.062 3.888 -20.174 1.00 87.06 336 ILE A C 1
ATOM 2743 O O . ILE A 1 336 ? -8.203 5.093 -19.968 1.00 87.06 336 ILE A O 1
ATOM 2747 N N . PRO A 1 337 ? -8.436 3.359 -21.351 1.00 81.88 337 PRO A N 1
ATOM 2748 C CA . PRO A 1 337 ? -9.136 4.134 -22.366 1.00 81.88 337 PRO A CA 1
ATOM 2749 C C . PRO A 1 337 ? -10.498 4.617 -21.855 1.00 81.88 337 PRO A C 1
ATOM 2751 O O . PRO A 1 337 ? -11.177 3.919 -21.103 1.00 81.88 337 PRO A O 1
ATOM 2754 N N . ALA A 1 338 ? -10.902 5.801 -22.312 1.00 79.69 338 ALA A N 1
ATOM 2755 C CA . ALA A 1 338 ? -12.234 6.340 -22.078 1.00 79.69 338 ALA A CA 1
ATOM 2756 C C . ALA A 1 338 ? -13.321 5.406 -22.629 1.00 79.69 338 ALA A C 1
ATOM 2758 O O . ALA A 1 338 ? -13.140 4.767 -23.675 1.00 79.69 338 ALA A O 1
ATOM 2759 N N . LYS A 1 339 ? -14.477 5.366 -21.959 1.00 71.62 339 LYS A N 1
ATOM 2760 C CA . LYS A 1 339 ? -15.667 4.706 -22.498 1.00 71.62 339 LYS A CA 1
ATOM 2761 C C . LYS A 1 339 ? -16.089 5.412 -23.781 1.00 71.62 339 LYS A C 1
ATOM 2763 O O . LYS A 1 339 ? -16.462 6.581 -23.771 1.00 71.62 339 LYS A O 1
ATOM 2768 N N . ILE A 1 340 ? -16.063 4.675 -24.886 1.00 65.19 340 ILE A N 1
ATOM 2769 C CA . ILE A 1 340 ? -16.676 5.127 -26.130 1.00 65.19 340 ILE A CA 1
ATOM 2770 C C . ILE A 1 340 ? -18.183 4.948 -25.943 1.00 65.19 340 ILE A C 1
ATOM 2772 O O . ILE A 1 340 ? -18.693 3.827 -26.008 1.00 65.19 340 ILE A O 1
ATOM 2776 N N . GLU A 1 341 ? -18.896 6.037 -25.648 1.00 55.28 341 GLU A N 1
ATOM 2777 C CA . GLU A 1 341 ? -20.348 6.049 -25.789 1.00 55.28 341 GLU A CA 1
ATOM 2778 C C . GLU A 1 341 ? -20.635 5.817 -27.274 1.00 55.28 341 GLU A C 1
ATOM 2780 O O . GLU A 1 341 ? -20.425 6.689 -28.114 1.00 55.28 341 GLU A O 1
ATOM 2785 N N . ASN A 1 342 ? -21.071 4.604 -27.619 1.00 48.88 342 ASN A N 1
ATOM 2786 C CA . ASN A 1 342 ? -21.724 4.399 -28.897 1.00 48.88 342 ASN A CA 1
ATOM 2787 C C . ASN A 1 342 ? -22.991 5.246 -28.838 1.00 48.88 342 ASN A C 1
ATOM 2789 O O . ASN A 1 342 ? -23.999 4.807 -28.278 1.00 48.88 342 ASN A O 1
ATOM 2793 N N . GLU A 1 343 ? -22.947 6.454 -29.398 1.00 40.31 343 GLU A N 1
ATOM 2794 C CA . GLU A 1 343 ? -24.154 7.112 -29.859 1.00 40.31 343 GLU A CA 1
ATOM 2795 C C . GLU A 1 343 ? -24.824 6.103 -30.792 1.00 40.31 343 GLU A C 1
ATOM 2797 O O . GLU A 1 343 ? -24.441 5.925 -31.951 1.00 40.31 343 GLU A O 1
ATOM 2802 N N . ARG A 1 344 ? -25.808 5.366 -30.265 1.00 41.69 344 ARG A N 1
ATOM 2803 C CA . ARG A 1 344 ? -26.839 4.766 -31.097 1.00 41.69 344 ARG A CA 1
ATOM 2804 C C . ARG A 1 344 ? -27.492 5.957 -31.773 1.00 41.69 344 ARG A C 1
ATOM 2806 O O . ARG A 1 344 ? -28.410 6.558 -31.216 1.00 41.69 344 ARG A O 1
ATOM 2813 N N . SER A 1 345 ? -26.958 6.342 -32.929 1.00 38.91 345 SER A N 1
ATOM 2814 C CA . SER A 1 345 ? -27.652 7.216 -33.853 1.00 38.91 345 SER A CA 1
ATOM 2815 C C . SER A 1 345 ? -29.058 6.646 -33.962 1.00 38.91 345 SER A C 1
ATOM 2817 O O . SER A 1 345 ? -29.251 5.466 -34.258 1.00 38.91 345 SER A O 1
ATOM 2819 N N . LYS A 1 346 ? -30.045 7.470 -33.617 1.00 40.81 346 LYS A N 1
ATOM 2820 C CA . LYS A 1 346 ? -31.477 7.152 -33.667 1.00 40.81 346 LYS A CA 1
ATOM 2821 C C . LYS A 1 346 ? -31.984 6.930 -35.104 1.00 40.81 346 LYS A C 1
ATOM 2823 O O . LYS A 1 346 ? -33.181 7.010 -35.339 1.00 40.81 346 LYS A O 1
ATOM 2828 N N . ASP A 1 347 ? -31.095 6.615 -36.039 1.00 42.69 347 ASP A N 1
ATOM 2829 C CA . ASP A 1 347 ? -31.422 6.215 -37.396 1.00 42.69 347 ASP A CA 1
ATOM 2830 C C . ASP A 1 347 ? -31.417 4.686 -37.464 1.00 42.69 347 ASP A C 1
ATOM 2832 O O . ASP A 1 347 ? -30.504 4.024 -37.966 1.00 42.69 347 ASP A O 1
ATOM 2836 N N . GLU A 1 348 ? -32.486 4.112 -36.914 1.00 47.38 348 GLU A N 1
ATOM 2837 C CA . GLU A 1 348 ? -32.939 2.779 -37.288 1.00 47.38 348 GLU A CA 1
ATOM 2838 C C . GLU A 1 348 ? -33.201 2.789 -38.800 1.00 47.38 348 GLU A C 1
ATOM 2840 O O . GLU A 1 348 ? -34.182 3.386 -39.233 1.00 47.38 348 GLU A O 1
ATOM 2845 N N . ASN A 1 349 ? -32.296 2.213 -39.607 1.00 48.94 349 ASN A N 1
ATOM 2846 C CA . ASN A 1 349 ? -32.592 1.451 -40.841 1.00 48.94 349 ASN A CA 1
ATOM 2847 C C . ASN A 1 349 ? -31.393 1.323 -41.797 1.00 48.94 349 ASN A C 1
ATOM 2849 O O . ASN A 1 349 ? -31.493 1.633 -42.987 1.00 48.94 349 ASN A O 1
ATOM 2853 N N . THR A 1 350 ? -30.240 0.809 -41.359 1.00 48.66 350 THR A N 1
ATOM 2854 C CA . THR A 1 350 ? -29.286 0.280 -42.352 1.00 48.66 350 THR A CA 1
ATOM 2855 C C . THR A 1 350 ? -28.382 -0.812 -41.794 1.00 48.66 350 THR A C 1
ATOM 2857 O O . THR A 1 350 ? -27.500 -0.559 -40.979 1.00 48.66 350 THR A O 1
ATOM 2860 N N . TRP A 1 351 ? -28.534 -2.033 -42.318 1.00 53.56 351 TRP A N 1
ATOM 2861 C CA . TRP A 1 351 ? -27.618 -3.168 -42.109 1.00 53.56 351 TRP A CA 1
ATOM 2862 C C . TRP A 1 351 ? -26.138 -2.805 -42.362 1.00 53.56 351 TRP A C 1
ATOM 2864 O O . TRP A 1 351 ? -25.236 -3.339 -41.719 1.00 53.56 351 TRP A O 1
ATOM 2874 N N . GLY A 1 352 ? -25.883 -1.844 -43.258 1.00 53.72 352 GLY A N 1
ATOM 2875 C CA . GLY A 1 352 ? -24.543 -1.324 -43.544 1.00 53.72 352 GLY A CA 1
ATOM 2876 C C . GLY A 1 352 ? -23.891 -0.554 -42.388 1.00 53.72 352 GLY A C 1
ATOM 2877 O O . GLY A 1 352 ? -22.666 -0.539 -42.304 1.00 53.72 352 GLY A O 1
ATOM 2878 N N . ASN A 1 353 ? -24.668 0.034 -41.471 1.00 51.88 353 ASN A N 1
ATOM 2879 C CA . ASN A 1 353 ? -24.124 0.736 -40.302 1.00 51.88 353 ASN A CA 1
ATOM 2880 C C . ASN A 1 353 ? -23.722 -0.230 -39.179 1.00 51.88 353 ASN A C 1
ATOM 2882 O O . ASN A 1 353 ? -22.749 0.037 -38.482 1.00 51.88 353 ASN A O 1
ATOM 2886 N N . TRP A 1 354 ? -24.386 -1.385 -39.061 1.00 52.88 354 TRP A N 1
ATOM 2887 C CA . TRP A 1 354 ? -23.986 -2.461 -38.143 1.00 52.88 354 TRP A CA 1
ATOM 2888 C C . TRP A 1 354 ? -22.668 -3.134 -38.567 1.00 52.88 354 TRP A C 1
ATOM 2890 O O . TRP A 1 354 ? -21.787 -3.357 -37.741 1.00 52.88 354 TRP A O 1
ATOM 2900 N N . LEU A 1 355 ? -22.471 -3.386 -39.867 1.00 52.91 355 LEU A N 1
ATOM 2901 C CA . LEU A 1 355 ? -21.183 -3.887 -40.372 1.00 52.91 355 LEU A CA 1
ATOM 2902 C C . LEU A 1 355 ? -20.065 -2.844 -40.233 1.00 52.91 355 LEU A C 1
ATOM 2904 O O . LEU A 1 355 ? -18.940 -3.190 -39.878 1.00 52.91 355 LEU A O 1
ATOM 2908 N N . LYS A 1 356 ? -20.366 -1.559 -40.461 1.00 49.25 356 LYS A N 1
ATOM 2909 C CA . LYS A 1 356 ? -19.402 -0.471 -40.240 1.00 49.25 356 LYS A CA 1
ATOM 2910 C C . LYS A 1 356 ? -19.046 -0.298 -38.765 1.00 49.25 356 LYS A C 1
ATOM 2912 O O . LYS A 1 356 ? -17.876 -0.072 -38.483 1.00 49.25 356 LYS A O 1
ATOM 2917 N N . SER A 1 357 ? -19.990 -0.441 -37.832 1.00 47.88 357 SER A N 1
ATOM 2918 C CA . SER A 1 357 ? -19.685 -0.343 -36.400 1.00 47.88 357 SER A CA 1
ATOM 2919 C C . SER A 1 357 ? -18.818 -1.506 -35.911 1.00 47.88 357 SER A C 1
ATOM 2921 O O . SER A 1 357 ? -17.909 -1.273 -35.126 1.00 47.88 357 SER A O 1
ATOM 2923 N N . LEU A 1 358 ? -19.001 -2.720 -36.441 1.00 46.47 358 LEU A N 1
ATOM 2924 C CA . LEU A 1 358 ? -18.156 -3.879 -36.119 1.00 46.47 358 LEU A CA 1
ATOM 2925 C C . LEU A 1 358 ? -16.727 -3.793 -36.685 1.00 46.47 358 LEU A C 1
ATOM 2927 O O . LEU A 1 358 ? -15.806 -4.347 -36.088 1.00 46.47 358 LEU A O 1
ATOM 2931 N N . VAL A 1 359 ? -16.538 -3.130 -37.832 1.00 49.03 359 VAL A N 1
ATOM 2932 C CA . VAL A 1 359 ? -15.240 -3.056 -38.532 1.00 49.03 359 VAL A CA 1
ATOM 2933 C C . VAL A 1 359 ? -14.449 -1.788 -38.184 1.00 49.03 359 VAL A C 1
ATOM 2935 O O . VAL A 1 359 ? -13.224 -1.844 -38.124 1.00 49.03 359 VAL A O 1
ATOM 2938 N N . LEU A 1 360 ? -15.115 -0.653 -37.941 1.00 42.06 360 LEU A N 1
ATOM 2939 C CA . LEU A 1 360 ? -14.455 0.629 -37.645 1.00 42.06 360 LEU A CA 1
ATOM 2940 C C . LEU A 1 360 ? -14.281 0.892 -36.143 1.00 42.06 360 LEU A C 1
ATOM 2942 O O . LEU A 1 360 ? -13.383 1.641 -35.768 1.00 42.06 360 LEU A O 1
ATOM 2946 N N . PHE A 1 361 ? -15.093 0.263 -35.289 1.00 46.19 361 PHE A N 1
ATOM 2947 C CA . PHE A 1 361 ? -15.021 0.414 -33.836 1.00 46.19 361 PHE A CA 1
ATOM 2948 C C . PHE A 1 361 ? -15.034 -0.969 -33.180 1.00 46.19 361 PHE A C 1
ATOM 2950 O O . PHE A 1 361 ? -16.091 -1.454 -32.769 1.00 46.19 361 PHE A O 1
ATOM 2957 N N . PRO A 1 362 ? -13.868 -1.637 -33.077 1.00 42.03 362 PRO A N 1
ATOM 2958 C CA . PRO A 1 362 ? -13.768 -2.863 -32.302 1.00 42.03 362 PRO A CA 1
ATOM 2959 C C . PRO A 1 362 ? -14.355 -2.612 -30.903 1.00 42.03 362 PRO A C 1
ATOM 2961 O O . PRO A 1 362 ? -14.129 -1.526 -30.357 1.00 42.03 362 PRO A O 1
ATOM 2964 N N . PRO A 1 363 ? -15.090 -3.568 -30.302 1.00 51.34 363 PRO A N 1
ATOM 2965 C CA . PRO A 1 363 ? -15.562 -3.422 -28.927 1.00 51.34 363 PRO A CA 1
ATOM 2966 C C . PRO A 1 363 ? -14.400 -2.968 -28.035 1.00 51.34 363 PRO A C 1
ATOM 2968 O O . PRO A 1 363 ? -13.280 -3.435 -28.226 1.00 51.34 363 PRO A O 1
ATOM 2971 N N . ALA A 1 364 ? -14.638 -2.056 -27.086 1.00 53.44 364 ALA A N 1
ATOM 2972 C CA . ALA A 1 364 ? -13.596 -1.427 -26.255 1.00 53.44 364 ALA A CA 1
ATOM 2973 C C . ALA A 1 364 ? -12.591 -2.433 -25.643 1.00 53.44 364 ALA A C 1
ATOM 2975 O O . ALA A 1 364 ? -11.412 -2.128 -25.465 1.00 53.44 364 ALA A O 1
ATOM 2976 N N . GLN A 1 365 ? -13.045 -3.666 -25.420 1.00 56.94 365 GLN A N 1
ATOM 2977 C CA . GLN A 1 365 ? -12.259 -4.819 -24.993 1.00 56.94 365 GLN A CA 1
ATOM 2978 C C . GLN A 1 365 ? -11.122 -5.209 -25.966 1.00 56.94 365 GLN A C 1
ATOM 2980 O O . GLN A 1 365 ? -10.019 -5.520 -25.522 1.00 56.94 365 GLN A O 1
ATOM 2985 N N . ASN A 1 366 ? -11.326 -5.107 -27.284 1.00 62.62 366 ASN A N 1
ATOM 2986 C CA . ASN A 1 366 ? -10.290 -5.350 -28.297 1.00 62.62 366 ASN A CA 1
ATOM 2987 C C . ASN A 1 366 ? -9.183 -4.283 -28.254 1.00 62.62 366 ASN A C 1
ATOM 2989 O O . ASN A 1 366 ? -8.014 -4.604 -28.469 1.00 62.62 366 ASN A O 1
ATOM 2993 N N . ASN A 1 367 ? -9.530 -3.030 -27.940 1.00 69.62 367 ASN A N 1
ATOM 2994 C CA . ASN A 1 367 ? -8.558 -1.938 -27.815 1.00 69.62 367 ASN A CA 1
ATOM 2995 C C . ASN A 1 367 ? -7.732 -2.065 -26.526 1.00 69.62 367 ASN A C 1
ATOM 2997 O O . ASN A 1 367 ? -6.518 -1.865 -26.550 1.00 69.62 367 ASN A O 1
ATOM 3001 N N . LEU A 1 368 ? -8.372 -2.456 -25.419 1.00 75.44 368 LEU A N 1
ATOM 3002 C CA . LEU A 1 368 ? -7.704 -2.794 -24.158 1.00 75.44 368 LEU A CA 1
ATOM 3003 C C . LEU A 1 368 ? -6.725 -3.958 -24.330 1.00 75.44 368 LEU A C 1
ATOM 3005 O O . LEU A 1 368 ? -5.574 -3.867 -23.905 1.00 75.44 368 LEU A O 1
ATOM 3009 N N . GLU A 1 369 ? -7.150 -5.029 -25.003 1.00 80.38 369 GLU A N 1
ATOM 3010 C CA . GLU A 1 369 ? -6.288 -6.181 -25.262 1.00 80.38 369 GLU A CA 1
ATOM 3011 C C . GLU A 1 369 ? -5.110 -5.816 -26.177 1.00 80.38 369 GLU A C 1
ATOM 3013 O O . GLU A 1 369 ? -3.974 -6.211 -25.909 1.00 80.38 369 GLU A O 1
ATOM 3018 N N . ALA A 1 370 ? -5.347 -5.045 -27.244 1.00 83.00 370 ALA A N 1
ATOM 3019 C CA . ALA A 1 370 ? -4.286 -4.576 -28.133 1.00 83.00 370 ALA A CA 1
ATOM 3020 C C . ALA A 1 370 ? -3.263 -3.704 -27.388 1.00 83.00 370 ALA A C 1
ATOM 3022 O O . ALA A 1 370 ? -2.058 -3.923 -27.520 1.00 83.00 370 ALA A O 1
ATOM 3023 N N . LYS A 1 371 ? -3.735 -2.777 -26.544 1.00 87.00 371 LYS A N 1
ATOM 3024 C CA . LYS A 1 371 ? -2.876 -1.938 -25.700 1.00 87.00 371 LYS A CA 1
ATOM 3025 C C . LYS A 1 371 ? -2.075 -2.771 -24.705 1.00 87.00 371 LYS A C 1
ATOM 3027 O O . LYS A 1 371 ? -0.870 -2.581 -24.581 1.00 87.00 371 LYS A O 1
ATOM 3032 N N . LEU A 1 372 ? -2.710 -3.741 -24.047 1.00 89.19 372 LEU A N 1
ATOM 3033 C CA . LEU A 1 372 ? -2.024 -4.654 -23.139 1.00 89.19 372 LEU A CA 1
ATOM 3034 C C . LEU A 1 372 ? -0.940 -5.460 -23.866 1.00 89.19 372 LEU A C 1
ATOM 3036 O O . LEU A 1 372 ? 0.173 -5.571 -23.356 1.00 89.19 372 LEU A O 1
ATOM 3040 N N . LYS A 1 373 ? -1.232 -6.004 -25.057 1.00 90.06 373 LYS A N 1
ATOM 3041 C CA . LYS A 1 373 ? -0.245 -6.713 -25.892 1.00 90.06 373 LYS A CA 1
ATOM 3042 C C . LYS A 1 373 ? 0.944 -5.820 -26.224 1.00 90.06 373 LYS A C 1
ATOM 3044 O O . LYS A 1 373 ? 2.081 -6.280 -26.122 1.00 90.06 373 LYS A O 1
ATOM 3049 N N . GLU A 1 374 ? 0.688 -4.574 -26.606 1.00 92.44 374 GLU A N 1
ATOM 3050 C CA . GLU A 1 374 ? 1.742 -3.630 -26.960 1.00 92.44 374 GLU A CA 1
ATOM 3051 C C . GLU A 1 374 ? 2.602 -3.254 -25.753 1.00 92.44 374 GLU A C 1
ATOM 3053 O O . GLU A 1 374 ? 3.827 -3.350 -25.827 1.00 92.44 374 GLU A O 1
ATOM 3058 N N . ASN A 1 375 ? 1.980 -2.952 -24.613 1.00 94.06 375 ASN A N 1
ATOM 3059 C CA . ASN A 1 375 ? 2.684 -2.694 -23.359 1.00 94.06 375 ASN A CA 1
ATOM 3060 C C . ASN A 1 375 ? 3.542 -3.900 -22.949 1.00 94.06 375 ASN A C 1
ATOM 3062 O O . ASN A 1 375 ? 4.727 -3.760 -22.657 1.00 94.06 375 ASN A O 1
ATOM 3066 N N . LEU A 1 376 ? 2.980 -5.115 -23.002 1.00 94.69 376 LEU A N 1
ATOM 3067 C CA . LEU A 1 376 ? 3.716 -6.350 -22.726 1.00 94.69 376 LEU A CA 1
ATOM 3068 C C . LEU A 1 376 ? 4.911 -6.524 -23.668 1.00 94.69 376 LEU A C 1
ATOM 3070 O O . LEU A 1 376 ? 5.991 -6.898 -23.209 1.00 94.69 376 LEU A O 1
ATOM 3074 N N . ARG A 1 377 ? 4.731 -6.279 -24.970 1.00 94.50 377 ARG A N 1
ATOM 3075 C CA . ARG A 1 377 ? 5.785 -6.398 -25.986 1.00 94.50 377 ARG A CA 1
ATOM 3076 C C . ARG A 1 377 ? 6.905 -5.394 -25.730 1.00 94.50 377 ARG A C 1
ATOM 3078 O O . ARG A 1 377 ? 8.057 -5.803 -25.603 1.00 94.50 377 ARG A O 1
ATOM 3085 N N . SER A 1 378 ? 6.547 -4.119 -25.606 1.00 94.94 378 SER A N 1
ATOM 3086 C CA . SER A 1 378 ? 7.465 -3.003 -25.383 1.00 94.94 378 SER A CA 1
ATOM 3087 C C . SER A 1 378 ? 8.267 -3.182 -24.091 1.00 94.94 378 SER A C 1
ATOM 3089 O O . SER A 1 378 ? 9.495 -3.201 -24.120 1.00 94.94 378 SER A O 1
ATOM 3091 N N . SER A 1 379 ? 7.600 -3.462 -22.968 1.00 96.25 379 SER A N 1
ATOM 3092 C CA . SER A 1 379 ? 8.281 -3.691 -21.691 1.00 96.25 379 SER A CA 1
ATOM 3093 C C . SER A 1 379 ? 9.136 -4.959 -21.682 1.00 96.25 379 SER A C 1
ATOM 3095 O O . SER A 1 379 ? 10.204 -4.969 -21.080 1.00 96.25 379 SER A O 1
ATOM 3097 N N . THR A 1 380 ? 8.714 -6.036 -22.357 1.00 95.50 380 THR A N 1
ATOM 3098 C CA . THR A 1 380 ? 9.553 -7.243 -22.473 1.00 95.50 380 THR A CA 1
ATOM 3099 C C . THR A 1 380 ? 10.825 -6.950 -23.266 1.00 95.50 380 THR A C 1
ATOM 3101 O O . THR A 1 380 ? 11.901 -7.391 -22.867 1.00 95.50 380 THR A O 1
ATOM 3104 N N . LEU A 1 381 ? 10.718 -6.203 -24.371 1.00 93.50 381 LEU A N 1
ATOM 3105 C CA . LEU A 1 381 ? 11.871 -5.789 -25.168 1.00 93.50 381 LEU A CA 1
ATOM 3106 C C . LEU A 1 381 ? 12.824 -4.916 -24.346 1.00 93.50 381 LEU A C 1
ATOM 3108 O O . LEU A 1 381 ? 14.016 -5.200 -24.316 1.00 93.50 381 LEU A O 1
ATOM 3112 N N . PHE A 1 382 ? 12.297 -3.939 -23.612 1.00 94.12 382 PHE A N 1
ATOM 3113 C CA . PHE A 1 382 ? 13.082 -3.089 -22.719 1.00 94.12 382 PHE A CA 1
ATOM 3114 C C . PHE A 1 382 ? 13.868 -3.899 -21.675 1.00 94.12 382 PHE A C 1
ATOM 3116 O O . PHE A 1 382 ? 15.084 -3.761 -21.559 1.00 94.12 382 PHE A O 1
ATOM 3123 N N . LEU A 1 383 ? 13.206 -4.823 -20.967 1.00 95.06 383 LEU A N 1
ATOM 3124 C CA . LEU A 1 383 ? 13.870 -5.701 -19.994 1.00 95.06 383 LEU A CA 1
ATOM 3125 C C . LEU A 1 383 ? 14.918 -6.619 -20.654 1.00 95.06 383 LEU A C 1
ATOM 3127 O O . LEU A 1 383 ? 15.944 -6.920 -20.043 1.00 95.06 383 LEU A O 1
ATOM 3131 N N . ASN A 1 384 ? 14.683 -7.060 -21.896 1.00 92.31 384 ASN A N 1
ATOM 3132 C CA . ASN A 1 384 ? 15.669 -7.818 -22.669 1.00 92.31 384 ASN A CA 1
ATOM 3133 C C . ASN A 1 384 ? 16.893 -6.970 -23.017 1.00 92.31 384 ASN A C 1
ATOM 3135 O O . ASN A 1 384 ? 18.006 -7.466 -22.890 1.00 92.31 384 ASN A O 1
ATOM 3139 N N . MET A 1 385 ? 16.694 -5.716 -23.420 1.00 90.12 385 MET A N 1
ATOM 3140 C CA . MET A 1 385 ? 17.782 -4.798 -23.749 1.00 90.12 385 MET A CA 1
ATOM 3141 C C . MET A 1 385 ? 18.646 -4.485 -22.528 1.00 90.12 385 MET A C 1
ATOM 3143 O O . MET A 1 385 ? 19.866 -4.532 -22.643 1.00 90.12 385 MET A O 1
ATOM 3147 N N . ILE A 1 386 ? 18.042 -4.276 -21.350 1.00 91.94 386 ILE A N 1
ATOM 3148 C CA . ILE A 1 386 ? 18.789 -4.152 -20.085 1.00 91.94 386 ILE A CA 1
ATOM 3149 C C . ILE A 1 386 ? 19.669 -5.385 -19.857 1.00 91.94 386 ILE A C 1
ATOM 3151 O O . ILE A 1 386 ? 20.847 -5.265 -19.531 1.00 91.94 386 ILE A O 1
ATOM 3155 N N . TYR A 1 387 ? 19.098 -6.581 -20.019 1.00 91.88 387 TYR A N 1
ATOM 3156 C CA . TYR A 1 387 ? 19.836 -7.822 -19.804 1.00 91.88 387 TYR A CA 1
ATOM 3157 C C . TYR A 1 387 ? 20.999 -7.989 -20.793 1.00 91.88 387 TYR A C 1
ATOM 3159 O O . TYR A 1 387 ? 22.112 -8.293 -20.370 1.00 91.88 387 TYR A O 1
ATOM 3167 N N . SER A 1 388 ? 20.750 -7.755 -22.084 1.00 87.62 388 SER A N 1
ATOM 3168 C CA . SER A 1 388 ? 21.781 -7.802 -23.124 1.00 87.62 388 SER A CA 1
ATOM 3169 C C . SER A 1 388 ? 22.869 -6.762 -22.898 1.00 87.62 388 SER A C 1
ATOM 3171 O O . SER A 1 388 ? 24.037 -7.089 -23.032 1.00 87.62 388 SER A O 1
ATOM 3173 N N . ALA A 1 389 ? 22.532 -5.542 -22.475 1.00 87.00 389 ALA A N 1
ATOM 3174 C CA . ALA A 1 389 ? 23.545 -4.543 -22.148 1.00 87.00 389 ALA A CA 1
ATOM 3175 C C . ALA A 1 389 ? 24.509 -5.053 -21.064 1.00 87.00 389 ALA A C 1
ATOM 3177 O O . ALA A 1 389 ? 25.719 -4.942 -21.222 1.00 87.00 389 ALA A O 1
ATOM 3178 N N . ILE A 1 390 ? 23.989 -5.689 -20.009 1.00 88.25 390 ILE A N 1
ATOM 3179 C CA . ILE A 1 390 ? 24.811 -6.233 -18.918 1.00 88.25 390 ILE A CA 1
ATOM 3180 C C . ILE A 1 390 ? 25.707 -7.389 -19.381 1.00 88.25 390 ILE A C 1
ATOM 3182 O O . ILE A 1 390 ? 26.877 -7.428 -19.014 1.00 88.25 390 ILE A O 1
ATOM 3186 N N . VAL A 1 391 ? 25.157 -8.351 -20.127 1.00 84.88 391 VAL A N 1
ATOM 3187 C CA . VAL A 1 391 ? 25.864 -9.597 -20.476 1.00 84.88 391 VAL A CA 1
ATOM 3188 C C . VAL A 1 391 ? 26.765 -9.434 -21.695 1.00 84.88 391 VAL A C 1
ATOM 3190 O O . VAL A 1 391 ? 27.889 -9.926 -21.701 1.00 84.88 391 VAL A O 1
ATOM 3193 N N . ASP A 1 392 ? 26.285 -8.736 -22.719 1.00 80.06 392 ASP A N 1
ATOM 3194 C CA . ASP A 1 392 ? 26.978 -8.616 -24.001 1.00 80.06 392 ASP A CA 1
ATOM 3195 C C . ASP A 1 392 ? 27.993 -7.457 -23.992 1.00 80.06 392 ASP A C 1
ATOM 3197 O O . ASP A 1 392 ? 28.720 -7.270 -24.964 1.00 80.06 392 ASP A O 1
ATOM 3201 N N . GLY A 1 393 ? 28.047 -6.667 -22.907 1.00 67.62 393 GLY A N 1
ATOM 3202 C CA . GL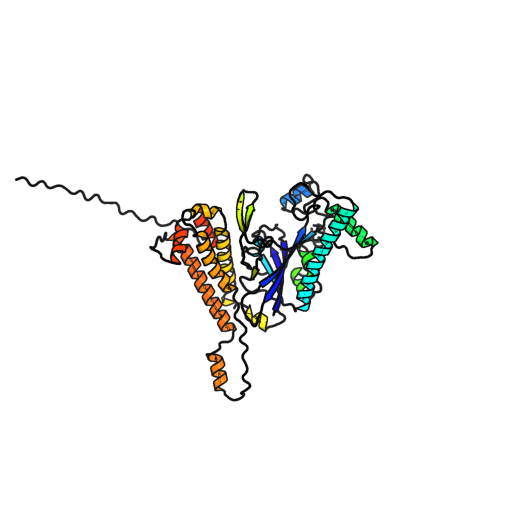Y A 1 393 ? 29.001 -5.566 -22.745 1.00 67.62 393 GLY A CA 1
ATOM 3203 C C . GLY A 1 393 ? 28.888 -4.519 -23.851 1.00 67.62 393 GLY A C 1
ATOM 3204 O O . GLY A 1 393 ? 29.898 -3.982 -24.296 1.00 67.62 393 GLY A O 1
ATOM 3205 N N . ILE A 1 394 ? 27.669 -4.279 -24.346 1.00 61.62 394 ILE A N 1
ATOM 3206 C CA . ILE A 1 394 ? 27.432 -3.454 -25.531 1.00 61.62 394 ILE A CA 1
ATOM 3207 C C . ILE A 1 394 ? 27.733 -1.979 -25.213 1.00 61.62 394 ILE A C 1
ATOM 3209 O O . ILE A 1 394 ? 26.846 -1.205 -24.857 1.00 61.62 394 ILE A O 1
ATOM 3213 N N . GLU A 1 395 ? 28.987 -1.573 -25.404 1.00 54.19 395 GLU A N 1
ATOM 3214 C CA . GLU A 1 395 ? 29.389 -0.189 -25.668 1.00 54.19 395 GLU A CA 1
ATOM 3215 C C . GLU A 1 395 ? 29.114 0.103 -27.149 1.00 54.19 395 GLU A C 1
ATOM 3217 O O . GLU A 1 395 ? 30.013 0.135 -27.984 1.00 54.19 395 GLU A O 1
ATOM 3222 N N . ARG A 1 396 ? 27.843 0.218 -27.542 1.00 49.44 396 ARG A N 1
ATOM 3223 C CA . ARG A 1 396 ? 27.554 0.773 -28.872 1.00 49.44 396 ARG A CA 1
ATOM 3224 C C . ARG A 1 396 ? 27.838 2.282 -28.829 1.00 49.44 396 ARG A C 1
ATOM 3226 O O . ARG A 1 396 ? 27.607 2.927 -27.806 1.00 49.44 396 ARG A O 1
ATOM 3233 N N . ASP A 1 397 ? 28.260 2.846 -29.959 1.00 44.34 397 ASP A N 1
ATOM 3234 C CA . ASP A 1 397 ? 28.149 4.284 -30.236 1.00 44.34 397 ASP A CA 1
ATOM 3235 C C . ASP A 1 397 ? 26.656 4.648 -30.265 1.00 44.34 397 ASP A C 1
ATOM 3237 O O . ASP A 1 397 ? 25.993 4.587 -31.303 1.00 44.34 397 ASP A O 1
ATOM 3241 N N . LEU A 1 398 ? 26.084 4.908 -29.090 1.00 51.22 398 LEU A N 1
ATOM 3242 C CA . LEU A 1 398 ? 24.653 5.131 -28.911 1.00 51.22 398 LEU A CA 1
ATOM 3243 C C . LEU A 1 398 ? 24.357 6.624 -28.819 1.00 51.22 398 LEU A C 1
ATOM 3245 O O . LEU A 1 398 ? 25.044 7.381 -28.136 1.00 51.22 398 LEU A O 1
ATOM 3249 N N . SER A 1 399 ? 23.289 7.037 -29.497 1.00 52.53 399 SER A N 1
ATOM 3250 C CA . SER A 1 399 ? 22.720 8.381 -29.400 1.00 52.53 399 SER A CA 1
ATOM 3251 C C . SER A 1 399 ? 21.269 8.278 -28.926 1.00 52.53 399 SER A C 1
ATOM 3253 O O . SER A 1 399 ? 20.574 7.327 -29.277 1.00 52.53 399 SER A O 1
ATOM 3255 N N . GLY A 1 400 ? 20.807 9.239 -28.123 1.00 59.09 400 GLY A N 1
ATOM 3256 C CA . GLY A 1 400 ? 19.422 9.269 -27.633 1.00 59.09 400 GLY A CA 1
ATOM 3257 C C . GLY A 1 400 ? 19.105 8.194 -26.584 1.00 59.09 400 GLY A C 1
ATOM 3258 O O . GLY A 1 400 ? 19.930 7.929 -25.712 1.00 59.09 400 GLY A O 1
ATOM 3259 N N . ASP A 1 401 ? 17.912 7.590 -26.668 1.00 53.38 401 ASP A N 1
ATOM 3260 C CA . ASP A 1 401 ? 17.382 6.598 -25.707 1.00 53.38 401 ASP A CA 1
ATOM 3261 C C . ASP A 1 401 ? 18.290 5.373 -25.525 1.00 53.38 401 ASP A C 1
ATOM 3263 O O . ASP A 1 401 ? 18.301 4.746 -24.464 1.00 53.38 401 ASP A O 1
ATOM 3267 N N . ASP A 1 402 ? 19.105 5.061 -26.532 1.00 61.75 402 ASP A N 1
ATOM 3268 C CA . ASP A 1 402 ? 20.029 3.942 -26.466 1.00 61.75 402 ASP A CA 1
ATOM 3269 C C . ASP A 1 402 ? 21.188 4.181 -25.470 1.00 61.75 402 ASP A C 1
ATOM 3271 O O . ASP A 1 402 ? 21.716 3.229 -24.893 1.00 61.75 402 ASP A O 1
ATOM 3275 N N . LEU A 1 403 ? 21.541 5.443 -25.182 1.00 63.31 403 LEU A N 1
ATOM 3276 C CA . LEU A 1 403 ? 22.579 5.803 -24.204 1.00 63.31 403 LEU A CA 1
ATOM 3277 C C . LEU A 1 403 ? 22.234 5.314 -22.788 1.00 63.31 403 LEU A C 1
ATOM 3279 O O . LEU A 1 403 ? 23.126 4.986 -22.010 1.00 63.31 403 LEU A O 1
ATOM 3283 N N . ALA A 1 404 ? 20.944 5.204 -22.455 1.00 67.50 404 ALA A N 1
ATOM 3284 C CA . ALA A 1 404 ? 20.528 4.728 -21.141 1.00 67.50 404 ALA A CA 1
ATOM 3285 C C . ALA A 1 404 ? 20.937 3.268 -20.889 1.00 67.50 404 ALA A C 1
ATOM 3287 O O . ALA A 1 404 ? 21.190 2.884 -19.745 1.00 67.50 404 ALA A O 1
ATOM 3288 N N . PHE A 1 405 ? 21.035 2.457 -21.947 1.00 76.81 405 PHE A N 1
ATOM 3289 C CA . PHE A 1 405 ? 21.418 1.052 -21.833 1.00 76.81 405 PHE A CA 1
ATOM 3290 C C . PHE A 1 405 ? 22.919 0.866 -21.623 1.00 76.81 405 PHE A C 1
ATOM 3292 O O . PHE A 1 405 ? 23.305 -0.056 -20.904 1.00 76.81 405 PHE A O 1
ATOM 3299 N N . SER A 1 406 ? 23.767 1.745 -22.169 1.00 77.88 406 SER A N 1
ATOM 3300 C CA . SER A 1 406 ? 25.215 1.642 -21.950 1.00 77.88 406 SER A CA 1
ATOM 3301 C C . SER A 1 406 ? 25.578 1.850 -20.479 1.00 77.88 406 SER A C 1
ATOM 3303 O O . SER A 1 406 ? 26.462 1.180 -19.968 1.00 77.88 406 SER A O 1
ATOM 3305 N N . TRP A 1 407 ? 24.831 2.656 -19.720 1.00 85.12 407 TRP A N 1
ATOM 3306 C CA . TRP A 1 407 ? 25.090 2.817 -18.283 1.00 85.12 407 TRP A CA 1
ATOM 3307 C C . TRP A 1 407 ? 24.951 1.533 -17.464 1.00 85.12 407 TRP A C 1
ATOM 3309 O O . TRP A 1 407 ? 25.572 1.415 -16.408 1.00 85.12 407 TRP A O 1
ATOM 3319 N N . PHE A 1 408 ? 24.213 0.532 -17.946 1.00 86.00 408 PHE A N 1
ATOM 3320 C CA . PHE A 1 408 ? 24.145 -0.759 -17.265 1.00 86.00 408 PHE A CA 1
ATOM 3321 C C . PHE A 1 408 ? 25.471 -1.536 -17.331 1.00 86.00 408 PHE A C 1
ATOM 3323 O O . PHE A 1 408 ? 25.734 -2.337 -16.429 1.00 86.00 408 PHE A O 1
ATOM 3330 N N . THR A 1 409 ? 26.330 -1.281 -18.330 1.00 84.06 409 THR A N 1
ATOM 3331 C CA . THR A 1 409 ? 27.679 -1.876 -18.408 1.00 84.06 409 THR A CA 1
ATOM 3332 C C . THR A 1 409 ? 28.613 -1.280 -17.355 1.00 84.06 409 THR A C 1
ATOM 3334 O O . THR A 1 409 ? 29.469 -1.985 -16.824 1.00 84.06 409 THR A O 1
ATOM 3337 N N . HIS A 1 410 ? 28.404 -0.012 -16.989 1.00 86.81 410 HIS A N 1
ATOM 3338 C CA . HIS A 1 410 ? 29.214 0.714 -16.006 1.00 86.81 410 HIS A CA 1
ATOM 3339 C C . HIS A 1 410 ? 28.846 0.407 -14.545 1.00 86.81 410 HIS A C 1
ATOM 3341 O O . HIS A 1 410 ? 29.556 0.821 -13.630 1.00 86.81 410 HIS A O 1
ATOM 3347 N N . LEU A 1 411 ? 27.767 -0.345 -14.302 1.00 89.38 411 LEU A N 1
ATOM 3348 C CA . LEU A 1 411 ? 27.437 -0.842 -12.967 1.00 89.38 411 LEU A CA 1
ATOM 3349 C C . LEU A 1 411 ? 28.507 -1.815 -12.458 1.00 89.38 411 LEU A C 1
ATOM 3351 O O . LEU A 1 411 ? 29.012 -2.659 -13.197 1.00 89.38 411 LEU A O 1
ATOM 3355 N N . SER A 1 412 ? 28.786 -1.779 -11.156 1.00 90.50 412 SER A N 1
ATOM 3356 C CA . SER A 1 412 ? 29.633 -2.779 -10.509 1.00 90.50 412 SER A CA 1
ATOM 3357 C C . SER A 1 412 ? 29.053 -4.185 -10.693 1.00 90.50 412 SER A C 1
ATOM 3359 O O . SER A 1 412 ? 27.836 -4.380 -10.712 1.00 90.50 412 SER A O 1
ATOM 3361 N N . VAL A 1 413 ? 29.911 -5.210 -10.738 1.00 89.94 413 VAL A N 1
ATOM 3362 C CA . VAL A 1 413 ? 29.487 -6.618 -10.897 1.00 89.94 413 VAL A CA 1
ATOM 3363 C C . VAL A 1 413 ? 28.432 -7.025 -9.856 1.00 89.94 413 VAL A C 1
ATOM 3365 O O . VAL A 1 413 ? 27.497 -7.769 -10.154 1.00 89.94 413 VAL A O 1
ATOM 3368 N N . ALA A 1 414 ? 28.539 -6.521 -8.623 1.00 91.69 414 ALA A N 1
ATOM 3369 C CA . ALA A 1 414 ? 27.551 -6.775 -7.576 1.00 91.69 414 ALA A CA 1
ATOM 3370 C C . ALA A 1 414 ? 26.169 -6.194 -7.926 1.00 91.69 414 ALA A C 1
ATOM 3372 O O . ALA A 1 414 ? 25.150 -6.850 -7.705 1.00 91.69 414 ALA A O 1
ATOM 3373 N N . ASN A 1 415 ? 26.127 -4.987 -8.488 1.00 92.25 415 ASN A N 1
ATOM 3374 C CA . ASN A 1 415 ? 24.898 -4.324 -8.907 1.00 92.25 415 ASN A CA 1
ATOM 3375 C C . ASN A 1 415 ? 24.335 -4.915 -10.210 1.00 92.25 415 ASN A C 1
ATOM 3377 O O . ASN A 1 415 ? 23.132 -5.155 -10.280 1.00 92.25 415 ASN A O 1
ATOM 3381 N N . GLN A 1 416 ? 25.178 -5.305 -11.169 1.00 92.25 416 GLN A N 1
ATOM 3382 C CA . GLN A 1 416 ? 24.761 -6.071 -12.353 1.00 92.25 416 GLN A CA 1
ATOM 3383 C C . GLN A 1 416 ? 24.080 -7.402 -11.974 1.00 92.25 416 GLN A C 1
ATOM 3385 O O . GLN A 1 416 ? 23.009 -7.733 -12.490 1.00 92.25 416 GLN A O 1
ATOM 3390 N N . LYS A 1 417 ? 24.646 -8.145 -11.009 1.00 93.50 417 LYS A N 1
ATOM 3391 C CA . LYS A 1 417 ? 24.050 -9.382 -10.466 1.00 93.50 417 LYS A CA 1
ATOM 3392 C C . LYS A 1 417 ? 22.690 -9.136 -9.814 1.00 93.50 417 LYS A C 1
ATOM 3394 O O . LYS A 1 417 ? 21.772 -9.942 -9.990 1.00 93.50 417 LYS A O 1
ATOM 3399 N N . LYS A 1 418 ? 22.529 -8.026 -9.086 1.00 93.31 418 LYS A N 1
ATOM 3400 C CA . LYS A 1 418 ? 21.230 -7.631 -8.517 1.00 93.31 418 LYS A CA 1
ATOM 3401 C C . LYS A 1 418 ? 20.211 -7.318 -9.611 1.00 93.31 418 LYS A C 1
ATOM 3403 O O . LYS A 1 418 ? 19.095 -7.822 -9.524 1.00 93.31 418 LYS A O 1
ATOM 3408 N N . VAL A 1 419 ? 20.591 -6.572 -10.654 1.00 94.31 419 VAL A N 1
ATOM 3409 C CA . VAL A 1 419 ? 19.704 -6.302 -11.800 1.00 94.31 419 VAL A CA 1
ATOM 3410 C C . VAL A 1 419 ? 19.271 -7.614 -12.454 1.00 94.31 419 VAL A C 1
ATOM 3412 O O . VAL A 1 419 ? 18.075 -7.859 -12.575 1.00 94.31 419 VAL A O 1
ATOM 3415 N N . CYS A 1 420 ? 20.201 -8.521 -12.767 1.00 93.94 420 CYS A N 1
ATOM 3416 C CA . CYS A 1 420 ? 19.870 -9.838 -13.328 1.00 93.94 420 CYS A CA 1
ATOM 3417 C C . CYS A 1 420 ? 18.924 -10.647 -12.423 1.00 93.94 420 CYS A C 1
ATOM 3419 O O . CYS A 1 420 ? 17.974 -11.263 -12.906 1.00 93.94 420 CYS A O 1
ATOM 3421 N N . THR A 1 421 ? 19.119 -10.576 -11.102 1.00 94.88 421 THR A N 1
ATOM 3422 C CA . THR A 1 421 ? 18.224 -11.207 -10.120 1.00 94.88 421 THR A CA 1
ATOM 3423 C C . THR A 1 421 ? 16.810 -10.626 -10.177 1.00 94.88 421 THR A C 1
ATOM 3425 O O . THR A 1 421 ? 15.843 -11.383 -10.157 1.00 94.88 421 THR A O 1
ATOM 3428 N N . ILE A 1 422 ? 16.669 -9.299 -10.293 1.00 93.81 422 ILE A N 1
ATOM 3429 C CA . ILE A 1 422 ? 15.366 -8.634 -10.477 1.00 93.81 422 ILE A CA 1
ATOM 3430 C C . ILE A 1 422 ? 14.709 -9.087 -11.786 1.00 93.81 422 ILE A C 1
ATOM 3432 O O . ILE A 1 422 ? 13.509 -9.350 -11.807 1.00 93.81 422 ILE A O 1
ATOM 3436 N N . LEU A 1 423 ? 15.490 -9.230 -12.859 1.00 94.31 423 LEU A N 1
ATOM 3437 C CA . LEU A 1 423 ? 15.015 -9.716 -14.158 1.00 94.31 423 LEU A CA 1
ATOM 3438 C C . LEU A 1 423 ? 14.662 -11.213 -14.166 1.00 94.31 423 LEU A C 1
ATOM 3440 O O . LEU A 1 423 ? 14.063 -11.680 -15.138 1.00 94.31 423 LEU A O 1
ATOM 3444 N N . GLU A 1 424 ? 14.985 -11.941 -13.091 1.00 94.19 424 GLU A N 1
ATOM 3445 C CA . GLU A 1 424 ? 14.876 -13.401 -12.972 1.00 94.19 424 GLU A CA 1
ATOM 3446 C C . GLU A 1 424 ? 15.713 -14.124 -14.041 1.00 94.19 424 GLU A C 1
ATOM 3448 O O . GLU A 1 424 ? 15.266 -15.082 -14.672 1.00 94.19 424 GLU A O 1
ATOM 3453 N N . ARG A 1 425 ? 16.938 -13.637 -14.270 1.00 93.31 425 ARG A N 1
ATOM 3454 C CA . ARG A 1 425 ? 17.891 -14.194 -15.237 1.00 93.31 425 ARG A CA 1
ATOM 3455 C C . ARG A 1 425 ? 19.255 -14.445 -14.601 1.00 93.31 425 ARG A C 1
ATOM 3457 O O . ARG A 1 425 ? 19.654 -13.700 -13.705 1.00 93.31 425 ARG A O 1
ATOM 3464 N N . PRO A 1 426 ? 19.995 -15.471 -15.055 1.00 91.88 426 PRO A N 1
ATOM 3465 C CA . PRO A 1 426 ? 21.354 -15.691 -14.587 1.00 91.88 426 PRO A CA 1
ATOM 3466 C C . PRO A 1 426 ? 22.263 -14.554 -15.059 1.00 91.88 426 PRO A C 1
ATOM 3468 O O . PRO A 1 426 ? 22.177 -14.114 -16.205 1.00 91.88 426 PRO A O 1
ATOM 3471 N N . TYR A 1 427 ? 23.150 -14.096 -14.179 1.00 90.00 427 TYR A N 1
ATOM 3472 C CA . TYR A 1 427 ? 24.261 -13.241 -14.583 1.00 90.00 427 TYR A CA 1
ATOM 3473 C C . TYR A 1 427 ? 25.298 -14.088 -15.322 1.00 90.00 427 TYR A C 1
ATOM 3475 O O . TYR A 1 427 ? 25.708 -15.133 -14.811 1.00 90.00 427 TYR A O 1
ATOM 3483 N N . LEU A 1 428 ? 25.711 -13.631 -16.498 1.00 86.62 428 LEU A N 1
ATOM 3484 C CA . LEU A 1 428 ? 26.779 -14.228 -17.291 1.00 86.62 428 LEU A CA 1
ATOM 3485 C C . LEU A 1 428 ? 27.923 -13.218 -17.331 1.00 86.62 428 LEU A C 1
ATOM 3487 O O . LEU A 1 428 ? 27.678 -12.035 -17.564 1.00 86.62 428 LEU A O 1
ATOM 3491 N N . GLU A 1 429 ? 29.145 -13.663 -17.039 1.00 79.44 429 GLU A N 1
ATOM 3492 C CA . GLU A 1 429 ? 30.306 -12.778 -17.137 1.00 79.44 429 GLU A CA 1
ATOM 3493 C C . GLU A 1 429 ? 30.477 -12.325 -18.594 1.00 79.44 429 GLU A C 1
ATOM 3495 O O . GLU A 1 429 ? 30.439 -13.182 -19.484 1.00 79.44 429 GLU A O 1
ATOM 3500 N N . PRO A 1 430 ? 30.661 -11.015 -18.849 1.00 70.94 430 PRO A N 1
ATOM 3501 C CA . PRO A 1 430 ? 30.879 -10.525 -20.200 1.00 70.94 430 PRO A CA 1
ATOM 3502 C C . PRO A 1 430 ? 32.102 -11.200 -20.812 1.00 70.94 430 PRO A C 1
ATOM 3504 O O . PRO A 1 430 ? 33.152 -11.306 -20.167 1.00 70.94 430 PRO A O 1
ATOM 3507 N N . LEU A 1 431 ? 31.979 -11.647 -22.063 1.00 61.50 431 LEU A N 1
ATOM 3508 C CA . LEU A 1 431 ? 33.122 -12.155 -22.813 1.00 61.50 431 LEU A CA 1
ATOM 3509 C C . LEU A 1 431 ? 34.149 -11.025 -22.916 1.00 61.50 431 LEU A C 1
ATOM 3511 O O . LEU A 1 431 ? 33.876 -9.984 -23.512 1.00 61.50 431 LEU A O 1
ATOM 3515 N N . LYS A 1 432 ? 35.330 -11.206 -22.313 1.00 56.66 432 LYS A N 1
ATOM 3516 C CA . LYS A 1 432 ? 36.443 -10.282 -22.546 1.00 56.66 432 LYS A CA 1
ATOM 3517 C C . LYS A 1 432 ? 36.732 -10.289 -24.048 1.00 56.66 432 LYS A C 1
ATOM 3519 O O . LYS A 1 432 ? 36.829 -11.385 -24.603 1.00 56.66 432 LYS A O 1
ATOM 3524 N N . PRO A 1 433 ? 36.895 -9.127 -24.702 1.00 55.12 433 PRO A N 1
ATOM 3525 C CA . PRO A 1 433 ? 37.410 -9.123 -26.058 1.00 55.12 433 PRO A CA 1
ATOM 3526 C C . PRO A 1 433 ? 38.759 -9.845 -26.031 1.00 55.12 433 PRO A C 1
ATOM 3528 O O . PRO A 1 433 ? 39.649 -9.470 -25.261 1.00 55.12 433 PRO A O 1
ATOM 3531 N N . GLU A 1 434 ? 38.886 -10.922 -26.808 1.00 42.28 434 GLU A N 1
ATOM 3532 C CA . GLU A 1 434 ? 40.187 -11.509 -27.100 1.00 42.28 434 GLU A CA 1
ATOM 3533 C C . GLU A 1 434 ? 41.016 -10.388 -27.722 1.00 42.28 434 GLU A C 1
ATOM 3535 O O . GLU A 1 434 ? 40.742 -9.940 -28.834 1.00 42.28 434 GLU A O 1
ATOM 3540 N N . VAL A 1 435 ? 41.985 -9.869 -26.967 1.00 44.34 435 VAL A N 1
ATOM 3541 C CA . VAL A 1 435 ? 43.037 -9.046 -27.551 1.00 44.34 435 VAL A CA 1
ATOM 3542 C C . VAL A 1 435 ? 43.723 -9.983 -28.541 1.00 44.34 435 VAL A C 1
ATOM 3544 O O . VAL A 1 435 ? 44.252 -11.003 -28.093 1.00 44.34 435 VAL A O 1
ATOM 3547 N N . PRO A 1 436 ? 43.679 -9.721 -29.861 1.00 45.50 436 PRO A N 1
ATOM 3548 C CA . PRO A 1 436 ? 44.477 -10.508 -30.776 1.00 45.50 436 PRO A CA 1
ATOM 3549 C C . PRO A 1 436 ? 45.915 -10.318 -30.316 1.00 45.50 436 PRO A C 1
ATOM 3551 O O . PRO A 1 436 ? 46.363 -9.172 -30.221 1.00 45.50 436 PRO A O 1
ATOM 3554 N N . ASP A 1 437 ? 46.600 -11.415 -29.985 1.00 43.69 437 ASP A N 1
ATOM 3555 C CA . ASP A 1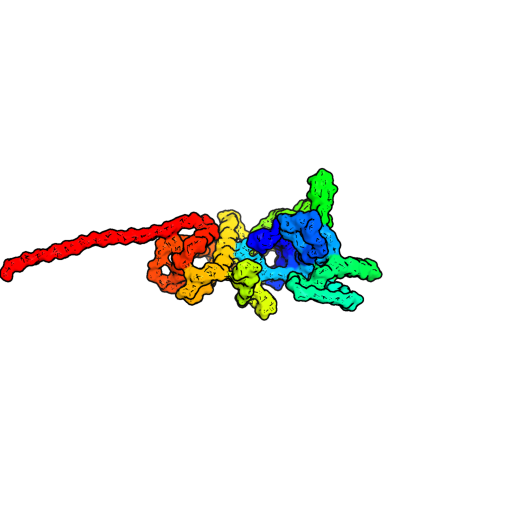 437 ? 48.038 -11.392 -29.757 1.00 43.69 437 ASP A CA 1
ATOM 3556 C C . ASP A 1 437 ? 48.640 -10.599 -30.911 1.00 43.69 437 ASP A C 1
ATOM 3558 O O . ASP A 1 437 ? 48.540 -10.990 -32.080 1.00 43.69 437 ASP A O 1
ATOM 3562 N N . SER A 1 438 ? 49.192 -9.431 -30.592 1.00 43.44 438 SER A N 1
ATOM 3563 C CA . SER A 1 438 ? 49.979 -8.666 -31.531 1.00 43.44 438 SER A CA 1
ATOM 3564 C C . SER A 1 438 ? 51.201 -9.519 -31.826 1.00 43.44 438 SER A C 1
ATOM 3566 O O . SER A 1 438 ? 52.223 -9.453 -31.146 1.00 43.44 438 SER A O 1
ATOM 3568 N N . ALA A 1 439 ? 51.078 -10.371 -32.844 1.00 42.19 439 ALA A N 1
ATOM 3569 C CA . ALA A 1 439 ? 52.213 -10.967 -33.502 1.00 42.19 439 ALA A CA 1
ATOM 3570 C C . ALA A 1 439 ? 53.111 -9.795 -33.890 1.00 42.19 439 ALA A C 1
ATOM 3572 O O . ALA A 1 439 ? 52.773 -8.991 -34.763 1.00 42.19 439 ALA A O 1
ATOM 3573 N N . ALA A 1 440 ? 54.208 -9.657 -33.152 1.00 41.97 440 ALA A N 1
ATOM 3574 C CA . ALA A 1 440 ? 55.296 -8.772 -33.480 1.00 41.97 440 ALA A CA 1
ATOM 3575 C C . ALA A 1 440 ? 55.705 -9.103 -34.917 1.00 41.97 440 ALA A C 1
ATOM 3577 O O . ALA A 1 440 ? 56.328 -10.129 -35.185 1.00 41.97 440 ALA A O 1
ATOM 3578 N N . VAL A 1 441 ? 55.280 -8.260 -35.857 1.00 41.25 441 VAL A N 1
ATOM 3579 C CA . VAL A 1 441 ? 55.828 -8.252 -37.206 1.00 41.25 441 VAL A CA 1
ATOM 3580 C C . VAL A 1 441 ? 57.224 -7.674 -37.052 1.00 41.25 441 VAL A C 1
ATOM 3582 O O . VAL A 1 441 ? 57.420 -6.461 -37.006 1.00 41.25 441 VAL A O 1
ATOM 3585 N N . ASP A 1 442 ? 58.175 -8.582 -36.871 1.00 36.22 442 ASP A N 1
ATOM 3586 C CA . ASP A 1 442 ? 59.601 -8.316 -36.879 1.00 36.22 442 ASP A CA 1
ATOM 3587 C C . ASP A 1 442 ? 59.960 -7.810 -38.285 1.00 36.22 442 ASP A C 1
ATOM 3589 O O . ASP A 1 442 ? 60.068 -8.574 -39.249 1.00 36.22 442 ASP A O 1
ATOM 3593 N N . PHE A 1 443 ? 60.037 -6.486 -38.444 1.00 37.88 443 PHE A N 1
ATOM 3594 C CA . PHE A 1 443 ? 60.555 -5.859 -39.656 1.00 37.88 443 PHE A CA 1
ATOM 3595 C C . PHE A 1 443 ? 62.066 -6.101 -39.703 1.00 37.88 443 PHE A C 1
ATOM 3597 O O . PHE A 1 443 ? 62.870 -5.277 -39.269 1.00 37.88 443 PHE A O 1
ATOM 3604 N N . GLY A 1 444 ? 62.444 -7.255 -40.253 1.00 35.41 444 GLY A N 1
ATOM 3605 C CA . GLY A 1 444 ? 63.814 -7.558 -40.636 1.00 35.41 444 GLY A CA 1
ATOM 3606 C C . GLY A 1 444 ? 64.325 -6.530 -41.645 1.00 35.41 444 GLY A C 1
ATOM 3607 O O . GLY A 1 444 ? 63.997 -6.578 -42.830 1.00 35.41 444 GLY A O 1
ATOM 3608 N N . LEU A 1 445 ? 65.141 -5.598 -41.156 1.00 35.19 445 LEU A N 1
ATOM 3609 C CA . LEU A 1 445 ? 66.019 -4.743 -41.946 1.00 35.19 445 LEU A CA 1
ATOM 3610 C C . LEU A 1 445 ? 66.956 -5.622 -42.788 1.00 35.19 445 LEU A C 1
ATOM 3612 O O . LEU A 1 445 ? 67.955 -6.140 -42.293 1.00 35.19 445 LEU A O 1
ATOM 3616 N N . LEU A 1 446 ? 66.653 -5.763 -44.078 1.00 34.31 446 LEU A N 1
ATOM 3617 C CA . LEU A 1 446 ? 67.640 -6.158 -45.078 1.00 34.31 446 LEU A CA 1
ATOM 3618 C C . LEU A 1 446 ? 68.458 -4.919 -45.450 1.00 34.31 446 LEU A C 1
ATOM 3620 O O . LEU A 1 446 ? 68.020 -4.073 -46.230 1.00 34.31 446 LEU A O 1
ATOM 3624 N N . SER A 1 447 ? 69.655 -4.813 -44.875 1.00 32.97 447 SER A N 1
ATOM 3625 C CA . SER A 1 447 ? 70.708 -3.947 -45.391 1.00 32.97 447 SER A CA 1
ATOM 3626 C C . SER A 1 447 ? 71.195 -4.496 -46.735 1.00 32.97 447 SER A C 1
ATOM 3628 O O . SER A 1 447 ? 71.714 -5.607 -46.836 1.00 32.97 447 SER A O 1
ATOM 3630 N N . VAL A 1 448 ? 71.016 -3.702 -47.788 1.00 36.62 448 VAL A N 1
ATOM 3631 C CA . VAL A 1 448 ? 71.660 -3.915 -49.084 1.00 36.62 448 VAL A CA 1
ATOM 3632 C C . VAL A 1 448 ? 72.984 -3.158 -49.056 1.00 36.62 448 VAL A C 1
ATOM 3634 O O . VAL A 1 448 ? 73.002 -1.941 -48.893 1.00 36.62 448 VAL A O 1
ATOM 3637 N N . ASN A 1 449 ? 74.087 -3.894 -49.186 1.00 35.69 449 ASN A N 1
ATOM 3638 C CA . ASN A 1 449 ? 75.407 -3.336 -49.462 1.00 35.69 449 ASN A CA 1
ATOM 3639 C C . ASN A 1 449 ? 75.449 -2.785 -50.894 1.00 35.69 449 ASN A C 1
ATOM 3641 O O . ASN A 1 449 ? 75.306 -3.562 -51.839 1.00 35.69 449 ASN A O 1
ATOM 3645 N N . THR A 1 450 ? 75.753 -1.494 -51.025 1.00 39.09 450 THR A N 1
ATOM 3646 C CA . THR A 1 450 ? 76.597 -0.919 -52.088 1.00 39.09 450 THR A CA 1
ATOM 3647 C C . THR A 1 450 ? 77.357 0.260 -51.525 1.00 39.09 450 THR A C 1
ATOM 3649 O O . THR A 1 450 ? 76.683 1.110 -50.899 1.00 39.09 450 THR A O 1
#

Solvent-accessible surface area (backbone atoms only — not comparable to full-atom values): 24905 Å² total; per-residue (Å²): 118,46,36,34,44,26,53,31,30,31,29,57,82,48,72,32,43,90,50,34,42,23,35,40,39,36,30,39,32,41,54,70,77,21,46,52,41,35,46,81,46,49,40,29,44,40,55,42,64,48,82,67,64,64,86,40,73,68,32,50,52,28,58,77,60,62,50,59,48,28,56,62,70,28,32,39,45,66,40,68,64,63,49,63,52,56,38,47,22,47,40,33,29,28,42,35,33,55,47,56,71,65,50,50,52,50,47,54,50,52,54,53,50,45,40,52,38,36,50,50,53,50,53,52,48,33,67,77,63,69,60,72,64,61,89,63,92,69,87,87,49,57,51,49,89,47,36,39,62,47,42,56,48,45,49,51,52,17,59,78,67,75,46,82,56,58,65,47,63,16,23,57,35,78,43,81,50,100,90,42,81,39,47,66,82,24,32,34,28,27,36,49,54,51,59,64,39,56,90,62,51,57,69,71,63,53,32,48,50,13,51,71,68,70,30,40,31,40,36,74,47,29,56,90,52,41,84,47,35,28,40,67,50,64,69,74,41,78,45,71,44,96,87,66,53,47,37,63,34,54,52,72,87,82,48,84,60,50,37,30,37,31,45,67,66,75,53,57,53,59,88,43,72,68,64,45,59,76,40,60,72,64,71,92,56,61,66,51,66,60,51,52,42,32,34,36,33,44,48,40,58,52,59,45,25,54,82,48,44,72,52,44,65,90,44,85,64,48,61,60,52,44,38,49,55,39,47,56,51,37,52,62,54,20,58,40,78,44,58,78,77,76,76,74,66,89,68,86,84,53,76,68,56,58,56,44,44,62,71,75,48,60,59,72,60,57,55,52,49,52,50,50,52,48,48,54,50,53,43,51,50,52,57,48,48,52,50,45,17,46,33,69,54,50,78,65,99,52,69,71,82,53,43,56,39,38,55,46,49,56,36,48,72,72,54,43,42,50,52,24,53,60,71,73,42,84,72,54,83,50,78,72,80,79,72,73,79,77,74,78,80,77,79,77,81,79,82,77,92,127